Protein AF-0000000087186410 (afdb_homodimer)

pLDDT: mean 91.84, std 10.52, range [36.31, 98.44]

Nearest PDB structures (foldseek):
  3p9t-assembly1_B  TM=6.424E-01  e=2.225E-04  Stenotrophomonas maltophilia
  2w53-assembly1_A  TM=5.663E-01  e=2.023E-04  Stenotrophomonas maltophilia
  9b7y-assembly1_D  TM=4.719E-01  e=8.459E-04  Mycobacterium tuberculosis H37Rv
  2zcn-assembly2_D  TM=4.878E-01  e=9.306E-04  Staphylococcus epidermidis RP62A
  2qib-assembly1_A  TM=5.235E-01  e=2.534E-03  Streptomyces coelicolor A3(2)

Organism: Streptomyces mobaraensis (NCBI:txid35621)

Foldseek 3Di:
DPPDDPDLLVLLLVLLLVCCVVPNLVRDALQSSQVSSVHGSVSSCVFDVGSLCSLVGPPVLLVLQLVQLLPPDLPADLLRSNLSSQLSCLVPPVDLVCL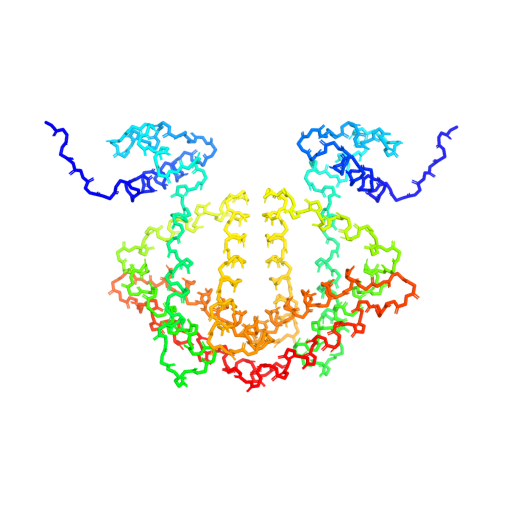VVLLSSVVNCVVDPVSVVVVVVVLVVSLVSQLVSSVVSVDDNVRSNVSSVLSSQLLVQLSVQSNVADSPDGDTSSVSSVVSNVVSVVVVVVD/DPPPDPDLLVLLLVLLLVCCVVPNLVRDALQSSQVSSVHGSVSSCVFPVGSLCSLVGPPVLLVLQLVQLLPPDLPADLLRSNLSSQLSCLVPPVDLVCLVVLLSSVVNCVVDPVSVVVVVVVLVVSLVSQLVSSVVSVDDNVSSNVSSVLSSQLLVQLSVQSNVADSPDGDTSSVSSVVSNVVSVVVVVVD

Solvent-accessible surface area (backbone atoms only — not comparable to full-atom values): 19810 Å² total; per-residue (Å²): 121,87,74,86,66,84,56,61,68,57,39,38,28,52,27,37,52,53,41,31,73,73,60,30,64,87,71,50,51,59,58,58,21,16,51,69,44,74,47,43,53,68,58,45,52,73,76,26,94,47,74,80,45,46,79,65,56,72,83,50,67,53,51,48,40,30,50,26,33,61,66,32,61,90,83,46,42,60,31,50,15,43,49,48,7,49,30,52,41,16,75,72,64,49,33,78,88,39,39,62,57,51,41,54,49,49,54,54,33,74,73,30,69,72,50,39,16,52,51,32,34,50,52,52,50,41,38,51,44,40,24,51,30,36,39,76,72,67,41,54,67,62,34,18,48,47,21,23,51,53,37,50,51,22,48,52,53,13,49,54,52,41,54,68,39,55,88,93,73,39,70,54,34,30,63,35,33,53,54,28,43,54,49,51,54,60,20,52,76,66,65,122,86,74,85,65,86,55,62,68,58,40,38,28,53,28,38,51,52,41,31,71,73,60,31,64,88,70,48,52,60,58,58,22,16,50,69,44,76,47,43,54,67,58,45,50,73,76,26,96,46,73,78,46,47,80,64,56,73,82,52,65,55,51,47,39,30,49,26,34,63,66,31,60,88,84,47,42,58,31,50,16,44,49,47,8,50,31,53,42,16,73,71,64,48,34,77,89,39,40,64,58,51,41,52,49,48,54,54,34,73,73,29,71,72,50,40,15,51,50,31,35,50,49,52,52,42,36,51,42,41,24,52,31,35,38,74,71,67,40,55,66,60,34,19,48,46,21,22,52,52,37,50,49,22,48,52,54,13,49,54,51,39,54,68,39,55,88,91,74,39,72,54,35,31,63,34,33,56,53,28,42,54,49,50,54,59,21,53,75,67,64

Structure (mmCIF, N/CA/C/O backbone):
data_AF-0000000087186410-model_v1
#
loop_
_entity.id
_entity.type
_entity.pdbx_description
1 polymer 'TetR family transcriptional regulator'
#
loop_
_atom_site.group_PDB
_atom_site.id
_atom_site.type_symbol
_atom_site.label_atom_id
_atom_site.label_alt_id
_atom_site.label_comp_id
_atom_site.label_asym_id
_atom_site.label_entity_id
_atom_site.label_seq_id
_atom_site.pdbx_PDB_ins_code
_atom_site.Cartn_x
_atom_site.Cartn_y
_atom_site.Cartn_z
_atom_site.occupancy
_atom_site.B_iso_or_equiv
_atom_site.auth_seq_id
_atom_site.auth_comp_id
_atom_site.auth_asym_id
_atom_site.auth_atom_id
_atom_site.pdbx_PDB_model_num
ATOM 1 N N . MET A 1 1 ? 18.906 38.219 17.891 1 38.69 1 MET A N 1
ATOM 2 C CA . MET A 1 1 ? 18.688 36.812 18.188 1 38.69 1 MET A CA 1
ATOM 3 C C . MET A 1 1 ? 17.703 36.188 17.188 1 38.69 1 MET A C 1
ATOM 5 O O . MET A 1 1 ? 16.703 36.812 16.828 1 38.69 1 MET A O 1
ATOM 9 N N . ALA A 1 2 ? 18.141 35.469 16.203 1 46.59 2 ALA A N 1
ATOM 10 C CA . ALA A 1 2 ? 17.188 35.031 15.188 1 46.59 2 ALA A CA 1
ATOM 11 C C . ALA A 1 2 ? 15.859 34.656 15.82 1 46.59 2 ALA A C 1
ATOM 13 O O . ALA A 1 2 ? 15.828 33.875 16.781 1 46.59 2 ALA A O 1
ATOM 14 N N . ARG A 1 3 ? 14.805 35.344 15.828 1 44.81 3 ARG A N 1
ATOM 15 C CA . ARG A 1 3 ? 13.484 35.156 16.406 1 44.81 3 ARG A CA 1
ATOM 16 C C . ARG A 1 3 ? 12.992 33.719 16.234 1 44.81 3 ARG A C 1
ATOM 18 O O . ARG A 1 3 ? 13.008 33.188 15.117 1 44.81 3 ARG A O 1
ATOM 25 N N . TRP A 1 4 ? 13.055 32.938 17.359 1 51.12 4 TRP A N 1
ATOM 26 C CA . TRP A 1 4 ? 12.523 31.578 17.469 1 51.12 4 TRP A CA 1
ATOM 27 C C . TRP A 1 4 ? 11.211 31.438 16.703 1 51.12 4 TRP A C 1
ATOM 29 O O . TRP A 1 4 ? 10.32 32.281 16.844 1 51.12 4 TRP A O 1
ATOM 39 N N . GLN A 1 5 ? 11.18 30.906 15.484 1 63.28 5 GLN A N 1
ATOM 40 C CA . GLN A 1 5 ? 9.906 30.641 14.812 1 63.28 5 GLN A CA 1
ATOM 41 C C . GLN A 1 5 ? 9.383 29.25 15.148 1 63.28 5 GLN A C 1
ATOM 43 O O . GLN A 1 5 ? 10.117 28.266 15.062 1 63.28 5 GLN A O 1
ATOM 48 N N . PRO A 1 6 ? 8.219 29.219 15.789 1 77.19 6 PRO A N 1
ATOM 49 C CA . PRO A 1 6 ? 7.609 27.938 16.188 1 77.19 6 PRO A CA 1
ATOM 50 C C . PRO A 1 6 ? 7.418 26.984 15.023 1 77.19 6 PRO A C 1
ATOM 52 O O . PRO A 1 6 ? 7.633 27.359 13.867 1 77.19 6 PRO A O 1
ATOM 55 N N . ASP A 1 7 ? 7.418 25.688 15.227 1 86 7 ASP A N 1
ATOM 56 C CA . ASP A 1 7 ? 7.078 24.594 14.32 1 86 7 ASP A CA 1
ATOM 57 C C . ASP A 1 7 ? 8.25 24.25 13.406 1 86 7 ASP A C 1
ATOM 59 O O . ASP A 1 7 ? 8.117 24.25 12.188 1 86 7 ASP A O 1
ATOM 63 N N . ALA A 1 8 ? 9.414 23.922 13.977 1 91.94 8 ALA A N 1
ATOM 64 C CA . ALA A 1 8 ? 10.625 23.578 13.242 1 91.94 8 ALA A CA 1
ATOM 65 C C . ALA A 1 8 ? 10.359 22.453 12.234 1 91.94 8 ALA A C 1
ATOM 67 O O . ALA A 1 8 ? 10.703 22.578 11.055 1 91.94 8 ALA A O 1
ATOM 68 N N . PRO A 1 9 ? 9.664 21.453 12.602 1 91.88 9 PRO A N 1
ATOM 69 C CA . PRO A 1 9 ? 9.43 20.391 11.609 1 91.88 9 PRO A CA 1
ATOM 70 C C . PRO A 1 9 ? 8.594 20.875 10.43 1 91.88 9 PRO A C 1
ATOM 72 O O . PRO A 1 9 ? 8.844 20.484 9.289 1 91.88 9 PRO A O 1
ATOM 75 N N . GLY A 1 10 ? 7.633 21.734 10.742 1 91.5 10 GLY A N 1
ATOM 76 C CA . GLY A 1 10 ? 6.816 22.281 9.672 1 91.5 10 GLY A CA 1
ATOM 77 C C . GLY A 1 10 ? 7.594 23.172 8.719 1 91.5 10 GLY A C 1
ATOM 78 O O . GLY A 1 10 ? 7.402 23.109 7.504 1 91.5 10 GLY A O 1
ATOM 79 N N . ARG A 1 11 ? 8.469 23.938 9.297 1 94.31 11 ARG A N 1
ATOM 80 C CA . ARG A 1 11 ? 9.297 24.812 8.469 1 94.31 11 ARG A CA 1
ATOM 81 C C . ARG A 1 11 ? 10.25 24 7.602 1 94.31 11 ARG A C 1
ATOM 83 O O . ARG A 1 11 ? 10.492 24.344 6.441 1 94.31 11 ARG A O 1
ATOM 90 N N . LEU A 1 12 ? 10.758 22.984 8.172 1 96 12 LEU A N 1
ATOM 91 C CA . LEU A 1 12 ? 11.641 22.094 7.418 1 96 12 LEU A CA 1
ATOM 92 C C . LEU A 1 12 ? 10.898 21.422 6.273 1 96 12 LEU A C 1
ATOM 94 O O . LEU A 1 12 ? 11.414 21.344 5.152 1 96 12 LEU A O 1
ATOM 98 N N . ALA A 1 13 ? 9.734 21 6.543 1 95.25 13 ALA A N 1
ATOM 99 C CA . ALA A 1 13 ? 8.93 20.359 5.512 1 95.25 13 ALA A CA 1
ATOM 100 C C . ALA A 1 13 ? 8.586 21.328 4.387 1 95.25 13 ALA A C 1
ATOM 102 O O . ALA A 1 13 ? 8.664 20.984 3.207 1 95.25 13 ALA A O 1
ATOM 103 N N . ALA A 1 14 ? 8.227 22.5 4.75 1 95.38 14 ALA A N 1
ATOM 104 C CA . ALA A 1 14 ? 7.906 23.531 3.758 1 95.38 14 ALA A CA 1
ATOM 105 C C . ALA A 1 14 ? 9.125 23.859 2.904 1 95.38 14 ALA A C 1
ATOM 107 O O . ALA A 1 14 ? 9.023 23.984 1.682 1 95.38 14 ALA A O 1
ATOM 108 N N . ALA A 1 15 ? 10.227 23.984 3.555 1 97.62 15 ALA A N 1
ATOM 109 C CA . ALA A 1 15 ? 11.477 24.266 2.854 1 97.62 15 ALA A CA 1
ATOM 110 C C . ALA A 1 15 ? 11.836 23.141 1.89 1 97.62 15 ALA A C 1
ATOM 112 O O . ALA A 1 15 ? 12.227 23.391 0.749 1 97.62 15 ALA A O 1
ATOM 113 N N . ALA A 1 16 ? 11.703 21.969 2.375 1 97.81 16 ALA A N 1
ATOM 114 C CA . ALA A 1 16 ? 11.977 20.797 1.537 1 97.81 16 ALA A CA 1
ATOM 115 C C . ALA A 1 16 ? 11.078 20.797 0.304 1 97.81 16 ALA A C 1
ATOM 117 O O . ALA A 1 16 ? 11.555 20.594 -0.816 1 97.81 16 ALA A O 1
ATOM 118 N N . LEU A 1 17 ? 9.844 21.016 0.557 1 97.19 17 LEU A N 1
ATOM 119 C CA . LEU A 1 17 ? 8.891 21.016 -0.549 1 97.19 17 LEU A CA 1
ATOM 120 C C . LEU A 1 17 ? 9.266 22.078 -1.588 1 97.19 17 LEU A C 1
ATOM 122 O O . LEU A 1 17 ? 9.281 21.781 -2.787 1 97.19 17 LEU A O 1
ATOM 126 N N . ASP A 1 18 ? 9.594 23.219 -1.133 1 97.94 18 ASP A N 1
ATOM 127 C CA . ASP A 1 18 ? 10.031 24.297 -2.029 1 97.94 18 ASP A CA 1
ATOM 128 C C . ASP A 1 18 ? 11.227 23.859 -2.867 1 97.94 18 ASP A C 1
ATOM 130 O O . ASP A 1 18 ? 11.227 24.016 -4.09 1 97.94 18 ASP A O 1
ATOM 134 N N . LEU A 1 19 ? 12.141 23.312 -2.295 1 98.4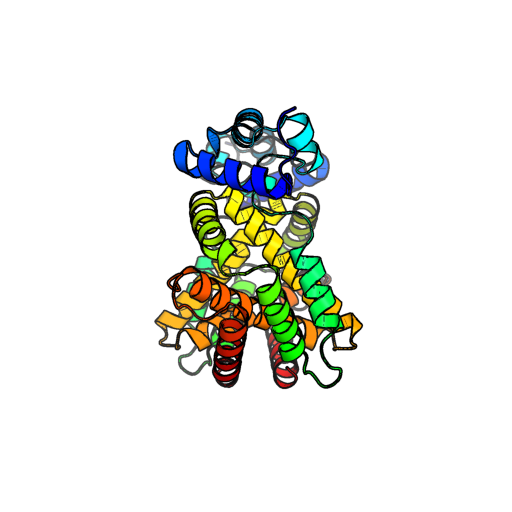4 19 LEU A N 1
ATOM 135 C CA . LEU A 1 19 ? 13.391 22.938 -2.955 1 98.44 19 LEU A CA 1
ATOM 136 C C . LEU A 1 19 ? 13.18 21.766 -3.898 1 98.44 19 LEU A C 1
ATOM 138 O O . LEU A 1 19 ? 13.758 21.719 -4.988 1 98.44 19 LEU A O 1
ATOM 142 N N . PHE A 1 20 ? 12.398 20.828 -3.418 1 98 20 PHE A N 1
ATOM 143 C CA . PHE A 1 20 ? 12.102 19.688 -4.285 1 98 20 PHE A CA 1
ATOM 144 C C . PHE A 1 20 ? 11.406 20.156 -5.562 1 98 20 PHE A C 1
ATOM 146 O O . PHE A 1 20 ? 11.664 19.625 -6.645 1 98 20 PHE A O 1
ATOM 153 N N . GLU A 1 21 ? 10.539 21.062 -5.43 1 97.44 21 GLU A N 1
ATOM 154 C CA . GLU A 1 21 ? 9.836 21.594 -6.59 1 97.44 21 GLU A CA 1
ATOM 155 C C . GLU A 1 21 ? 10.766 22.406 -7.484 1 97.44 21 GLU A C 1
ATOM 157 O O . GLU A 1 21 ? 10.672 22.344 -8.711 1 97.44 21 GLU A O 1
ATOM 162 N N . GLU A 1 22 ? 11.695 23.078 -6.887 1 97.06 22 GLU A N 1
ATOM 163 C CA . GLU A 1 22 ? 12.594 23.984 -7.602 1 97.06 22 GLU A CA 1
ATOM 164 C C . GLU A 1 22 ? 13.719 23.219 -8.281 1 97.06 22 GLU A C 1
ATOM 166 O O . GLU A 1 22 ? 14.062 23.516 -9.43 1 97.06 22 GLU A O 1
ATOM 171 N N . ARG A 1 23 ? 14.289 22.219 -7.57 1 96.44 23 ARG A N 1
ATOM 172 C CA . ARG A 1 23 ? 15.555 21.641 -7.992 1 96.44 23 ARG A CA 1
ATOM 173 C C . ARG A 1 23 ? 15.414 20.125 -8.227 1 96.44 23 ARG A C 1
ATOM 175 O O . ARG A 1 23 ? 16.312 19.5 -8.781 1 96.44 23 ARG A O 1
ATOM 182 N N . GLY A 1 24 ? 14.336 19.688 -7.793 1 96.31 24 GLY A N 1
ATOM 183 C CA . GLY A 1 24 ? 14.195 18.234 -7.824 1 96.31 24 GLY A CA 1
ATOM 184 C C . GLY A 1 24 ? 14.633 17.578 -6.531 1 96.31 24 GLY A C 1
ATOM 185 O O . GLY A 1 24 ? 15.445 18.125 -5.789 1 96.31 24 GLY A O 1
ATOM 186 N N . TYR A 1 25 ? 14.109 16.5 -6.195 1 96.75 25 TYR A N 1
ATOM 187 C CA . TYR A 1 25 ? 14.367 15.742 -4.973 1 96.75 25 TYR A CA 1
ATOM 188 C C . TYR A 1 25 ? 15.828 15.312 -4.898 1 96.75 25 TYR A C 1
ATOM 190 O O . TYR A 1 25 ? 16.484 15.5 -3.871 1 96.75 25 TYR A O 1
ATOM 198 N N . GLU A 1 26 ? 16.312 14.758 -6.02 1 95.62 26 GLU A N 1
ATOM 199 C CA . GLU A 1 26 ? 17.672 14.203 -6.047 1 95.62 26 GLU A CA 1
ATOM 200 C C . GLU A 1 26 ? 18.719 15.297 -5.879 1 95.62 26 GLU A C 1
ATOM 202 O O . GLU A 1 26 ? 19.75 15.086 -5.238 1 95.62 26 GLU A O 1
ATOM 207 N N . ASP A 1 27 ? 18.438 16.391 -6.297 1 96.88 27 ASP A N 1
ATOM 208 C CA . ASP A 1 27 ? 19.438 17.453 -6.352 1 96.88 27 ASP A CA 1
ATOM 209 C C . ASP A 1 27 ? 19.344 18.359 -5.121 1 96.88 27 ASP A C 1
ATOM 211 O O . ASP A 1 27 ? 19.953 19.422 -5.082 1 96.88 27 ASP A O 1
ATOM 215 N N . THR A 1 28 ? 18.547 18.016 -4.203 1 98.12 28 THR A N 1
ATOM 216 C CA . THR A 1 28 ? 18.375 18.797 -2.975 1 98.12 28 THR A CA 1
ATOM 217 C C . THR A 1 28 ? 19.031 18.078 -1.795 1 98.12 28 THR A C 1
ATOM 219 O O . THR A 1 28 ? 18.891 16.875 -1.635 1 98.12 28 THR A O 1
ATOM 222 N N . THR A 1 29 ? 19.781 18.828 -0.983 1 98 29 THR A N 1
ATOM 223 C CA . THR A 1 29 ? 20.453 18.234 0.173 1 98 29 THR A CA 1
ATOM 224 C C . THR A 1 29 ? 19.75 18.641 1.467 1 98 29 THR A C 1
ATOM 226 O O . THR A 1 29 ? 18.969 19.609 1.483 1 98 29 THR A O 1
ATOM 229 N N . VAL A 1 30 ? 20.094 17.953 2.508 1 97.81 30 VAL A N 1
ATOM 230 C CA . VAL A 1 30 ? 19.578 18.266 3.836 1 97.81 30 VAL A CA 1
ATOM 231 C C . VAL A 1 30 ? 20.062 19.641 4.285 1 97.81 30 VAL A C 1
ATOM 233 O O . VAL A 1 30 ? 19.312 20.406 4.887 1 97.81 30 VAL A O 1
ATOM 236 N N . MET A 1 31 ? 21.266 19.875 3.955 1 98.19 31 MET A N 1
ATOM 237 C CA . MET A 1 31 ? 21.844 21.172 4.324 1 98.19 31 MET A CA 1
ATOM 238 C C . MET A 1 31 ? 21.062 22.312 3.686 1 98.19 31 MET A C 1
ATOM 240 O O . MET A 1 31 ? 20.75 23.297 4.352 1 98.19 31 MET A O 1
ATOM 244 N N . GLU A 1 32 ? 20.766 22.188 2.443 1 98.38 32 GLU A N 1
ATOM 245 C CA . GLU A 1 32 ? 20.016 23.219 1.729 1 98.38 32 GLU A CA 1
ATOM 246 C C . GLU A 1 32 ? 18.625 23.391 2.332 1 98.38 32 GLU A C 1
ATOM 248 O O . GLU A 1 32 ? 18.125 24.516 2.441 1 98.38 32 GLU A O 1
ATOM 253 N N . ILE A 1 33 ? 18 22.281 2.719 1 98.38 33 ILE A N 1
ATOM 254 C CA . ILE A 1 33 ? 16.672 22.328 3.342 1 98.38 33 ILE A CA 1
ATOM 255 C C . ILE A 1 33 ? 16.75 23.094 4.664 1 98.38 33 ILE A C 1
ATOM 257 O O . ILE A 1 33 ? 15.945 23.984 4.922 1 98.38 33 ILE A O 1
ATOM 261 N N . ALA A 1 34 ? 17.734 22.703 5.453 1 98.12 34 ALA A N 1
ATOM 262 C CA . ALA A 1 34 ? 17.922 23.344 6.75 1 98.12 34 ALA A CA 1
ATOM 263 C C . ALA A 1 34 ? 18.156 24.844 6.594 1 98.12 34 ALA A C 1
ATOM 265 O O . ALA A 1 34 ? 17.531 25.656 7.277 1 98.12 34 ALA A O 1
ATOM 266 N N . GLU A 1 35 ? 19 25.203 5.656 1 98.06 35 GLU A N 1
ATOM 267 C CA . GLU A 1 35 ? 19.328 26.594 5.41 1 98.06 35 GLU A CA 1
ATOM 268 C C . GLU A 1 35 ? 18.094 27.391 4.961 1 98.06 35 GLU A C 1
ATOM 270 O O . GLU A 1 35 ? 17.844 28.484 5.457 1 98.06 35 GLU A O 1
ATOM 275 N N . ARG A 1 36 ? 17.359 26.812 4.055 1 97.56 36 ARG A N 1
ATOM 276 C CA . ARG A 1 36 ? 16.156 27.469 3.561 1 97.56 36 ARG A CA 1
ATOM 277 C C . ARG A 1 36 ? 15.148 27.688 4.688 1 97.56 36 ARG A C 1
ATOM 279 O O . ARG A 1 36 ? 14.422 28.688 4.691 1 97.56 36 ARG A O 1
ATOM 286 N N . ALA A 1 37 ? 15.148 26.812 5.676 1 97.19 37 ALA A N 1
ATOM 287 C CA . ALA A 1 37 ? 14.227 26.891 6.805 1 97.19 37 ALA A CA 1
ATOM 288 C C . ALA A 1 37 ? 14.773 27.781 7.902 1 97.19 37 ALA A C 1
ATOM 290 O O . ALA A 1 37 ? 14.102 28.047 8.906 1 97.19 37 ALA A O 1
ATOM 291 N N . GLY A 1 38 ? 15.977 28.297 7.719 1 97.19 38 GLY A N 1
ATOM 292 C CA . GLY A 1 38 ? 16.609 29.094 8.742 1 97.19 38 GLY A CA 1
ATOM 293 C C . GLY A 1 38 ? 17.062 28.297 9.953 1 97.19 38 GLY A C 1
ATOM 294 O O . GLY A 1 38 ? 17 28.766 11.086 1 97.19 38 GLY A O 1
ATOM 295 N N . LEU A 1 39 ? 17.297 27.031 9.703 1 97.69 39 LEU A N 1
ATOM 296 C CA . LEU A 1 39 ? 17.703 26.109 10.758 1 97.69 39 LEU A CA 1
ATOM 297 C C . LEU A 1 39 ? 19.031 25.438 10.422 1 97.69 39 LEU A C 1
ATOM 299 O O . LEU A 1 39 ? 19.625 25.734 9.383 1 97.69 39 LEU A O 1
ATOM 303 N N . THR A 1 40 ? 19.469 24.594 11.312 1 97 40 THR A N 1
ATOM 304 C CA . THR A 1 40 ? 20.734 23.906 11.102 1 97 40 THR A CA 1
ATOM 305 C C . THR A 1 40 ? 20.484 22.453 10.664 1 97 40 THR A C 1
ATOM 307 O O . THR A 1 40 ? 19.391 21.938 10.828 1 97 40 THR A O 1
ATOM 310 N N . LYS A 1 41 ? 21.531 21.906 10.133 1 97.31 41 LYS A N 1
ATOM 311 C CA . LYS A 1 41 ? 21.5 20.484 9.781 1 97.31 41 LYS A CA 1
ATOM 312 C C . LYS A 1 41 ? 21.234 19.625 11.008 1 97.31 41 LYS A C 1
ATOM 314 O O . LYS A 1 41 ? 20.5 18.641 10.938 1 97.31 41 LYS A O 1
ATOM 319 N N . SER A 1 42 ? 21.828 20.109 12.094 1 97 42 SER A N 1
ATOM 320 C CA . SER A 1 42 ? 21.625 19.375 13.336 1 97 42 SER A CA 1
ATOM 321 C C . SER A 1 42 ? 20.156 19.406 13.766 1 97 42 SER A C 1
ATOM 323 O O . SER A 1 42 ? 19.625 18.406 14.234 1 97 42 SER A O 1
ATOM 325 N N . THR A 1 43 ? 19.547 20.562 13.586 1 95.75 43 THR A N 1
ATOM 326 C CA . THR A 1 43 ? 18.125 20.688 13.906 1 95.75 43 THR A CA 1
ATOM 327 C C . THR A 1 43 ? 17.297 19.781 13 1 95.75 43 THR A C 1
ATOM 329 O O . THR A 1 43 ? 16.344 19.141 13.461 1 95.75 43 THR A O 1
ATOM 332 N N . PHE A 1 44 ? 17.688 19.75 11.68 1 96.81 44 PHE A N 1
ATOM 333 C CA . PHE A 1 44 ? 17 18.859 10.766 1 96.81 44 PHE A CA 1
ATOM 334 C C . PHE A 1 44 ? 17.016 17.422 11.305 1 96.81 44 PHE A C 1
ATOM 336 O O . PHE A 1 44 ? 15.961 16.797 11.414 1 96.81 44 PHE A O 1
ATOM 343 N N . PHE A 1 45 ? 18.094 16.922 11.766 1 96.44 45 PHE A N 1
ATOM 344 C CA . PHE A 1 45 ? 18.266 15.523 12.141 1 96.44 45 PHE A CA 1
ATOM 345 C C . PHE A 1 45 ? 17.672 15.25 13.508 1 96.44 45 PHE A C 1
ATOM 347 O O . PHE A 1 45 ? 17.469 14.094 13.891 1 96.44 45 PHE A O 1
ATOM 354 N N . ARG A 1 46 ? 17.406 16.297 14.242 1 95 46 ARG A N 1
ATOM 355 C CA . ARG A 1 46 ? 16.641 16.141 15.469 1 95 46 ARG A CA 1
ATOM 356 C C . ARG A 1 46 ? 15.234 15.641 15.18 1 95 46 ARG A C 1
ATOM 358 O O . ARG A 1 46 ? 14.648 14.914 15.992 1 95 46 ARG A O 1
ATOM 365 N N . TYR A 1 47 ? 14.742 15.984 13.961 1 92.94 47 TYR A N 1
ATOM 366 C CA . TYR A 1 47 ? 13.344 15.688 13.672 1 92.94 47 TYR A CA 1
ATOM 367 C C . TYR A 1 47 ? 13.227 14.594 12.609 1 92.94 47 TYR A C 1
ATOM 369 O O . TYR A 1 47 ? 12.258 13.828 12.602 1 92.94 47 TYR A O 1
ATOM 377 N N . PHE A 1 48 ? 14.172 14.578 11.727 1 94.81 48 PHE A N 1
ATOM 378 C CA . PHE A 1 48 ? 14.094 13.641 10.617 1 94.81 48 PHE A CA 1
ATOM 379 C C . PHE A 1 48 ? 15.398 12.867 10.469 1 94.81 48 PHE A C 1
ATOM 381 O O . PHE A 1 48 ? 16.469 13.461 10.344 1 94.81 48 PHE A O 1
ATOM 388 N N . PRO A 1 49 ? 15.273 11.547 10.438 1 93.12 49 PRO A N 1
ATOM 389 C CA . PRO A 1 49 ? 16.5 10.742 10.336 1 93.12 49 PRO A CA 1
ATOM 390 C C . PRO A 1 49 ? 17.172 10.859 8.977 1 93.12 49 PRO A C 1
ATOM 392 O O . PRO A 1 49 ? 18.359 10.578 8.852 1 93.12 49 PRO A O 1
ATOM 395 N N . ASP A 1 50 ? 16.375 11.25 7.918 1 93.56 50 ASP A N 1
ATOM 396 C CA . ASP A 1 50 ? 16.938 11.453 6.59 1 93.56 50 ASP A CA 1
ATOM 397 C C . ASP A 1 50 ? 16.047 12.359 5.746 1 93.56 50 ASP A C 1
ATOM 399 O O . ASP A 1 50 ? 14.953 12.742 6.176 1 93.56 50 ASP A O 1
ATOM 403 N N . LYS A 1 51 ? 16.562 12.688 4.582 1 95.12 51 LYS A N 1
ATOM 404 C CA . LYS A 1 51 ? 15.906 13.617 3.668 1 95.12 51 LYS A CA 1
ATOM 405 C C . LYS A 1 51 ? 14.516 13.117 3.273 1 95.12 51 LYS A C 1
ATOM 407 O O . LYS A 1 51 ? 13.57 13.898 3.184 1 95.12 51 LYS A O 1
ATOM 412 N N . ARG A 1 52 ? 14.414 11.906 3.119 1 92.25 52 ARG A N 1
ATOM 413 C CA . ARG A 1 52 ? 13.18 11.305 2.617 1 92.25 52 ARG A CA 1
ATOM 414 C C . ARG A 1 52 ? 12.047 11.477 3.617 1 92.25 52 ARG A C 1
ATOM 416 O O . ARG A 1 52 ? 10.883 11.625 3.223 1 92.25 52 ARG A O 1
ATOM 423 N N . GLU A 1 53 ? 12.281 11.609 4.852 1 93.94 53 GLU A N 1
ATOM 424 C CA . GLU A 1 53 ? 11.273 11.57 5.902 1 93.94 53 GLU A CA 1
ATOM 425 C C . GLU A 1 53 ? 10.633 12.938 6.105 1 93.94 53 GLU A C 1
ATOM 427 O O . GLU A 1 53 ? 9.609 13.062 6.785 1 93.94 53 GLU A O 1
ATOM 432 N N . VAL A 1 54 ? 11.18 13.906 5.492 1 94.62 54 VAL A N 1
ATOM 433 C CA . VAL A 1 54 ? 10.766 15.273 5.785 1 94.62 54 VAL A CA 1
ATOM 434 C C . VAL A 1 54 ? 9.344 15.5 5.289 1 94.62 54 VAL A C 1
ATOM 436 O O . VAL A 1 54 ? 8.617 16.328 5.836 1 94.62 54 VAL A O 1
ATOM 439 N N . LEU A 1 55 ? 8.922 14.719 4.289 1 94.12 55 LEU A N 1
ATOM 440 C CA . LEU A 1 55 ? 7.582 14.898 3.748 1 94.12 55 LEU A CA 1
ATOM 441 C C . LEU A 1 55 ? 6.602 13.914 4.375 1 94.12 55 LEU A C 1
ATOM 443 O O . LEU A 1 55 ? 5.414 13.93 4.055 1 94.12 55 LEU A O 1
ATOM 447 N N . PHE A 1 56 ? 6.914 13.047 5.164 1 90.31 56 PHE A N 1
ATOM 448 C CA . PHE A 1 56 ? 6.047 12 5.688 1 90.31 56 PHE A CA 1
ATOM 449 C C . PHE A 1 56 ? 5.812 12.188 7.18 1 90.31 56 PHE A C 1
ATOM 451 O O . PHE A 1 56 ? 5.012 11.461 7.781 1 90.31 56 PHE A O 1
ATOM 458 N N . GLY A 1 57 ? 6.023 13.461 7.547 1 71.75 57 GLY A N 1
ATOM 459 C CA . GLY A 1 57 ? 5.762 13.898 8.906 1 71.75 57 GLY A CA 1
ATOM 460 C C . GLY A 1 57 ? 5.977 12.805 9.938 1 71.75 57 GLY A C 1
ATOM 461 O O . GLY A 1 57 ? 6.105 11.633 9.594 1 71.75 57 GLY A O 1
ATOM 462 N N . ARG A 1 58 ? 6.172 13.109 11.148 1 60.66 58 ARG A N 1
ATOM 463 C CA . ARG A 1 58 ? 6.422 12.242 12.289 1 60.66 58 ARG A CA 1
ATOM 464 C C . ARG A 1 58 ? 5.145 11.516 12.711 1 60.66 58 ARG A C 1
ATOM 466 O O . ARG A 1 58 ? 4.051 12.078 12.633 1 60.66 58 ARG A O 1
ATOM 473 N N . GLY A 1 59 ? 5.141 10.078 12.875 1 59.94 59 GLY A N 1
ATOM 474 C CA . GLY A 1 59 ? 4.348 9.109 13.609 1 59.94 59 GLY A CA 1
ATOM 475 C C . GLY A 1 59 ? 3.018 9.664 14.086 1 59.94 59 GLY A C 1
ATOM 476 O O . GLY A 1 59 ? 2.227 8.953 14.703 1 59.94 59 GLY A O 1
ATOM 477 N N . THR A 1 60 ? 2.469 10.844 13.438 1 74.62 60 THR A N 1
ATOM 478 C CA . THR A 1 60 ? 1.359 11.477 14.141 1 74.62 60 THR A CA 1
ATOM 479 C C . THR A 1 60 ? 0.024 11.086 13.516 1 74.62 60 THR A C 1
ATOM 481 O O . THR A 1 60 ? -0.974 10.922 14.219 1 74.62 60 THR A O 1
ATOM 484 N N . VAL A 1 61 ? -0.009 10.648 12.219 1 86.19 61 VAL A N 1
ATOM 485 C CA . VAL A 1 61 ? -1.288 10.328 11.594 1 86.19 61 VAL A CA 1
ATOM 486 C C . VAL A 1 61 ? -1.801 8.992 12.102 1 86.19 61 VAL A C 1
ATOM 488 O O . VAL A 1 61 ? -2.977 8.859 12.453 1 86.19 61 VAL A O 1
ATOM 491 N N . ALA A 1 62 ? -0.927 8.047 12.25 1 88.94 62 ALA A N 1
ATOM 492 C CA . ALA A 1 62 ? -1.304 6.723 12.742 1 88.94 62 ALA A CA 1
ATOM 493 C C . ALA A 1 62 ? -1.868 6.809 14.156 1 88.94 62 ALA A C 1
ATOM 495 O O . ALA A 1 62 ? -2.91 6.219 14.453 1 88.94 62 ALA A O 1
ATOM 496 N N . GLY A 1 63 ? -1.153 7.578 14.953 1 88.88 63 GLY A N 1
ATOM 497 C CA . GLY A 1 63 ? -1.623 7.754 16.312 1 88.88 63 GLY A CA 1
ATOM 498 C C . GLY A 1 63 ? -2.994 8.398 16.406 1 88.88 63 GLY A C 1
ATOM 499 O O . GLY A 1 63 ? -3.846 7.961 17.172 1 88.88 63 GLY A O 1
ATOM 500 N N . LEU A 1 64 ? -3.207 9.352 15.586 1 88.88 64 LEU A N 1
ATOM 501 C CA . LEU A 1 64 ? -4.484 10.055 15.562 1 88.88 64 LEU A CA 1
ATOM 502 C C . LEU A 1 64 ? -5.598 9.141 15.062 1 88.88 64 LEU A C 1
ATOM 504 O O . LEU A 1 64 ? -6.715 9.172 15.578 1 88.88 64 LEU A O 1
ATOM 508 N N . LEU A 1 65 ? -5.289 8.32 14.109 1 92.12 65 LEU A N 1
ATOM 509 C CA . LEU A 1 65 ? -6.27 7.387 13.57 1 92.12 65 LEU A CA 1
ATOM 510 C C . LEU A 1 65 ? -6.652 6.344 14.617 1 92.12 65 LEU A C 1
ATOM 512 O O . LEU A 1 65 ? -7.836 6.059 14.812 1 92.12 65 LEU A O 1
ATOM 516 N N . VAL A 1 66 ? -5.633 5.855 15.281 1 93.94 66 VAL A N 1
ATOM 517 C CA . VAL A 1 66 ? -5.863 4.844 16.297 1 93.94 66 VAL A CA 1
ATOM 518 C C . VAL A 1 66 ? -6.688 5.438 17.438 1 93.94 66 VAL A C 1
ATOM 520 O O . VAL A 1 66 ? -7.668 4.836 17.891 1 93.94 66 VAL A O 1
ATOM 523 N N . GLU A 1 67 ? -6.301 6.59 17.844 1 93.12 67 GLU A N 1
ATOM 524 C CA . GLU A 1 67 ? -7.035 7.27 18.906 1 93.12 67 GLU A CA 1
ATOM 525 C C . GLU A 1 67 ? -8.469 7.582 18.484 1 93.12 67 GLU A C 1
ATOM 527 O O . GLU A 1 67 ? -9.398 7.473 19.281 1 93.12 67 GLU A O 1
ATOM 532 N N . GLY A 1 68 ? -8.609 8.016 17.281 1 94.31 68 GLY A N 1
ATOM 533 C CA . GLY A 1 68 ? -9.938 8.305 16.766 1 94.31 68 GLY A CA 1
ATOM 534 C C . GLY A 1 68 ? -10.852 7.098 16.734 1 94.31 68 GLY A C 1
ATOM 535 O O . GLY A 1 68 ? -12.023 7.191 17.109 1 94.31 68 GLY A O 1
ATOM 536 N N . VAL A 1 69 ? -10.312 5.992 16.312 1 97 69 VAL A N 1
ATOM 537 C CA . VAL A 1 69 ? -11.094 4.762 16.297 1 97 69 VAL A CA 1
ATOM 538 C C . VAL A 1 69 ? -11.461 4.359 17.719 1 97 69 VAL A C 1
ATOM 540 O O . VAL A 1 69 ? -12.609 4 18 1 97 69 VAL A O 1
ATOM 543 N N . ALA A 1 70 ? -10.516 4.473 18.578 1 94.25 70 ALA A N 1
ATOM 544 C CA . ALA A 1 70 ? -10.727 4.105 19.984 1 94.25 70 ALA A CA 1
ATOM 545 C C . ALA A 1 70 ? -11.773 5.008 20.625 1 94.25 70 ALA A C 1
ATOM 547 O O . ALA A 1 70 ? -12.531 4.566 21.5 1 94.25 70 ALA A O 1
ATOM 548 N N . SER A 1 71 ? -11.828 6.219 20.234 1 94.25 71 SER A N 1
ATOM 549 C CA . SER A 1 71 ? -12.68 7.215 20.891 1 94.25 71 SER A CA 1
ATOM 550 C C . SER A 1 71 ? -14.055 7.273 20.234 1 94.25 71 SER A C 1
ATOM 552 O O . SER A 1 71 ? -14.922 8.031 20.688 1 94.25 71 SER A O 1
ATOM 554 N N . ALA A 1 72 ? -14.219 6.566 19.172 1 94.69 72 ALA A N 1
ATOM 555 C CA . ALA A 1 72 ? -15.531 6.562 18.516 1 94.69 72 ALA A CA 1
ATOM 556 C C . ALA A 1 72 ? -16.609 6.078 19.484 1 94.69 72 ALA A C 1
ATOM 558 O O . ALA A 1 72 ? -16.344 5.316 20.406 1 94.69 72 ALA A O 1
ATOM 559 N N . PRO A 1 73 ? -17.828 6.527 19.266 1 93.94 73 PRO A N 1
ATOM 560 C CA . PRO A 1 73 ? -18.938 6.074 20.125 1 93.94 73 PRO A CA 1
ATOM 561 C C . PRO A 1 73 ? -19.047 4.551 20.188 1 93.94 73 PRO A C 1
ATOM 563 O O . PRO A 1 73 ? -18.812 3.873 19.188 1 93.94 73 PRO A O 1
ATOM 566 N N . PRO A 1 74 ? -19.375 4.016 21.328 1 90.69 74 PRO A N 1
ATOM 567 C CA . PRO A 1 74 ? -19.5 2.562 21.469 1 90.69 74 PRO A CA 1
ATOM 568 C C . PRO A 1 74 ? -20.516 1.967 20.484 1 90.69 74 PRO A C 1
ATOM 570 O O . PRO A 1 74 ? -20.406 0.797 20.109 1 90.69 74 PRO A O 1
ATOM 573 N N . SER A 1 75 ? -21.438 2.764 20.094 1 92.38 75 SER A N 1
ATOM 574 C CA . SER A 1 75 ? -22.516 2.281 19.234 1 92.38 75 SER A CA 1
ATOM 575 C C . SER A 1 75 ? -22.078 2.316 17.766 1 92.38 75 SER A C 1
ATOM 577 O O . SER A 1 75 ? -22.766 1.773 16.891 1 92.38 75 SER A O 1
ATOM 579 N N . ALA A 1 76 ? -20.969 2.855 17.5 1 94.12 76 ALA A N 1
ATOM 580 C CA . ALA A 1 76 ? -20.516 2.969 16.109 1 94.12 76 ALA A CA 1
ATOM 581 C C . ALA A 1 76 ? -20.109 1.606 15.562 1 94.12 76 ALA A C 1
ATOM 583 O O . ALA A 1 76 ? -19.344 0.872 16.203 1 94.12 76 ALA A O 1
ATOM 584 N N . GLY A 1 77 ? -20.625 1.266 14.375 1 96 77 GLY A N 1
ATOM 585 C CA . GLY A 1 77 ? -20.125 0.098 13.672 1 96 77 GLY A CA 1
ATOM 586 C C . GLY A 1 77 ? -18.656 0.225 13.289 1 96 77 GLY A C 1
ATOM 587 O O . GLY A 1 77 ? -18.078 1.315 13.352 1 96 77 GLY A O 1
ATOM 588 N N . PRO A 1 78 ? -18.047 -0.836 12.938 1 97.25 78 PRO A N 1
ATOM 589 C CA . PRO A 1 78 ? -16.609 -0.843 12.664 1 97.25 78 PRO A CA 1
ATOM 590 C C . PRO A 1 78 ? -16.203 0.186 11.609 1 97.25 78 PRO A C 1
ATOM 592 O O . PRO A 1 78 ? -15.266 0.952 11.82 1 97.25 78 PRO A O 1
ATOM 595 N N . LEU A 1 79 ? -16.922 0.215 10.508 1 97.31 79 LEU A N 1
ATOM 596 C CA . LEU A 1 79 ? -16.578 1.159 9.445 1 97.31 79 LEU A CA 1
ATOM 597 C C . LEU A 1 79 ? -16.891 2.59 9.867 1 97.31 79 LEU A C 1
ATOM 599 O O . LEU A 1 79 ? -16.141 3.516 9.555 1 97.31 79 LEU A O 1
ATOM 603 N N . ASP A 1 80 ? -17.969 2.795 10.617 1 97.44 80 ASP A N 1
ATOM 604 C CA . ASP A 1 80 ? -18.312 4.117 11.133 1 97.44 80 ASP A CA 1
ATOM 605 C C . ASP A 1 80 ? -17.234 4.633 12.086 1 97.44 80 ASP A C 1
ATOM 607 O O . ASP A 1 80 ? -16.906 5.82 12.062 1 97.44 80 ASP A O 1
ATOM 611 N N . ALA A 1 81 ? -16.703 3.76 12.867 1 97.69 81 ALA A N 1
ATOM 612 C CA . ALA A 1 81 ? -15.648 4.145 13.797 1 97.69 81 ALA A CA 1
ATOM 613 C C . ALA A 1 81 ? -14.414 4.641 13.039 1 97.69 81 ALA A C 1
ATOM 615 O O . ALA A 1 81 ? -13.789 5.625 13.445 1 97.69 81 ALA A O 1
ATOM 616 N N . VAL A 1 82 ? -14.062 3.961 11.969 1 97.81 82 VAL A N 1
ATOM 617 C CA . VAL A 1 82 ? -12.93 4.371 11.148 1 97.81 82 VAL A CA 1
ATOM 618 C C . VAL A 1 82 ? -13.203 5.742 10.539 1 97.81 82 VAL A C 1
ATOM 620 O O . VAL A 1 82 ? -12.344 6.629 10.562 1 97.81 82 VAL A O 1
ATOM 623 N N . VAL A 1 83 ? -14.406 5.926 10.047 1 97.25 83 VAL A N 1
ATOM 624 C CA . VAL A 1 83 ? -14.727 7.176 9.359 1 97.25 83 VAL A CA 1
ATOM 625 C C . VAL A 1 83 ? -14.812 8.312 10.375 1 97.25 83 VAL A C 1
ATOM 627 O O . VAL A 1 83 ? -14.422 9.445 10.086 1 97.25 83 VAL A O 1
ATOM 630 N N . ASP A 1 84 ? -15.25 7.996 11.578 1 96.19 84 ASP A N 1
ATOM 631 C CA . ASP A 1 84 ? -15.195 8.977 12.656 1 96.19 84 ASP A CA 1
ATOM 632 C C . ASP A 1 84 ? -13.766 9.43 12.922 1 96.19 84 ASP A C 1
ATOM 634 O O . ASP A 1 84 ? -13.508 10.617 13.141 1 96.19 84 ASP A O 1
ATOM 638 N N . ALA A 1 85 ? -12.891 8.492 12.914 1 95.94 85 ALA A N 1
ATOM 639 C CA . ALA A 1 85 ? -11.477 8.805 13.086 1 95.94 85 ALA A CA 1
ATOM 640 C C . ALA A 1 85 ? -10.961 9.672 11.938 1 95.94 85 ALA A C 1
ATOM 642 O O . ALA A 1 85 ? -10.188 10.609 12.156 1 95.94 85 ALA A O 1
ATOM 643 N N . LEU A 1 86 ? -11.375 9.383 10.742 1 96 86 LEU A N 1
ATOM 644 C CA . LEU A 1 86 ? -10.984 10.18 9.586 1 96 86 LEU A CA 1
ATOM 645 C C . LEU A 1 86 ? -11.531 11.602 9.703 1 96 86 LEU A C 1
ATOM 647 O O . LEU A 1 86 ? -10.844 12.562 9.344 1 96 86 LEU A O 1
ATOM 651 N N . ASP A 1 87 ? -12.75 11.664 10.133 1 93.81 87 ASP A N 1
ATOM 652 C CA . ASP A 1 87 ? -13.352 12.977 10.352 1 93.81 87 ASP A CA 1
ATOM 653 C C . ASP A 1 87 ? -12.547 13.781 11.367 1 93.81 87 ASP A C 1
ATOM 655 O O . ASP A 1 87 ? -12.258 14.961 11.148 1 93.81 87 ASP A O 1
ATOM 659 N N . ALA A 1 88 ? -12.148 13.172 12.414 1 91.06 88 ALA A N 1
ATOM 660 C CA . ALA A 1 88 ? -11.328 13.812 13.438 1 91.06 88 ALA A CA 1
ATOM 661 C C . ALA A 1 88 ? -9.969 14.234 12.867 1 91.06 88 ALA A C 1
ATOM 663 O O . ALA A 1 88 ? -9.484 15.328 13.156 1 91.06 88 ALA A O 1
ATOM 664 N N . LEU A 1 89 ? -9.391 13.391 12.086 1 89.5 89 LEU A N 1
ATOM 665 C CA . LEU A 1 89 ? -8.141 13.703 11.398 1 89.5 89 LEU A CA 1
ATOM 666 C C . LEU A 1 89 ? -8.297 14.945 10.531 1 89.5 89 LEU A C 1
ATOM 668 O O . LEU A 1 89 ? -7.395 15.773 10.461 1 89.5 89 LEU A O 1
ATOM 672 N N . GLY A 1 90 ? -9.398 15.031 9.875 1 89.19 90 GLY A N 1
ATOM 673 C CA . GLY A 1 90 ? -9.664 16.188 9.031 1 89.19 90 GLY A CA 1
ATOM 674 C C . GLY A 1 90 ? -9.68 17.5 9.805 1 89.19 90 GLY A C 1
ATOM 675 O O . GLY A 1 90 ? -9.211 18.531 9.305 1 89.19 90 GLY A O 1
ATOM 676 N N . ARG A 1 91 ? -10.141 17.469 10.984 1 87.56 91 ARG A N 1
ATOM 677 C CA . ARG A 1 91 ? -10.266 18.672 11.805 1 87.56 91 ARG A CA 1
ATOM 678 C C . ARG A 1 91 ? -8.914 19.109 12.344 1 87.56 91 ARG A C 1
ATOM 680 O O . ARG A 1 91 ? -8.727 20.281 12.68 1 87.56 91 ARG A O 1
ATOM 687 N N . THR A 1 92 ? -7.996 18.172 12.375 1 83.75 92 THR A N 1
ATOM 688 C CA . THR A 1 92 ? -6.742 18.5 13.047 1 83.75 92 THR A CA 1
ATOM 689 C C . THR A 1 92 ? -5.578 18.484 12.062 1 83.75 92 THR A C 1
ATOM 691 O O . THR A 1 92 ? -4.641 19.281 12.188 1 83.75 92 THR A O 1
ATOM 694 N N . PHE A 1 93 ? -5.703 17.703 11.094 1 84.69 93 PHE A N 1
ATOM 695 C CA . PHE A 1 93 ? -4.527 17.469 10.258 1 84.69 93 PHE A CA 1
ATOM 696 C C . PHE A 1 93 ? -4.777 17.938 8.828 1 84.69 93 PHE A C 1
ATOM 698 O O . PHE A 1 93 ? -3.91 18.562 8.211 1 84.69 93 PHE A O 1
ATOM 705 N N . PHE A 1 94 ? -5.879 17.703 8.336 1 89 94 PHE A N 1
ATOM 706 C CA . PHE A 1 94 ? -6.199 18.109 6.973 1 89 94 PHE A CA 1
ATOM 707 C C . PHE A 1 94 ? -7.059 19.359 6.969 1 89 94 PHE A C 1
ATOM 709 O O . PHE A 1 94 ? -8.172 19.359 6.441 1 89 94 PHE A O 1
ATOM 716 N N . THR A 1 95 ? -6.488 20.359 7.492 1 87.88 95 THR A N 1
ATOM 717 C CA . THR A 1 95 ? -7.152 21.656 7.562 1 87.88 95 THR A CA 1
ATOM 718 C C . THR A 1 95 ? -6.949 22.438 6.27 1 87.88 95 THR A C 1
ATOM 720 O O . THR A 1 95 ? -6.066 22.125 5.473 1 87.88 95 THR A O 1
ATOM 723 N N . ASP A 1 96 ? -7.719 23.438 6.125 1 85.38 96 ASP A N 1
ATOM 724 C CA . ASP A 1 96 ? -7.695 24.219 4.891 1 85.38 96 ASP A CA 1
ATOM 725 C C . ASP A 1 96 ? -6.312 24.828 4.645 1 85.38 96 ASP A C 1
ATOM 727 O O . ASP A 1 96 ? -5.859 24.906 3.502 1 85.38 96 ASP A O 1
ATOM 731 N N . ASP A 1 97 ? -5.754 25.219 5.699 1 85.12 97 ASP A N 1
ATOM 732 C CA . ASP A 1 97 ? -4.465 25.891 5.57 1 85.12 97 ASP A CA 1
ATOM 733 C C . ASP A 1 97 ? -3.383 24.922 5.105 1 85.12 97 ASP A C 1
ATOM 735 O O . ASP A 1 97 ? -2.326 25.344 4.633 1 85.12 97 ASP A O 1
ATOM 739 N N . ARG A 1 98 ? -3.672 23.641 5.191 1 88.94 98 ARG A N 1
ATOM 740 C CA . ARG A 1 98 ? -2.695 22.625 4.816 1 88.94 98 ARG A CA 1
ATOM 741 C C . ARG A 1 98 ? -2.955 22.109 3.404 1 88.94 98 ARG A C 1
ATOM 743 O O . ARG A 1 98 ? -2.168 21.328 2.869 1 88.94 98 ARG A O 1
ATOM 750 N N . ARG A 1 99 ? -3.971 22.5 2.824 1 91.56 99 ARG A N 1
ATOM 751 C CA . ARG A 1 99 ? -4.414 21.922 1.556 1 91.56 99 ARG A CA 1
ATOM 752 C C . ARG A 1 99 ? -3.387 22.172 0.456 1 91.56 99 ARG A C 1
ATOM 754 O O . ARG A 1 99 ? -3.035 21.25 -0.288 1 91.56 99 ARG A O 1
ATOM 761 N N . GLU A 1 100 ? -2.975 23.422 0.415 1 91.38 100 GLU A N 1
ATOM 762 C CA . GLU A 1 100 ? -2 23.75 -0.624 1 91.38 100 GLU A CA 1
ATOM 763 C C . GLU A 1 100 ? -0.71 22.953 -0.432 1 91.38 100 GLU A C 1
ATOM 765 O O . GLU A 1 100 ? -0.146 22.438 -1.396 1 91.38 100 GLU A O 1
ATOM 770 N N . PHE A 1 101 ? -0.262 22.875 0.771 1 92.25 101 PHE A N 1
ATOM 771 C CA . PHE A 1 101 ? 0.913 22.078 1.077 1 92.25 101 PHE A CA 1
ATOM 772 C C . PHE A 1 101 ? 0.694 20.625 0.671 1 92.25 101 PHE A C 1
ATOM 774 O O . PHE A 1 101 ? 1.56 20.016 0.042 1 92.25 101 PHE A O 1
ATOM 781 N N . SER A 1 102 ? -0.435 20.062 0.97 1 93.94 102 SER A N 1
ATOM 782 C CA . SER A 1 102 ? -0.753 18.672 0.671 1 93.94 102 SER A CA 1
ATOM 783 C C . SER A 1 102 ? -0.807 18.438 -0.833 1 93.94 102 SER A C 1
ATOM 785 O O . SER A 1 102 ? -0.358 17.391 -1.314 1 93.94 102 SER A O 1
ATOM 787 N N . ARG A 1 103 ? -1.309 19.375 -1.542 1 94.12 103 ARG A N 1
ATOM 788 C CA . ARG A 1 103 ? -1.373 19.25 -2.994 1 94.12 103 ARG A CA 1
ATOM 789 C C . ARG A 1 103 ? 0.025 19.219 -3.605 1 94.12 103 ARG A C 1
ATOM 791 O O . ARG A 1 103 ? 0.332 18.359 -4.43 1 94.12 103 ARG A O 1
ATOM 798 N N . ARG A 1 104 ? 0.792 20.172 -3.16 1 95.69 104 ARG A N 1
ATOM 799 C CA . ARG A 1 104 ? 2.164 20.25 -3.648 1 95.69 104 ARG A CA 1
ATOM 800 C C . ARG A 1 104 ? 2.949 19 -3.271 1 95.69 104 ARG A C 1
ATOM 802 O O . ARG A 1 104 ? 3.699 18.453 -4.09 1 95.69 104 ARG A O 1
ATOM 809 N N . ARG A 1 105 ? 2.783 18.578 -2.074 1 95.88 105 ARG A N 1
ATOM 810 C CA . ARG A 1 105 ? 3.416 17.359 -1.604 1 95.88 105 ARG A CA 1
ATOM 811 C C . ARG A 1 105 ? 3.043 16.172 -2.49 1 95.88 105 ARG A C 1
ATOM 813 O O . ARG A 1 105 ? 3.906 15.383 -2.873 1 95.88 105 ARG A O 1
ATOM 820 N N . GLN A 1 106 ? 1.808 16.062 -2.762 1 96.12 106 GLN A N 1
ATOM 821 C CA . GLN A 1 106 ? 1.332 14.961 -3.594 1 96.12 106 GLN A CA 1
ATOM 822 C C . GLN A 1 106 ? 1.999 14.977 -4.965 1 96.12 106 GLN A C 1
ATOM 824 O O . GLN A 1 106 ? 2.367 13.93 -5.496 1 96.12 106 GLN A O 1
ATOM 829 N N . ALA A 1 107 ? 2.105 16.094 -5.562 1 96.12 107 ALA A N 1
ATOM 830 C CA . ALA A 1 107 ? 2.754 16.234 -6.867 1 96.12 107 ALA A CA 1
ATOM 831 C C . ALA A 1 107 ? 4.203 15.758 -6.809 1 96.12 107 ALA A C 1
ATOM 833 O O . ALA A 1 107 ? 4.676 15.07 -7.711 1 96.12 107 ALA A O 1
ATOM 834 N N . VAL A 1 108 ? 4.855 16.125 -5.734 1 97.12 108 VAL A N 1
ATOM 835 C CA . VAL A 1 108 ? 6.246 15.719 -5.555 1 97.12 108 VAL A CA 1
ATOM 836 C C . VAL A 1 108 ? 6.328 14.203 -5.391 1 97.12 108 VAL A C 1
ATOM 838 O O . VAL A 1 108 ? 7.184 13.555 -5.996 1 97.12 108 VAL A O 1
ATOM 841 N N . LEU A 1 109 ? 5.461 13.633 -4.562 1 96.75 109 LEU A N 1
ATOM 842 C CA . LEU A 1 109 ? 5.441 12.188 -4.375 1 96.75 109 LEU A CA 1
ATOM 843 C C . LEU A 1 109 ? 5.223 11.469 -5.703 1 96.75 109 LEU A C 1
ATOM 845 O O . LEU A 1 109 ? 5.941 10.516 -6.027 1 96.75 109 LEU A O 1
ATOM 849 N N . ASN A 1 110 ? 4.348 11.984 -6.535 1 96.44 110 ASN A N 1
ATOM 850 C CA . ASN A 1 110 ? 3.977 11.352 -7.797 1 96.44 110 ASN A CA 1
ATOM 851 C C . ASN A 1 110 ? 5.141 11.336 -8.781 1 96.44 110 ASN A C 1
ATOM 853 O O . ASN A 1 110 ? 5.219 10.469 -9.648 1 96.44 110 ASN A O 1
ATOM 857 N N . ALA A 1 111 ? 6.027 12.211 -8.586 1 96.19 111 ALA A N 1
ATOM 858 C CA . ALA A 1 111 ? 7.105 12.391 -9.555 1 96.19 111 ALA A CA 1
ATOM 859 C C . ALA A 1 111 ? 8.312 11.523 -9.195 1 96.19 111 ALA A C 1
ATOM 861 O O . ALA A 1 111 ? 9.25 11.406 -9.984 1 96.19 111 ALA A O 1
ATOM 862 N N . HIS A 1 112 ? 8.258 10.891 -8.039 1 95.81 112 HIS A N 1
ATOM 863 C CA . HIS A 1 112 ? 9.438 10.156 -7.582 1 95.81 112 HIS A CA 1
ATOM 864 C C . HIS A 1 112 ? 9.055 8.781 -7.043 1 95.81 112 HIS A C 1
ATOM 866 O O . HIS A 1 112 ? 8.422 8.68 -5.988 1 95.81 112 HIS A O 1
ATOM 872 N N . THR A 1 113 ? 9.602 7.734 -7.688 1 95.06 113 THR A N 1
ATOM 873 C CA . THR A 1 113 ? 9.234 6.359 -7.363 1 95.06 113 THR A CA 1
ATOM 874 C C . THR A 1 113 ? 9.594 6.031 -5.918 1 95.06 113 THR A C 1
ATOM 876 O O . THR A 1 113 ? 8.812 5.398 -5.203 1 95.06 113 THR A O 1
ATOM 879 N N . GLU A 1 114 ? 10.734 6.492 -5.523 1 94.69 114 GLU A N 1
ATOM 880 C CA . GLU A 1 114 ? 11.188 6.215 -4.164 1 94.69 114 GLU A CA 1
ATOM 881 C C . GLU A 1 114 ? 10.211 6.773 -3.133 1 94.69 114 GLU A C 1
ATOM 883 O O . GLU A 1 114 ? 9.922 6.125 -2.127 1 94.69 114 GLU A O 1
ATOM 888 N N . LEU A 1 115 ? 9.703 7.957 -3.377 1 96.62 115 LEU A N 1
ATOM 889 C CA . LEU A 1 115 ? 8.766 8.578 -2.449 1 96.62 115 LEU A CA 1
ATOM 890 C C . LEU A 1 115 ? 7.41 7.895 -2.504 1 96.62 115 LEU A C 1
ATOM 892 O O . LEU A 1 115 ? 6.75 7.73 -1.476 1 96.62 115 LEU A O 1
ATOM 896 N N . ARG A 1 116 ? 7.016 7.406 -3.633 1 97.44 116 ARG A N 1
ATOM 897 C CA . ARG A 1 116 ? 5.773 6.652 -3.77 1 97.44 116 ARG A CA 1
ATOM 898 C C . ARG A 1 116 ? 5.84 5.34 -2.99 1 97.44 116 ARG A C 1
ATOM 900 O O . ARG A 1 116 ? 4.855 4.93 -2.373 1 97.44 116 ARG A O 1
ATOM 907 N N . GLU A 1 117 ? 6.961 4.75 -3.051 1 97.38 117 GLU A N 1
ATOM 908 C CA . GLU A 1 117 ? 7.156 3.494 -2.332 1 97.38 117 GLU A CA 1
ATOM 909 C C . GLU A 1 117 ? 7.031 3.697 -0.824 1 97.38 117 GLU A C 1
ATOM 911 O O . GLU A 1 117 ? 6.355 2.922 -0.142 1 97.38 117 GLU A O 1
ATOM 916 N N . ARG A 1 118 ? 7.652 4.734 -0.373 1 96.25 118 ARG A N 1
ATOM 917 C CA . ARG A 1 118 ? 7.559 5.035 1.052 1 96.25 118 ARG A CA 1
ATOM 918 C C . ARG A 1 118 ? 6.121 5.352 1.451 1 96.25 118 ARG A C 1
ATOM 920 O O . ARG A 1 118 ? 5.648 4.902 2.496 1 96.25 118 ARG A O 1
ATOM 927 N N . GLU A 1 119 ? 5.453 6.105 0.63 1 95.94 119 GLU A N 1
ATOM 928 C CA . GLU A 1 119 ? 4.051 6.43 0.883 1 95.94 119 GLU A CA 1
ATOM 929 C C . GLU A 1 119 ? 3.188 5.172 0.897 1 95.94 119 GLU A C 1
ATOM 931 O O . GLU A 1 119 ? 2.279 5.047 1.722 1 95.94 119 GLU A O 1
ATOM 936 N N . ALA A 1 120 ? 3.492 4.266 0.017 1 96.88 120 ALA A N 1
ATOM 937 C CA . ALA A 1 120 ? 2.723 3.029 -0.079 1 96.88 120 ALA A CA 1
ATOM 938 C C . ALA A 1 120 ? 2.865 2.195 1.191 1 96.88 120 ALA A C 1
ATOM 940 O O . ALA A 1 120 ? 1.875 1.688 1.722 1 96.88 120 ALA A O 1
ATOM 941 N N . LEU A 1 121 ? 4.055 2.1 1.631 1 96.12 121 LEU A N 1
ATOM 942 C CA . LEU A 1 121 ? 4.277 1.331 2.852 1 96.12 121 LEU A CA 1
ATOM 943 C C . LEU A 1 121 ? 3.584 1.989 4.039 1 96.12 121 LEU A C 1
ATOM 945 O O . LEU A 1 121 ? 2.992 1.305 4.875 1 96.12 121 LEU A O 1
ATOM 949 N N . LYS A 1 122 ? 3.633 3.275 4.105 1 94.12 122 LYS A N 1
ATOM 950 C CA . LYS A 1 122 ? 2.951 4 5.176 1 94.12 122 LYS A CA 1
ATOM 951 C C . LYS A 1 122 ? 1.444 3.764 5.125 1 94.12 122 LYS A C 1
ATOM 953 O O . LYS A 1 122 ? 0.792 3.65 6.164 1 94.12 122 LYS A O 1
ATOM 958 N N . ARG A 1 123 ? 0.912 3.699 3.955 1 94.5 123 ARG A N 1
ATOM 959 C CA . ARG A 1 123 ? -0.516 3.436 3.801 1 94.5 123 ARG A CA 1
ATOM 960 C C . ARG A 1 123 ? -0.88 2.059 4.344 1 94.5 123 ARG A C 1
ATOM 962 O O . ARG A 1 123 ? -1.897 1.901 5.023 1 94.5 123 ARG A O 1
ATOM 969 N N . LEU A 1 124 ? -0.072 1.136 4.066 1 94.94 124 LEU A N 1
ATOM 970 C CA . LEU A 1 124 ? -0.314 -0.211 4.57 1 94.94 124 LEU A CA 1
ATOM 971 C C . LEU A 1 124 ? -0.231 -0.244 6.094 1 94.94 124 LEU A C 1
ATOM 973 O O . LEU A 1 124 ? -1.04 -0.904 6.75 1 94.94 124 LEU A O 1
ATOM 977 N N . ASP A 1 125 ? 0.712 0.492 6.578 1 93.81 125 ASP A N 1
ATOM 978 C CA . ASP A 1 125 ? 0.877 0.551 8.031 1 93.81 125 ASP A CA 1
ATOM 979 C C . ASP A 1 125 ? -0.32 1.229 8.688 1 93.81 125 ASP A C 1
ATOM 981 O O . ASP A 1 125 ? -0.735 0.839 9.781 1 93.81 125 ASP A O 1
ATOM 985 N N . LEU A 1 126 ? -0.794 2.215 8.062 1 94.06 126 LEU A N 1
ATOM 986 C CA . LEU A 1 126 ? -1.979 2.891 8.578 1 94.06 126 LEU A CA 1
ATOM 987 C C . LEU A 1 126 ? -3.178 1.949 8.602 1 94.06 126 LEU A C 1
ATOM 989 O O . LEU A 1 126 ? -3.93 1.912 9.578 1 94.06 126 LEU A O 1
ATOM 993 N N . THR A 1 127 ? -3.363 1.182 7.566 1 96.19 127 THR A N 1
ATOM 994 C CA . THR A 1 127 ? -4.434 0.194 7.512 1 96.19 127 THR A CA 1
ATOM 995 C C . THR A 1 127 ? -4.293 -0.819 8.648 1 96.19 127 THR A C 1
ATOM 997 O O . THR A 1 127 ? -5.27 -1.13 9.328 1 96.19 127 THR A O 1
ATOM 1000 N N . ALA A 1 128 ? -3.08 -1.264 8.836 1 95.94 128 ALA A N 1
ATOM 1001 C CA . ALA A 1 128 ? -2.814 -2.221 9.906 1 95.94 128 ALA A CA 1
ATOM 1002 C C . ALA A 1 128 ? -3.141 -1.618 11.273 1 95.94 128 ALA A C 1
ATOM 1004 O O . ALA A 1 128 ? -3.662 -2.307 12.156 1 95.94 128 ALA A O 1
ATOM 1005 N N . SER A 1 129 ? -2.809 -0.369 11.422 1 95.38 129 SER A N 1
ATOM 1006 C CA . SER A 1 129 ? -3.098 0.313 12.68 1 95.38 129 SER A CA 1
ATOM 1007 C C . SER A 1 129 ? -4.602 0.401 12.93 1 95.38 129 SER A C 1
ATOM 1009 O O . SER A 1 129 ? -5.055 0.282 14.07 1 95.38 129 SER A O 1
ATOM 1011 N N . MET A 1 130 ? -5.363 0.624 11.938 1 96.81 130 MET A N 1
ATOM 1012 C CA . MET A 1 130 ? -6.816 0.654 12.07 1 96.81 130 MET A CA 1
ATOM 1013 C C . MET A 1 130 ? -7.359 -0.714 12.469 1 96.81 130 MET A C 1
ATOM 1015 O O . MET A 1 130 ? -8.266 -0.809 13.297 1 96.81 130 MET A O 1
ATOM 1019 N N . VAL A 1 131 ? -6.82 -1.757 11.852 1 97.5 131 VAL A N 1
ATOM 1020 C CA . VAL A 1 131 ? -7.23 -3.111 12.203 1 97.5 131 VAL A CA 1
ATOM 1021 C C . VAL A 1 131 ? -6.984 -3.354 13.688 1 97.5 131 VAL A C 1
ATOM 1023 O O . VAL A 1 131 ? -7.859 -3.857 14.398 1 97.5 131 VAL A O 1
ATOM 1026 N N . GLU A 1 132 ? -5.82 -2.959 14.094 1 96.81 132 GLU A N 1
ATOM 1027 C CA . GLU A 1 132 ? -5.465 -3.156 15.5 1 96.81 132 GLU A CA 1
ATOM 1028 C C . GLU A 1 132 ? -6.387 -2.363 16.422 1 96.81 132 GLU A C 1
ATOM 1030 O O . GLU A 1 132 ? -6.832 -2.871 17.453 1 96.81 132 GLU A O 1
ATOM 1035 N N . ALA A 1 133 ? -6.613 -1.148 16.062 1 97.19 133 ALA A N 1
ATOM 1036 C CA . ALA A 1 133 ? -7.484 -0.296 16.875 1 97.19 133 ALA A CA 1
ATOM 1037 C C . ALA A 1 133 ? -8.891 -0.883 16.969 1 97.19 133 ALA A C 1
ATOM 1039 O O . ALA A 1 133 ? -9.5 -0.891 18.031 1 97.19 133 ALA A O 1
ATOM 1040 N N . LEU A 1 134 ? -9.422 -1.38 15.898 1 97.94 134 LEU A N 1
ATOM 1041 C CA . LEU A 1 134 ? -10.742 -2.006 15.883 1 97.94 134 LEU A CA 1
ATOM 1042 C C . LEU A 1 134 ? -10.75 -3.271 16.734 1 97.94 134 LEU A C 1
ATOM 1044 O O . LEU A 1 134 ? -11.734 -3.553 17.422 1 97.94 134 LEU A O 1
ATOM 1048 N N . GLY A 1 135 ? -9.664 -3.975 16.594 1 97.44 135 GLY A N 1
ATOM 1049 C CA . GLY A 1 135 ? -9.531 -5.152 17.453 1 97.44 135 GLY A CA 1
ATOM 1050 C C . GLY A 1 135 ? -9.602 -4.832 18.922 1 97.44 135 GLY A C 1
ATOM 1051 O O . GLY A 1 135 ? -10.211 -5.574 19.703 1 97.44 135 GLY A O 1
ATOM 1052 N N . ARG A 1 136 ? -9.016 -3.795 19.281 1 95.62 136 ARG A N 1
ATOM 1053 C CA . ARG A 1 136 ? -9.023 -3.379 20.688 1 95.62 136 ARG A CA 1
ATOM 1054 C C . ARG A 1 136 ? -10.43 -3.016 21.141 1 95.62 136 ARG A C 1
ATOM 1056 O O . ARG A 1 136 ? -10.734 -3.059 22.344 1 95.62 136 ARG A O 1
ATOM 1063 N N . ARG A 1 137 ? -11.328 -2.729 20.234 1 95.25 137 ARG A N 1
ATOM 1064 C CA . ARG A 1 137 ? -12.727 -2.443 20.531 1 95.25 137 ARG A CA 1
ATOM 1065 C C . ARG A 1 137 ? -13.547 -3.729 20.609 1 95.25 137 ARG A C 1
ATOM 1067 O O . ARG A 1 137 ? -14.758 -3.688 20.812 1 95.25 137 ARG A O 1
ATOM 1074 N N . GLY A 1 138 ? -12.914 -4.809 20.266 1 95.38 138 GLY A N 1
ATOM 1075 C CA . GLY A 1 138 ? -13.602 -6.086 20.328 1 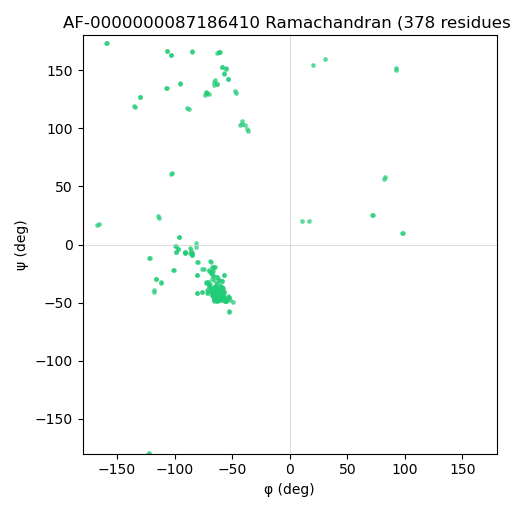95.38 138 GLY A CA 1
ATOM 1076 C C . GLY A 1 138 ? -14.172 -6.535 19 1 95.38 138 GLY A C 1
ATOM 1077 O O . GLY A 1 138 ? -14.945 -7.496 18.938 1 95.38 138 GLY A O 1
ATOM 1078 N N . VAL A 1 139 ? -13.836 -5.871 17.953 1 96.69 139 VAL A N 1
ATOM 1079 C CA . VAL A 1 139 ? -14.297 -6.254 16.625 1 96.69 139 VAL A CA 1
ATOM 1080 C C . VAL A 1 139 ? -13.57 -7.516 16.156 1 96.69 139 VAL A C 1
ATOM 1082 O O . VAL A 1 139 ? -12.344 -7.594 16.234 1 96.69 139 VAL A O 1
ATOM 1085 N N . PRO A 1 140 ? -14.328 -8.508 15.672 1 96.44 140 PRO A N 1
ATOM 1086 C CA . PRO A 1 140 ? -13.664 -9.703 15.156 1 96.44 140 PRO A CA 1
ATOM 1087 C C . PRO A 1 140 ? -12.672 -9.391 14.039 1 96.44 140 PRO A C 1
ATOM 1089 O O . PRO A 1 140 ? -12.906 -8.484 13.234 1 96.44 140 PRO A O 1
ATOM 1092 N N . THR A 1 141 ? -11.617 -10.133 13.93 1 96.5 141 THR A N 1
ATOM 1093 C CA . THR A 1 141 ? -10.461 -9.859 13.078 1 96.5 141 THR A CA 1
ATOM 1094 C C . THR A 1 141 ? -10.891 -9.703 11.617 1 96.5 141 THR A C 1
ATOM 1096 O O . THR A 1 141 ? -10.492 -8.758 10.945 1 96.5 141 THR A O 1
ATOM 1099 N N . ALA A 1 142 ? -11.727 -10.594 11.125 1 95.94 142 ALA A N 1
ATOM 1100 C CA . ALA A 1 142 ? -12.156 -10.531 9.734 1 95.94 142 ALA A CA 1
ATOM 1101 C C . ALA A 1 142 ? -12.922 -9.242 9.453 1 95.94 142 ALA A C 1
ATOM 1103 O O . ALA A 1 142 ? -12.695 -8.594 8.43 1 95.94 142 ALA A O 1
ATOM 1104 N N . THR A 1 143 ? -13.789 -8.883 10.367 1 97.44 143 THR A N 1
ATOM 1105 C CA . THR A 1 143 ? -14.578 -7.664 10.219 1 97.44 143 THR A CA 1
ATOM 1106 C C . THR A 1 143 ? -13.688 -6.43 10.312 1 97.44 143 THR A C 1
ATOM 1108 O O . THR A 1 143 ? -13.859 -5.473 9.562 1 97.44 143 THR A O 1
ATOM 1111 N N . ALA A 1 144 ? -12.703 -6.477 11.234 1 98.06 144 ALA A N 1
ATOM 1112 C CA . ALA A 1 144 ? -11.758 -5.375 11.383 1 98.06 144 ALA A CA 1
ATOM 1113 C C . ALA A 1 144 ? -10.961 -5.156 10.102 1 98.06 144 ALA A C 1
ATOM 1115 O O . ALA A 1 144 ? -10.75 -4.02 9.68 1 98.06 144 ALA A O 1
ATOM 1116 N N . ARG A 1 145 ? -10.547 -6.23 9.484 1 97.94 145 ARG A N 1
ATOM 1117 C CA . ARG A 1 145 ? -9.758 -6.145 8.258 1 97.94 145 ARG A CA 1
ATOM 1118 C C . ARG A 1 145 ? -10.586 -5.57 7.117 1 97.94 145 ARG A C 1
ATOM 1120 O O . ARG A 1 145 ? -10.109 -4.715 6.367 1 97.94 145 ARG A O 1
ATOM 1127 N N . VAL A 1 146 ? -11.82 -6.035 7.016 1 97.75 146 VAL A N 1
ATOM 1128 C CA . VAL A 1 146 ? -12.695 -5.516 5.969 1 97.75 146 VAL A CA 1
ATOM 1129 C C . VAL A 1 146 ? -12.969 -4.031 6.211 1 97.75 146 VAL A C 1
ATOM 1131 O O . VAL A 1 146 ? -12.836 -3.213 5.297 1 97.75 146 VAL A O 1
ATOM 1134 N N . ALA A 1 147 ? -13.297 -3.658 7.43 1 98 147 ALA A N 1
ATOM 1135 C CA . ALA A 1 147 ? -13.586 -2.268 7.77 1 98 147 ALA A CA 1
ATOM 1136 C C . ALA A 1 147 ? -12.383 -1.373 7.5 1 98 147 ALA A C 1
ATOM 1138 O O . ALA A 1 147 ? -12.523 -0.269 6.969 1 98 147 ALA A O 1
ATOM 1139 N N . ALA A 1 148 ? -11.211 -1.827 7.898 1 97.88 148 ALA A N 1
ATOM 1140 C CA . ALA A 1 148 ? -9.992 -1.052 7.695 1 97.88 148 ALA A CA 1
ATOM 1141 C C . ALA A 1 148 ? -9.711 -0.858 6.207 1 97.88 148 ALA A C 1
ATOM 1143 O O . ALA A 1 148 ? -9.328 0.234 5.777 1 97.88 148 ALA A O 1
ATOM 1144 N N . GLN A 1 149 ? -9.891 -1.922 5.434 1 97.38 149 GLN A N 1
ATOM 1145 C CA . GLN A 1 149 ? -9.688 -1.842 3.99 1 97.38 149 GLN A CA 1
ATOM 1146 C C . GLN A 1 149 ? -10.656 -0.848 3.354 1 97.38 149 GLN A C 1
ATOM 1148 O O . GLN A 1 149 ? -10.25 -0.001 2.557 1 97.38 149 GLN A O 1
ATOM 1153 N N . LEU A 1 150 ? -11.898 -0.96 3.701 1 97.62 150 LEU A N 1
ATOM 1154 C CA . LEU A 1 150 ? -12.898 -0.038 3.17 1 97.62 150 LEU A CA 1
ATOM 1155 C C . LEU A 1 150 ? -12.648 1.381 3.672 1 97.62 150 LEU A C 1
ATOM 1157 O O . LEU A 1 150 ? -12.859 2.35 2.939 1 97.62 150 LEU A O 1
ATOM 1161 N N . GLY A 1 151 ? -12.211 1.47 4.934 1 97.56 151 GLY A N 1
ATOM 1162 C CA . GLY A 1 151 ? -11.836 2.768 5.473 1 97.56 151 GLY A CA 1
ATOM 1163 C C . GLY A 1 151 ? -10.695 3.424 4.715 1 97.56 151 GLY A C 1
ATOM 1164 O O . GLY A 1 151 ? -10.703 4.637 4.5 1 97.56 151 GLY A O 1
ATOM 1165 N N . THR A 1 152 ? -9.727 2.662 4.367 1 97.31 152 THR A N 1
ATOM 1166 C CA . THR A 1 152 ? -8.625 3.164 3.549 1 97.31 152 THR A CA 1
ATOM 1167 C C . THR A 1 152 ? -9.148 3.709 2.221 1 97.31 152 THR A C 1
ATOM 1169 O O . THR A 1 152 ? -8.695 4.758 1.757 1 97.31 152 THR A O 1
ATOM 1172 N N . LEU A 1 153 ? -10.047 3.002 1.629 1 97.62 153 LEU A N 1
ATOM 1173 C CA . LEU A 1 153 ? -10.633 3.469 0.378 1 97.62 153 LEU A CA 1
ATOM 1174 C C . LEU A 1 153 ? -11.383 4.781 0.588 1 97.62 153 LEU A C 1
ATOM 1176 O O . LEU A 1 153 ? -11.273 5.699 -0.225 1 97.62 153 LEU A O 1
ATOM 1180 N N . VAL A 1 154 ? -12.133 4.848 1.637 1 98 154 VAL A N 1
ATOM 1181 C CA . VAL A 1 154 ? -12.828 6.082 1.98 1 98 154 VAL A CA 1
ATOM 1182 C C . VAL A 1 154 ? -11.828 7.23 2.088 1 98 154 VAL A C 1
ATOM 1184 O O . VAL A 1 154 ? -12.047 8.305 1.526 1 98 154 VAL A O 1
ATOM 1187 N N . TRP A 1 155 ? -10.789 6.977 2.803 1 97.06 155 TRP A N 1
ATOM 1188 C CA . TRP A 1 155 ? -9.734 7.969 2.969 1 97.06 155 TRP A CA 1
ATOM 1189 C C . TRP A 1 155 ? -9.188 8.414 1.617 1 97.06 155 TRP A C 1
ATOM 1191 O O . TRP A 1 155 ? -9.062 9.617 1.358 1 97.06 155 TRP A O 1
ATOM 1201 N N . GLU A 1 156 ? -8.875 7.492 0.789 1 96.56 156 GLU A N 1
ATOM 1202 C CA . GLU A 1 156 ? -8.297 7.785 -0.519 1 96.56 156 GLU A CA 1
ATOM 1203 C C . GLU A 1 156 ? -9.234 8.648 -1.355 1 96.56 156 GLU A C 1
ATOM 1205 O O . GLU A 1 156 ? -8.805 9.641 -1.954 1 96.56 156 GLU A O 1
ATOM 1210 N N . ILE A 1 157 ? -10.492 8.258 -1.382 1 96.31 157 ILE A N 1
ATOM 1211 C CA . ILE A 1 157 ? -11.477 8.992 -2.162 1 96.31 157 ILE A CA 1
ATOM 1212 C C . ILE A 1 157 ? -11.633 10.398 -1.602 1 96.31 157 ILE A C 1
ATOM 1214 O O . ILE A 1 157 ? -11.617 11.383 -2.352 1 96.31 157 ILE A O 1
ATOM 1218 N N . ALA A 1 158 ? -11.773 10.508 -0.297 1 96.31 158 ALA A N 1
ATOM 1219 C CA . ALA A 1 158 ? -11.953 11.797 0.353 1 96.31 158 ALA A CA 1
ATOM 1220 C C . ALA A 1 158 ? -10.719 12.68 0.16 1 96.31 158 ALA A C 1
ATOM 1222 O O . ALA A 1 158 ? -10.844 13.883 -0.109 1 96.31 158 ALA A O 1
ATOM 1223 N N . TYR A 1 159 ? -9.539 12.117 0.295 1 95 159 TYR A N 1
ATOM 1224 C CA . TYR A 1 159 ? -8.289 12.867 0.175 1 95 159 TYR A CA 1
ATOM 1225 C C . TYR A 1 159 ? -8.117 13.414 -1.234 1 95 159 TYR A C 1
ATOM 1227 O O . TYR A 1 159 ? -7.758 14.586 -1.411 1 95 159 TYR A O 1
ATOM 1235 N N . ASP A 1 160 ? -8.414 12.594 -2.225 1 94.5 160 ASP A N 1
ATOM 1236 C CA . ASP A 1 160 ? -8.328 13.031 -3.613 1 94.5 160 ASP A CA 1
ATOM 1237 C C . ASP A 1 160 ? -9.266 14.211 -3.873 1 94.5 160 ASP A C 1
ATOM 1239 O O . ASP A 1 160 ? -8.867 15.203 -4.488 1 94.5 160 ASP A O 1
ATOM 1243 N N . ARG A 1 161 ? -10.43 14.086 -3.418 1 93.94 161 ARG A N 1
ATOM 1244 C CA . ARG A 1 161 ? -11.398 15.156 -3.605 1 93.94 161 ARG A CA 1
ATOM 1245 C C . ARG A 1 161 ? -10.992 16.406 -2.834 1 93.94 161 ARG A C 1
ATOM 1247 O O . ARG A 1 161 ? -11.164 17.531 -3.318 1 93.94 161 ARG A O 1
ATOM 1254 N N . TRP A 1 162 ? -10.492 16.188 -1.663 1 94.69 162 TRP A N 1
ATOM 1255 C CA . TRP A 1 162 ? -10.039 17.297 -0.829 1 94.69 162 TRP A CA 1
ATOM 1256 C C . TRP A 1 162 ? -8.898 18.062 -1.502 1 94.69 162 TRP A C 1
ATOM 1258 O O . TRP A 1 162 ? -8.875 19.297 -1.492 1 94.69 162 TRP A O 1
ATOM 1268 N N . LEU A 1 163 ? -8 17.359 -2.119 1 93.88 163 LEU A N 1
ATOM 1269 C CA . LEU A 1 163 ? -6.883 17.984 -2.82 1 93.88 163 LEU A CA 1
ATOM 1270 C C . LEU A 1 163 ? -7.375 18.812 -4 1 93.88 163 LEU A C 1
ATOM 1272 O O . LEU A 1 163 ? -6.785 19.844 -4.332 1 93.88 163 LEU A O 1
ATOM 1276 N N . GLU A 1 164 ? -8.367 18.375 -4.656 1 89.88 164 GLU A N 1
ATOM 1277 C CA . GLU A 1 164 ? -8.867 19 -5.879 1 89.88 164 GLU A CA 1
ATOM 1278 C C . GLU A 1 164 ? -9.742 20.203 -5.562 1 89.88 164 GLU A C 1
ATOM 1280 O O . GLU A 1 164 ? -9.945 21.078 -6.414 1 89.88 164 GLU A O 1
ATOM 1285 N N . ALA A 1 165 ? -10.328 20.188 -4.418 1 81.88 165 ALA A N 1
ATOM 1286 C CA . ALA A 1 165 ? -11.281 21.234 -4.059 1 81.88 165 ALA A CA 1
ATOM 1287 C C . ALA A 1 165 ? -10.594 22.594 -4.012 1 81.88 165 ALA A C 1
ATOM 1289 O O . ALA A 1 165 ? -9.414 22.703 -3.678 1 81.88 165 ALA A O 1
ATOM 1290 N N . ASP A 1 166 ? -11.289 23.547 -4.547 1 69.31 166 ASP A N 1
ATOM 1291 C CA . ASP A 1 166 ? -10.789 24.922 -4.512 1 69.31 166 ASP A CA 1
ATOM 1292 C C . ASP A 1 166 ? -10.727 25.438 -3.076 1 69.31 166 ASP A C 1
ATOM 1294 O O . ASP A 1 166 ? -11.531 25.047 -2.23 1 69.31 166 ASP A O 1
ATOM 1298 N N . ALA A 1 167 ? -9.664 26.203 -2.67 1 58.56 167 ALA A N 1
ATOM 1299 C CA . ALA A 1 167 ? -9.383 26.766 -1.35 1 58.56 167 ALA A CA 1
ATOM 1300 C C . ALA A 1 167 ? -10.602 27.5 -0.793 1 58.56 167 ALA A C 1
ATOM 1302 O O . ALA A 1 167 ? -10.922 27.375 0.391 1 58.56 167 ALA A O 1
ATOM 1303 N N . ASP A 1 168 ? -11.219 28.359 -1.513 1 55.91 168 ASP A N 1
ATOM 1304 C CA . ASP A 1 168 ? -12.164 29.359 -1.014 1 55.91 168 ASP A CA 1
ATOM 1305 C C . ASP A 1 168 ? -13.547 28.75 -0.804 1 55.91 168 ASP A C 1
ATOM 1307 O O . ASP A 1 168 ? -14.383 29.312 -0.096 1 55.91 168 ASP A O 1
ATOM 1311 N N . GLY A 1 169 ? -13.719 27.484 -1.055 1 58.72 169 GLY A N 1
ATOM 1312 C CA . GLY A 1 169 ? -15.094 27.016 -0.992 1 58.72 169 GLY A CA 1
ATOM 1313 C C . GLY A 1 169 ? -15.227 25.516 -0.984 1 58.72 169 GLY A C 1
ATOM 1314 O O . GLY A 1 169 ? -16.328 24.969 -1.074 1 58.72 169 GLY A O 1
ATOM 1315 N N . GLY A 1 170 ? -14.109 24.969 -0.687 1 65.69 170 GLY A N 1
ATOM 1316 C CA . GLY A 1 170 ? -14.227 23.531 -0.857 1 65.69 170 GLY A CA 1
ATOM 1317 C C . GLY A 1 170 ? -14.57 22.797 0.429 1 65.69 170 GLY A C 1
ATOM 1318 O O . GLY A 1 170 ? -14.398 23.344 1.521 1 65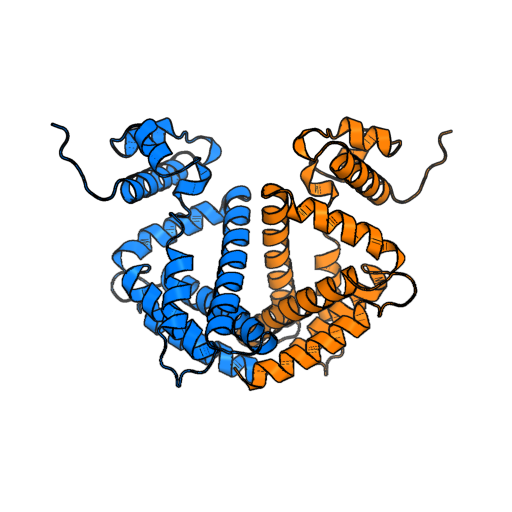.69 170 GLY A O 1
ATOM 1319 N N . GLU A 1 171 ? -15.438 21.859 0.354 1 84.5 171 GLU A N 1
ATOM 1320 C CA . GLU A 1 171 ? -15.805 21 1.478 1 84.5 171 GLU A CA 1
ATOM 1321 C C . GLU A 1 171 ? -14.57 20.484 2.203 1 84.5 171 GLU A C 1
ATOM 1323 O O . GLU A 1 171 ? -13.547 20.203 1.573 1 84.5 171 GLU A O 1
ATOM 1328 N N . GLY A 1 172 ? -14.609 20.656 3.57 1 90.94 172 GLY A N 1
ATOM 1329 C CA . GLY A 1 172 ? -13.531 20.125 4.383 1 90.94 172 GLY A CA 1
ATOM 1330 C C . GLY A 1 172 ? -13.383 18.609 4.254 1 90.94 172 GLY A C 1
ATOM 1331 O O . GLY A 1 172 ? -14.242 17.953 3.668 1 90.94 172 GLY A O 1
ATOM 1332 N N . PHE A 1 173 ? -12.289 18.109 4.707 1 93.81 173 PHE A N 1
ATOM 1333 C CA . PHE A 1 173 ? -11.977 16.688 4.594 1 93.81 173 PHE A CA 1
ATOM 1334 C C . PHE A 1 173 ? -13.047 15.852 5.277 1 93.81 173 PHE A C 1
ATOM 1336 O O . PHE A 1 173 ? -13.453 14.812 4.754 1 93.81 173 PHE A O 1
ATOM 1343 N N . GLY A 1 174 ? -13.469 16.266 6.5 1 93.19 174 GLY A N 1
ATOM 1344 C CA . GLY A 1 174 ? -14.453 15.516 7.262 1 93.19 174 GLY A CA 1
ATOM 1345 C C . GLY A 1 174 ? -15.719 15.211 6.477 1 93.19 174 GLY A C 1
ATOM 1346 O O . GLY A 1 174 ? -16.078 14.047 6.293 1 93.19 174 GLY A O 1
ATOM 1347 N N . PRO A 1 175 ? -16.406 16.266 5.969 1 93.94 175 PRO A N 1
ATOM 1348 C CA . PRO A 1 175 ? -17.594 16.047 5.152 1 93.94 175 PRO A CA 1
ATOM 1349 C C . PRO A 1 175 ? -17.312 15.18 3.92 1 93.94 175 PRO A C 1
ATOM 1351 O O . PRO A 1 175 ? -18.156 14.359 3.535 1 93.94 175 PRO A O 1
ATOM 1354 N N . LEU A 1 176 ? -16.203 15.336 3.309 1 95.38 176 LEU A N 1
ATOM 1355 C CA . LEU A 1 176 ? -15.852 14.531 2.143 1 95.38 176 LEU A CA 1
ATOM 1356 C C . LEU A 1 176 ? -15.688 13.062 2.521 1 95.38 176 LEU A C 1
ATOM 1358 O O . LEU A 1 176 ? -16.047 12.172 1.748 1 95.38 176 LEU A O 1
ATOM 1362 N N . ALA A 1 177 ? -15.141 12.797 3.693 1 96.81 177 ALA A N 1
ATOM 1363 C CA . ALA A 1 177 ? -15.016 11.43 4.18 1 96.81 177 ALA A CA 1
ATOM 1364 C C . ALA A 1 177 ? -16.391 10.789 4.371 1 96.81 177 ALA A C 1
ATOM 1366 O O . ALA A 1 177 ? -16.594 9.625 4.008 1 96.81 177 ALA A O 1
ATOM 1367 N N . ARG A 1 178 ? -17.328 11.547 4.867 1 96 178 ARG A N 1
ATOM 1368 C CA . ARG A 1 178 ? -18.672 11.031 5.07 1 96 178 ARG A CA 1
ATOM 1369 C C . ARG A 1 178 ? -19.359 10.758 3.738 1 96 178 ARG A C 1
ATOM 1371 O O . ARG A 1 178 ? -20.078 9.773 3.598 1 96 178 ARG A O 1
ATOM 1378 N N . GLN A 1 179 ? -19.156 11.633 2.807 1 95.69 179 GLN A N 1
ATOM 1379 C CA . GLN A 1 179 ? -19.688 11.406 1.469 1 95.69 179 GLN A CA 1
ATOM 1380 C C . GLN A 1 179 ? -19.078 10.164 0.831 1 95.69 179 GLN A C 1
ATOM 1382 O O . GLN A 1 179 ? -19.781 9.367 0.205 1 95.69 179 GLN A O 1
ATOM 1387 N N . ALA A 1 180 ? -17.766 9.992 1.005 1 97.19 180 ALA A N 1
ATOM 1388 C CA . ALA A 1 180 ? -17.062 8.82 0.477 1 97.19 180 ALA A CA 1
ATOM 1389 C C . ALA A 1 180 ? -17.578 7.539 1.128 1 97.19 180 ALA A C 1
ATOM 1391 O O . ALA A 1 180 ? -17.719 6.508 0.464 1 97.19 180 ALA A O 1
ATOM 1392 N N . LEU A 1 181 ? -17.844 7.621 2.412 1 97.31 181 LEU A N 1
ATOM 1393 C CA . LEU A 1 181 ? -18.391 6.473 3.123 1 97.31 181 LEU A CA 1
ATOM 1394 C C . LEU A 1 181 ? -19.703 6.031 2.494 1 97.31 181 LEU A C 1
ATOM 1396 O O . LEU A 1 181 ? -19.922 4.836 2.26 1 97.31 181 LEU A O 1
ATOM 1400 N N . ALA A 1 182 ? -20.609 6.969 2.225 1 96.44 182 ALA A N 1
ATOM 1401 C CA . ALA A 1 182 ? -21.906 6.66 1.612 1 96.44 182 ALA A CA 1
ATOM 1402 C C . ALA A 1 182 ? -21.719 5.992 0.253 1 96.44 182 ALA A C 1
ATOM 1404 O O . ALA A 1 182 ? -22.406 5.023 -0.069 1 96.44 182 ALA A O 1
ATOM 1405 N N . LYS A 1 183 ? -20.766 6.48 -0.479 1 95.62 183 LYS A N 1
ATOM 1406 C CA . LYS A 1 183 ? -20.484 5.922 -1.797 1 95.62 183 LYS A CA 1
ATOM 1407 C C . LYS A 1 183 ? -19.938 4.5 -1.685 1 95.62 183 LYS A C 1
ATOM 1409 O O . LYS A 1 183 ? -20.359 3.611 -2.434 1 95.62 183 LYS A O 1
ATOM 1414 N N . VAL A 1 184 ? -19.031 4.258 -0.756 1 96.62 184 VAL A N 1
ATOM 1415 C CA . VAL A 1 184 ? -18.406 2.953 -0.555 1 96.62 184 VAL A CA 1
ATOM 1416 C C . VAL A 1 184 ? -19.453 1.943 -0.092 1 96.62 184 VAL A C 1
ATOM 1418 O O . VAL A 1 184 ? -19.484 0.808 -0.573 1 96.62 184 VAL A O 1
ATOM 1421 N N . ARG A 1 185 ? -20.359 2.357 0.758 1 95.25 185 ARG A N 1
ATOM 1422 C CA . ARG A 1 185 ? -21.406 1.477 1.236 1 95.25 185 ARG A CA 1
ATOM 1423 C C . ARG A 1 185 ? -22.359 1.094 0.104 1 95.25 185 ARG A C 1
ATOM 1425 O O . ARG A 1 185 ? -22.719 -0.077 -0.046 1 95.25 185 ARG A O 1
ATOM 1432 N N . ALA A 1 186 ? -22.734 2.059 -0.649 1 93.56 186 ALA A N 1
ATOM 1433 C CA . ALA A 1 186 ? -23.641 1.8 -1.772 1 93.56 186 ALA A CA 1
ATOM 1434 C C . ALA A 1 186 ? -22.984 0.848 -2.779 1 93.56 186 ALA A C 1
ATOM 1436 O O . ALA A 1 186 ? -23.641 -0.066 -3.283 1 93.56 186 ALA A O 1
ATOM 1437 N N . ALA A 1 187 ? -21.719 1.028 -3.002 1 92.94 187 ALA A N 1
ATOM 1438 C CA . ALA A 1 187 ? -20.984 0.204 -3.955 1 92.94 187 ALA A CA 1
ATOM 1439 C C . ALA A 1 187 ? -20.797 -1.212 -3.422 1 92.94 187 ALA A C 1
ATOM 1441 O O . ALA A 1 187 ? -20.781 -2.176 -4.191 1 92.94 187 ALA A O 1
ATOM 1442 N N . GLY A 1 188 ? -20.547 -1.275 -2.145 1 90.81 188 GLY A N 1
ATOM 1443 C CA . GLY A 1 188 ? -20.359 -2.572 -1.513 1 90.81 188 GLY A CA 1
ATOM 1444 C C . GLY A 1 188 ? -21.562 -3.486 -1.668 1 90.81 188 GLY A C 1
ATOM 1445 O O . GLY A 1 188 ? -21.406 -4.707 -1.767 1 90.81 188 GLY A O 1
ATOM 1446 N N . ALA A 1 189 ? -22.766 -2.912 -1.726 1 84.38 189 ALA A N 1
ATOM 1447 C CA . ALA A 1 189 ? -24 -3.68 -1.895 1 84.38 189 ALA A CA 1
ATOM 1448 C C . ALA A 1 189 ? -24.047 -4.336 -3.271 1 84.38 189 ALA A C 1
ATOM 1450 O O . ALA A 1 189 ? -24.75 -5.336 -3.463 1 84.38 189 ALA A O 1
ATOM 1451 N N . GLY A 1 190 ? -23.266 -3.832 -4.168 1 80.25 190 GLY A N 1
ATOM 1452 C CA . GLY A 1 190 ? -23.25 -4.352 -5.527 1 80.25 190 GLY A CA 1
ATOM 1453 C C . GLY A 1 190 ? -22.109 -5.324 -5.781 1 80.25 190 GLY A C 1
ATOM 1454 O O . GLY A 1 190 ? -21.938 -5.809 -6.898 1 80.25 190 GLY A O 1
ATOM 1455 N N . CYS A 1 191 ? -21.359 -5.492 -4.797 1 83.81 191 CYS A N 1
ATOM 1456 C CA . CYS A 1 191 ? -20.203 -6.355 -4.977 1 83.81 191 CYS A CA 1
ATOM 1457 C C . CYS A 1 191 ? -20.531 -7.801 -4.617 1 83.81 191 CYS A C 1
ATOM 1459 O O . CYS A 1 191 ? -19.953 -8.734 -5.172 1 83.81 191 CYS A O 1
ATOM 1461 N N . MET B 1 1 ? 29.844 -27.625 -23.438 1 36.31 1 MET B N 1
ATOM 1462 C CA . MET B 1 1 ? 28.953 -26.484 -23.609 1 36.31 1 MET B CA 1
ATOM 1463 C C . MET B 1 1 ? 28.016 -26.312 -22.406 1 36.31 1 MET B C 1
ATOM 1465 O O . MET B 1 1 ? 27.484 -27.297 -21.891 1 36.31 1 MET B O 1
ATOM 1469 N N . ALA B 1 2 ? 28.266 -25.422 -21.484 1 45.47 2 ALA B N 1
ATOM 1470 C CA . ALA B 1 2 ? 27.438 -25.422 -20.281 1 45.47 2 ALA B CA 1
ATOM 1471 C C . ALA B 1 2 ? 25.969 -25.656 -20.625 1 45.47 2 ALA B C 1
ATOM 1473 O O . ALA B 1 2 ? 25.422 -25.016 -21.516 1 45.47 2 ALA B O 1
ATOM 1474 N N . ARG B 1 3 ? 25.344 -26.719 -20.422 1 43.34 3 ARG B N 1
ATOM 1475 C CA . ARG B 1 3 ? 23.984 -27.141 -20.719 1 43.34 3 ARG B CA 1
ATOM 1476 C C . ARG B 1 3 ? 22.984 -26.047 -20.391 1 43.34 3 ARG B C 1
ATOM 1478 O O . ARG B 1 3 ? 22.984 -25.5 -19.297 1 43.34 3 ARG B O 1
ATOM 1485 N N . TRP B 1 4 ? 22.516 -25.375 -21.484 1 50.31 4 TRP B N 1
ATOM 1486 C CA . TRP B 1 4 ? 21.438 -24.391 -21.453 1 50.31 4 TRP B CA 1
ATOM 1487 C C . TRP B 1 4 ? 20.375 -24.797 -20.438 1 50.31 4 TRP B C 1
ATOM 1489 O O . TRP B 1 4 ? 19.922 -25.938 -20.422 1 50.31 4 TRP B O 1
ATOM 1499 N N . GLN B 1 5 ? 20.359 -24.281 -19.203 1 62.78 5 GLN B N 1
ATOM 1500 C CA . GLN B 1 5 ? 19.25 -24.547 -18.297 1 62.78 5 GLN B CA 1
ATOM 1501 C C . GLN B 1 5 ? 18.125 -23.547 -18.469 1 62.78 5 GLN B C 1
ATOM 1503 O O . GLN B 1 5 ? 18.359 -22.328 -18.5 1 62.78 5 GLN B O 1
ATOM 1508 N N . PRO B 1 6 ? 16.953 -24.047 -18.891 1 76.62 6 PRO B N 1
ATOM 1509 C CA . PRO B 1 6 ? 15.789 -23.172 -19.109 1 76.62 6 PRO B CA 1
ATOM 1510 C C . PRO B 1 6 ? 15.422 -22.344 -17.891 1 76.62 6 PRO B C 1
ATOM 1512 O O . PRO B 1 6 ? 15.992 -22.531 -16.812 1 76.62 6 PRO B O 1
ATOM 1515 N N . ASP B 1 7 ? 14.844 -21.172 -18.031 1 86 7 ASP B N 1
ATOM 1516 C CA . ASP B 1 7 ? 14.242 -20.281 -17.047 1 86 7 ASP B CA 1
ATOM 1517 C C . ASP B 1 7 ? 15.305 -19.422 -16.359 1 86 7 ASP B C 1
ATOM 1519 O O . ASP B 1 7 ? 15.422 -19.438 -15.141 1 86 7 ASP B O 1
ATOM 1523 N N . ALA B 1 8 ? 16.078 -18.641 -17.125 1 91.88 8 ALA B N 1
ATOM 1524 C CA . ALA B 1 8 ? 17.125 -17.766 -16.641 1 91.88 8 ALA B CA 1
ATOM 1525 C C . ALA B 1 8 ? 16.609 -16.844 -15.547 1 91.88 8 ALA B C 1
ATOM 1527 O O . ALA B 1 8 ? 17.188 -16.75 -14.469 1 91.88 8 ALA B O 1
ATOM 1528 N N . PRO B 1 9 ? 15.477 -16.25 -15.719 1 91.62 9 PRO B N 1
ATOM 1529 C CA . PRO B 1 9 ? 15 -15.367 -14.648 1 91.62 9 PRO B CA 1
ATOM 1530 C C . PRO B 1 9 ? 14.711 -16.109 -13.352 1 91.62 9 PRO B C 1
ATOM 1532 O O . PRO B 1 9 ? 14.992 -15.594 -12.266 1 91.62 9 PRO B O 1
ATOM 1535 N N . GLY B 1 10 ? 14.195 -17.312 -13.508 1 91.31 10 GLY B N 1
ATOM 1536 C CA . GLY B 1 10 ? 13.93 -18.109 -12.32 1 91.31 10 GLY B CA 1
ATOM 1537 C C . GLY B 1 10 ? 15.188 -18.516 -11.586 1 91.31 10 GLY B C 1
ATOM 1538 O O . GLY B 1 10 ? 15.234 -18.5 -10.359 1 91.31 10 GLY B O 1
ATOM 1539 N N . ARG B 1 11 ? 16.172 -18.859 -12.352 1 94.25 11 ARG B N 1
ATOM 1540 C CA . ARG B 1 11 ? 17.438 -19.25 -11.75 1 94.25 11 ARG B CA 1
ATOM 1541 C C . ARG B 1 11 ? 18.094 -18.062 -11.055 1 94.25 11 ARG B C 1
ATOM 1543 O O . ARG B 1 11 ? 18.688 -18.203 -9.977 1 94.25 11 ARG B O 1
ATOM 1550 N N . LEU B 1 12 ? 17.984 -16.953 -11.672 1 95.94 12 LEU B N 1
ATOM 1551 C CA . LEU B 1 12 ? 18.531 -15.734 -11.07 1 95.94 12 LEU B CA 1
ATOM 1552 C C . LEU B 1 12 ? 17.797 -15.398 -9.773 1 95.94 12 LEU B C 1
ATOM 1554 O O . LEU B 1 12 ? 18.438 -15.055 -8.773 1 95.94 12 LEU B O 1
ATOM 1558 N N . ALA B 1 13 ? 16.531 -15.547 -9.781 1 95.12 13 ALA B N 1
ATOM 1559 C CA . ALA B 1 13 ? 15.75 -15.266 -8.578 1 95.12 13 ALA B CA 1
ATOM 1560 C C . ALA B 1 13 ? 16.094 -16.234 -7.457 1 95.12 13 ALA B C 1
ATOM 1562 O O . ALA B 1 13 ? 16.234 -15.836 -6.301 1 95.12 13 ALA B O 1
ATOM 1563 N N . ALA B 1 14 ? 16.219 -17.453 -7.797 1 95.31 14 ALA B N 1
ATOM 1564 C CA . ALA B 1 14 ? 16.578 -18.469 -6.809 1 95.31 14 ALA B CA 1
ATOM 1565 C C . ALA B 1 14 ? 17.969 -18.203 -6.227 1 95.31 14 ALA B C 1
ATOM 1567 O O . ALA B 1 14 ? 18.156 -18.297 -5.012 1 95.31 14 ALA B O 1
ATOM 1568 N N . ALA B 1 15 ? 18.859 -17.875 -7.078 1 97.56 15 ALA B N 1
ATOM 1569 C CA . ALA B 1 15 ? 20.219 -17.562 -6.648 1 97.56 15 ALA B CA 1
ATOM 1570 C C . ALA B 1 15 ? 20.234 -16.344 -5.727 1 97.56 15 ALA B C 1
ATOM 1572 O O . ALA B 1 15 ? 20.906 -16.344 -4.695 1 97.56 15 ALA B O 1
ATOM 1573 N N . ALA B 1 16 ? 19.516 -15.359 -6.129 1 97.75 16 ALA B N 1
ATOM 1574 C CA . ALA B 1 16 ? 19.406 -14.156 -5.312 1 97.75 16 ALA B CA 1
ATOM 1575 C C . ALA B 1 16 ? 18.859 -14.477 -3.924 1 97.75 16 ALA B C 1
ATOM 1577 O O . ALA B 1 16 ? 19.406 -14.039 -2.912 1 97.75 16 ALA B O 1
ATOM 1578 N N . LEU B 1 17 ? 17.828 -15.234 -3.943 1 97.12 17 LEU B N 1
ATOM 1579 C CA . LEU B 1 17 ? 17.203 -15.602 -2.672 1 97.12 17 LEU B CA 1
ATOM 1580 C C . LEU B 1 17 ? 18.203 -16.328 -1.778 1 97.12 17 LEU B C 1
ATOM 1582 O O . LEU B 1 17 ? 18.328 -16.016 -0.593 1 97.12 17 LEU B O 1
ATOM 1586 N N . ASP B 1 18 ? 18.906 -17.25 -2.33 1 97.88 18 ASP B N 1
ATOM 1587 C CA . ASP B 1 18 ? 19.922 -17.969 -1.588 1 97.88 18 ASP B CA 1
ATOM 1588 C C . ASP B 1 18 ? 20.953 -17.016 -0.983 1 97.88 18 ASP B C 1
ATOM 1590 O O . ASP B 1 18 ? 21.266 -17.109 0.208 1 97.88 18 ASP B O 1
ATOM 1594 N N . LEU B 1 19 ? 21.406 -16.172 -1.703 1 98.44 19 LEU B N 1
ATOM 1595 C CA . LEU B 1 19 ? 22.469 -15.266 -1.287 1 98.44 19 LEU B CA 1
ATOM 1596 C C . LEU B 1 19 ? 21.953 -14.25 -0.269 1 98.44 19 LEU B C 1
ATOM 1598 O O . LEU B 1 19 ? 22.656 -13.914 0.686 1 98.44 19 LEU B O 1
ATOM 1602 N N . PHE B 1 20 ? 20.766 -13.766 -0.543 1 97.94 20 PHE B N 1
ATOM 1603 C CA . PHE B 1 20 ? 20.172 -12.836 0.417 1 97.94 20 PHE B CA 1
ATOM 1604 C C . PHE B 1 20 ? 20.016 -13.492 1.782 1 97.94 20 PHE B C 1
ATOM 1606 O O . PHE B 1 20 ? 20.234 -12.852 2.814 1 97.94 20 PHE B O 1
ATOM 1613 N N . GLU B 1 21 ? 19.641 -14.695 1.778 1 97.38 21 GLU B N 1
ATOM 1614 C CA . GLU B 1 21 ? 19.484 -15.43 3.029 1 97.38 21 GLU B CA 1
ATOM 1615 C C . GLU B 1 21 ? 20.828 -15.711 3.684 1 97.38 21 GLU B C 1
ATOM 1617 O O . GLU B 1 21 ? 20.953 -15.633 4.906 1 97.38 21 GLU B O 1
ATOM 1622 N N . GLU B 1 22 ? 21.812 -15.945 2.893 1 97 22 GLU B N 1
ATOM 1623 C CA . GLU B 1 22 ? 23.125 -16.344 3.375 1 97 22 GLU B CA 1
ATOM 1624 C C . GLU B 1 22 ? 23.922 -15.133 3.854 1 97 22 GLU B C 1
ATOM 1626 O O . GLU B 1 22 ? 24.578 -15.188 4.898 1 97 22 GLU B O 1
ATOM 1631 N N . ARG B 1 23 ? 23.859 -14.008 3.094 1 96.38 23 ARG B N 1
ATOM 1632 C CA . ARG B 1 23 ? 24.797 -12.906 3.287 1 96.38 23 ARG B CA 1
ATOM 1633 C C . ARG B 1 23 ? 24.062 -11.609 3.615 1 96.38 23 ARG B C 1
ATOM 1635 O O . ARG B 1 23 ? 24.688 -10.633 4.023 1 96.38 23 ARG B O 1
ATOM 1642 N N . GLY B 1 24 ? 22.828 -11.703 3.422 1 96.25 24 GLY B N 1
ATOM 1643 C CA . GLY B 1 24 ? 22.078 -10.461 3.551 1 96.25 24 GLY B CA 1
ATOM 1644 C C . GLY B 1 24 ? 21.922 -9.727 2.234 1 96.25 24 GLY B C 1
ATOM 1645 O O . GLY B 1 24 ? 22.734 -9.883 1.326 1 96.25 24 GLY B O 1
ATOM 1646 N N . TYR B 1 25 ? 20.906 -9.016 2.049 1 96.69 25 TYR B N 1
ATOM 1647 C CA . TYR B 1 25 ? 20.562 -8.281 0.834 1 96.69 25 TYR B CA 1
ATOM 1648 C C . TYR B 1 25 ? 21.641 -7.258 0.498 1 96.69 25 TYR B C 1
ATOM 1650 O O . TYR B 1 25 ? 22.109 -7.18 -0.644 1 96.69 25 TYR B O 1
ATOM 1658 N N . GLU B 1 26 ? 22.062 -6.496 1.526 1 95.5 26 GLU B N 1
ATOM 1659 C CA . GLU B 1 26 ? 23 -5.406 1.319 1 95.5 26 GLU B CA 1
ATOM 1660 C C . GLU B 1 26 ? 24.375 -5.938 0.902 1 95.5 26 GLU B C 1
ATOM 1662 O O . GLU B 1 26 ? 25.062 -5.32 0.087 1 95.5 26 GLU B O 1
ATOM 1667 N N . ASP B 1 27 ? 24.688 -7.031 1.31 1 96.88 27 ASP B N 1
ATOM 1668 C CA . ASP B 1 27 ? 26.031 -7.551 1.12 1 96.88 27 ASP B CA 1
ATOM 1669 C C . ASP B 1 27 ? 26.109 -8.461 -0.106 1 96.88 27 ASP B C 1
ATOM 1671 O O . ASP B 1 27 ? 27.094 -9.156 -0.31 1 96.88 27 ASP B O 1
ATOM 1675 N N . THR B 1 28 ? 25.078 -8.531 -0.84 1 98.12 28 THR B N 1
ATOM 1676 C CA . THR B 1 28 ? 25.031 -9.352 -2.045 1 98.12 28 THR B CA 1
ATOM 1677 C C . THR B 1 28 ? 25.062 -8.477 -3.297 1 98.12 28 THR B C 1
ATOM 1679 O O . THR B 1 28 ? 24.375 -7.453 -3.365 1 98.12 28 THR B O 1
ATOM 1682 N N . THR B 1 29 ? 25.891 -8.867 -4.27 1 97.94 29 THR B N 1
ATOM 1683 C CA . THR B 1 29 ? 25.984 -8.094 -5.504 1 97.94 29 THR B CA 1
ATOM 1684 C C . THR B 1 29 ? 25.297 -8.828 -6.656 1 97.94 29 THR B C 1
ATOM 1686 O O . THR B 1 29 ? 25.031 -10.031 -6.566 1 97.94 29 THR B O 1
ATOM 1689 N N . VAL B 1 30 ? 25.094 -8.102 -7.715 1 97.81 30 VAL B N 1
ATOM 1690 C CA . VAL B 1 30 ? 24.516 -8.664 -8.93 1 97.81 30 VAL B CA 1
ATOM 1691 C C . VAL B 1 30 ? 25.453 -9.703 -9.523 1 97.81 30 VAL B C 1
ATOM 1693 O O . VAL B 1 30 ? 25.016 -10.75 -10.008 1 97.81 30 VAL B O 1
ATOM 1696 N N . MET B 1 31 ? 26.688 -9.375 -9.453 1 98.19 31 MET B N 1
ATOM 1697 C CA . MET B 1 31 ? 27.688 -10.305 -9.984 1 98.19 31 MET B CA 1
ATOM 1698 C C . MET B 1 31 ? 27.625 -11.641 -9.258 1 98.19 31 MET B C 1
ATOM 1700 O O . MET B 1 31 ? 27.641 -12.703 -9.891 1 98.19 31 MET B O 1
ATOM 1704 N N . GLU B 1 32 ? 27.547 -11.594 -7.977 1 98.38 32 GLU B N 1
ATOM 1705 C CA . GLU B 1 32 ? 27.469 -12.812 -7.176 1 98.38 32 GLU B CA 1
ATOM 1706 C C . GLU B 1 32 ? 26.219 -13.609 -7.5 1 98.38 32 GLU B C 1
ATOM 1708 O O . GLU B 1 32 ? 26.25 -14.844 -7.562 1 98.38 32 GLU B O 1
ATOM 1713 N N . ILE B 1 33 ? 25.094 -12.922 -7.707 1 98.38 33 ILE B N 1
ATOM 1714 C CA . ILE B 1 33 ? 23.844 -13.57 -8.055 1 98.38 33 ILE B CA 1
ATOM 1715 C C . ILE B 1 33 ? 23.984 -14.273 -9.406 1 98.38 33 ILE B C 1
ATOM 1717 O O . ILE B 1 33 ? 23.609 -15.445 -9.539 1 98.38 33 ILE B O 1
ATOM 1721 N N . ALA B 1 34 ? 24.516 -13.531 -10.352 1 98.12 34 ALA B N 1
ATOM 1722 C CA . ALA B 1 34 ? 24.703 -14.094 -11.688 1 98.12 34 ALA B CA 1
ATOM 1723 C C . ALA B 1 34 ? 25.609 -15.32 -11.648 1 98.12 34 ALA B C 1
ATOM 1725 O O . ALA B 1 34 ? 25.266 -16.359 -12.227 1 98.12 34 ALA B O 1
ATOM 1726 N N . GLU B 1 35 ? 26.672 -15.227 -10.906 1 98.06 35 GLU B N 1
ATOM 1727 C CA . GLU B 1 35 ? 27.625 -16.328 -10.797 1 98.06 35 GLU B CA 1
ATOM 1728 C C . GLU B 1 35 ? 26.984 -17.547 -10.148 1 98.06 35 GLU B C 1
ATOM 1730 O O . GLU B 1 35 ? 27.141 -18.672 -10.633 1 98.06 35 GLU B O 1
ATOM 1735 N N . ARG B 1 36 ? 26.266 -17.328 -9.102 1 97.5 36 ARG B N 1
ATOM 1736 C CA . ARG B 1 36 ? 25.594 -18.422 -8.406 1 97.5 36 ARG B CA 1
ATOM 1737 C C . ARG B 1 36 ? 24.578 -19.109 -9.328 1 97.5 36 ARG B C 1
ATOM 1739 O O . ARG B 1 36 ? 24.375 -20.312 -9.227 1 97.5 36 ARG B O 1
ATOM 1746 N N . ALA B 1 37 ? 24 -18.359 -10.25 1 97.19 37 ALA B N 1
ATOM 1747 C CA . ALA B 1 37 ? 23 -18.875 -11.18 1 97.19 37 ALA B CA 1
ATOM 1748 C C . ALA B 1 37 ? 23.656 -19.5 -12.398 1 97.19 37 ALA B C 1
ATOM 1750 O O . ALA B 1 37 ? 22.984 -20.078 -13.258 1 97.19 37 ALA B O 1
ATOM 1751 N N . GLY B 1 38 ? 24.969 -19.406 -12.484 1 97.19 38 GLY B N 1
ATOM 1752 C CA . GLY B 1 38 ? 25.688 -19.906 -13.648 1 97.19 38 GLY B CA 1
ATOM 1753 C C . GLY B 1 38 ? 25.484 -19.047 -14.875 1 97.19 38 GLY B C 1
ATOM 1754 O O . GLY B 1 38 ? 25.438 -19.562 -16 1 97.19 38 GLY B O 1
ATOM 1755 N N . LEU B 1 39 ? 25.188 -17.797 -14.625 1 97.69 39 LEU B N 1
ATOM 1756 C CA . LEU B 1 39 ? 24.938 -16.844 -15.703 1 97.69 39 LEU B CA 1
ATOM 1757 C C . LEU B 1 39 ? 25.891 -15.656 -15.602 1 97.69 39 LEU B C 1
ATOM 1759 O O . LEU B 1 39 ? 26.734 -15.609 -14.711 1 97.69 39 LEU B O 1
ATOM 1763 N N . THR B 1 40 ? 25.719 -14.75 -16.516 1 96.94 40 THR B N 1
ATOM 1764 C CA . THR B 1 40 ? 26.562 -13.562 -16.531 1 96.94 40 THR B CA 1
ATOM 1765 C C . THR B 1 40 ? 25.812 -12.359 -15.984 1 96.94 40 THR B C 1
ATOM 1767 O O . THR B 1 40 ? 24.578 -12.375 -15.906 1 96.94 40 THR B O 1
ATOM 1770 N N . LYS B 1 41 ? 26.578 -11.375 -15.641 1 97.25 41 LYS B N 1
ATOM 1771 C CA . LYS B 1 41 ? 26 -10.102 -15.227 1 97.25 41 LYS B CA 1
ATOM 1772 C C . LYS B 1 41 ? 25.156 -9.492 -16.344 1 97.25 41 LYS B C 1
ATOM 1774 O O . LYS B 1 41 ? 24.094 -8.93 -16.078 1 97.25 41 LYS B O 1
ATOM 1779 N N . SER B 1 42 ? 25.672 -9.719 -17.547 1 97 42 SER B N 1
ATOM 1780 C CA . SER B 1 42 ? 24.938 -9.203 -18.688 1 97 42 SER B CA 1
ATOM 1781 C C . SER B 1 42 ? 23.578 -9.898 -18.828 1 97 42 SER B C 1
ATOM 1783 O O . SER B 1 42 ? 22.578 -9.25 -19.141 1 97 42 SER B O 1
ATOM 1785 N N . THR B 1 43 ? 23.594 -11.188 -18.578 1 95.81 43 THR B N 1
ATOM 1786 C CA . THR B 1 43 ? 22.328 -11.93 -18.625 1 95.81 43 THR B CA 1
ATOM 1787 C C . THR B 1 43 ? 21.375 -11.438 -17.531 1 95.81 43 THR B C 1
ATOM 1789 O O . THR B 1 43 ? 20.172 -11.305 -17.766 1 95.81 43 THR B O 1
ATOM 1792 N N . PHE B 1 44 ? 21.969 -11.195 -16.312 1 96.75 44 PHE B N 1
ATOM 1793 C CA . PHE B 1 44 ? 21.156 -10.641 -15.242 1 96.75 44 PHE B CA 1
ATOM 1794 C C . PHE B 1 44 ? 20.438 -9.375 -15.703 1 96.75 44 PHE B C 1
ATOM 1796 O O . PHE B 1 44 ? 19.219 -9.266 -15.57 1 96.75 44 PHE B O 1
ATOM 1803 N N . PHE B 1 45 ? 21.078 -8.469 -16.359 1 96.38 45 PHE B N 1
ATOM 1804 C CA . PHE B 1 45 ? 20.547 -7.152 -16.688 1 96.38 45 PHE B CA 1
ATOM 1805 C C . PHE B 1 45 ? 19.641 -7.23 -17.906 1 96.38 45 PHE B C 1
ATOM 1807 O O . PHE B 1 45 ? 18.891 -6.293 -18.188 1 96.38 45 PHE B O 1
ATOM 1814 N N . ARG B 1 46 ? 19.719 -8.32 -18.609 1 94.94 46 ARG B N 1
ATOM 1815 C CA . ARG B 1 46 ? 18.734 -8.57 -19.656 1 94.94 46 ARG B CA 1
ATOM 1816 C C . ARG B 1 46 ? 17.328 -8.711 -19.078 1 94.94 46 ARG B C 1
ATOM 1818 O O . ARG B 1 46 ? 16.344 -8.352 -19.719 1 94.94 46 ARG B O 1
ATOM 1825 N N . TYR B 1 47 ? 17.297 -9.18 -17.797 1 92.81 47 TYR B N 1
ATOM 1826 C CA . TYR B 1 47 ? 15.992 -9.508 -17.234 1 92.81 47 TYR B CA 1
ATOM 1827 C C . TYR B 1 47 ? 15.625 -8.523 -16.125 1 92.81 47 TYR B C 1
ATOM 1829 O O . TYR B 1 47 ? 14.445 -8.258 -15.891 1 92.81 47 TYR B O 1
ATOM 1837 N N . PHE B 1 48 ? 16.625 -8.07 -15.438 1 94.69 48 PHE B N 1
ATOM 1838 C CA . PHE B 1 48 ? 16.359 -7.207 -14.289 1 94.69 48 PHE B CA 1
ATOM 1839 C C . PHE B 1 48 ? 17.203 -5.938 -14.359 1 94.69 48 PHE B C 1
ATOM 1841 O O . PHE B 1 48 ? 18.422 -6.004 -14.469 1 94.69 48 PHE B O 1
ATOM 1848 N N . PRO B 1 49 ? 16.516 -4.797 -14.25 1 93.06 49 PRO B N 1
ATOM 1849 C CA . PRO B 1 49 ? 17.266 -3.541 -14.359 1 93.06 49 PRO B CA 1
ATOM 1850 C C . PRO B 1 49 ? 18.172 -3.293 -13.156 1 93.06 49 PRO B C 1
ATOM 1852 O O . PRO B 1 49 ? 19.109 -2.504 -13.25 1 93.06 49 PRO B O 1
ATOM 1855 N N . ASP B 1 50 ? 17.859 -3.957 -11.977 1 93.31 50 ASP B N 1
ATOM 1856 C CA . ASP B 1 50 ? 18.703 -3.828 -10.789 1 93.31 50 ASP B CA 1
ATOM 1857 C C . ASP B 1 50 ? 18.469 -4.992 -9.828 1 93.31 50 ASP B C 1
ATOM 1859 O O . ASP B 1 50 ? 17.594 -5.828 -10.055 1 93.31 50 ASP B O 1
ATOM 1863 N N . LYS B 1 51 ? 19.297 -5.016 -8.812 1 95 51 LYS B N 1
ATOM 1864 C CA . LYS B 1 51 ? 19.312 -6.098 -7.828 1 95 51 LYS B CA 1
ATOM 1865 C C . LYS B 1 51 ? 17.953 -6.23 -7.148 1 95 51 LYS B C 1
ATOM 1867 O O . LYS B 1 51 ? 17.469 -7.344 -6.91 1 95 51 LYS B O 1
ATOM 1872 N N . ARG B 1 52 ? 17.359 -5.191 -6.922 1 92.19 52 ARG B N 1
ATOM 1873 C CA . ARG B 1 52 ? 16.109 -5.164 -6.168 1 92.19 52 ARG B CA 1
ATOM 1874 C C . ARG B 1 52 ? 14.984 -5.859 -6.938 1 92.19 52 ARG B C 1
ATOM 1876 O O . ARG B 1 52 ? 14.109 -6.488 -6.336 1 92.19 52 ARG B O 1
ATOM 1883 N N . GLU B 1 53 ? 15.008 -5.914 -8.195 1 93.81 53 GLU B N 1
ATOM 1884 C CA . GLU B 1 53 ? 13.898 -6.363 -9.031 1 93.81 53 GLU B CA 1
ATOM 1885 C C . GLU B 1 53 ? 13.898 -7.883 -9.172 1 93.81 53 GLU B C 1
ATOM 1887 O O . GLU B 1 53 ? 12.914 -8.469 -9.641 1 93.81 53 GLU B O 1
ATOM 1892 N N . VAL B 1 54 ? 14.93 -8.477 -8.719 1 94.44 54 VAL B N 1
ATOM 1893 C CA . VAL B 1 54 ? 15.102 -9.906 -8.977 1 94.44 54 VAL B CA 1
ATOM 1894 C C . VAL B 1 54 ? 14.047 -10.695 -8.211 1 94.44 54 VAL B C 1
ATOM 1896 O O . VAL B 1 54 ? 13.656 -11.789 -8.633 1 94.44 54 VAL B O 1
ATOM 1899 N N . LEU B 1 55 ? 13.531 -10.125 -7.125 1 93.81 55 LEU B N 1
ATOM 1900 C CA . LEU B 1 55 ? 12.539 -10.836 -6.328 1 93.81 55 LEU B CA 1
ATOM 1901 C C . LEU B 1 55 ? 11.125 -10.406 -6.707 1 93.81 55 LEU B C 1
ATOM 1903 O O . LEU B 1 55 ? 10.148 -10.906 -6.152 1 93.81 55 LEU B O 1
ATOM 1907 N N . PHE B 1 56 ? 10.883 -9.539 -7.504 1 90.25 56 PHE B N 1
ATOM 1908 C CA . PHE B 1 56 ? 9.57 -8.984 -7.805 1 90.25 56 PHE B CA 1
ATOM 1909 C C . PHE B 1 56 ? 9.164 -9.305 -9.234 1 90.25 56 PHE B C 1
ATOM 1911 O O . PHE B 1 56 ? 8.062 -8.961 -9.672 1 90.25 56 PHE B O 1
ATOM 1918 N N . GLY B 1 57 ? 9.836 -10.43 -9.656 1 71.19 57 GLY B N 1
ATOM 1919 C CA . GLY B 1 57 ? 9.578 -11 -10.969 1 71.19 57 GLY B CA 1
ATOM 1920 C C . GLY B 1 57 ? 8.93 -10.016 -11.922 1 71.19 57 GLY B C 1
ATOM 1921 O O . GLY B 1 57 ? 8.414 -8.977 -11.5 1 71.19 57 GLY B O 1
ATOM 1922 N N . ARG B 1 58 ? 9.062 -10.133 -13.156 1 60.06 58 ARG B N 1
ATOM 1923 C CA . ARG B 1 58 ? 8.656 -9.281 -14.273 1 60.06 58 ARG B CA 1
ATOM 1924 C C . ARG B 1 58 ? 7.137 -9.203 -14.375 1 60.06 58 ARG B C 1
ATOM 1926 O O . ARG B 1 58 ? 6.438 -10.117 -13.938 1 60.06 58 ARG B O 1
ATOM 1933 N N . GLY B 1 59 ? 6.434 -7.988 -14.625 1 59.22 59 GLY B N 1
ATOM 1934 C CA . GLY B 1 59 ? 5.176 -7.508 -15.172 1 59.22 59 GLY B CA 1
ATOM 1935 C C . GLY B 1 59 ? 4.164 -8.609 -15.406 1 59.22 59 GLY B C 1
ATOM 1936 O O . GLY B 1 59 ? 3.043 -8.352 -15.852 1 59.22 59 GLY B O 1
ATOM 1937 N N . THR B 1 60 ? 4.367 -9.852 -14.672 1 74.44 60 THR B N 1
ATOM 1938 C CA . THR B 1 60 ? 3.535 -10.938 -15.18 1 74.44 60 THR B CA 1
ATOM 1939 C C . THR B 1 60 ? 2.318 -11.156 -14.289 1 74.44 60 THR B C 1
ATOM 1941 O O . THR B 1 60 ? 1.235 -11.492 -14.773 1 74.44 60 THR B O 1
ATOM 1944 N N . VAL B 1 61 ? 2.367 -10.711 -12.977 1 86.12 61 VAL B N 1
ATOM 1945 C CA . VAL B 1 61 ? 1.232 -10.969 -12.094 1 86.12 61 VAL B CA 1
ATOM 1946 C C . VAL B 1 61 ? 0.091 -10.008 -12.43 1 86.12 61 VAL B C 1
ATOM 1948 O O . VAL B 1 61 ? -1.065 -10.43 -12.539 1 86.12 61 VAL B O 1
ATOM 1951 N N . ALA B 1 62 ? 0.416 -8.797 -12.695 1 88.69 62 ALA B N 1
ATOM 1952 C CA . ALA B 1 62 ? -0.592 -7.797 -13.047 1 88.69 62 ALA B CA 1
ATOM 1953 C C . ALA B 1 62 ? -1.326 -8.188 -14.328 1 88.69 62 ALA B C 1
ATOM 1955 O O . ALA B 1 62 ? -2.557 -8.125 -14.391 1 88.69 62 ALA B O 1
ATOM 1956 N N . GLY B 1 63 ? -0.52 -8.609 -15.289 1 88.81 63 GLY B N 1
ATOM 1957 C CA . GLY B 1 63 ? -1.123 -9.031 -16.547 1 88.81 63 GLY B CA 1
ATOM 1958 C C . GLY B 1 63 ? -2.059 -10.219 -16.375 1 88.81 63 GLY B C 1
ATOM 1959 O O . GLY B 1 63 ? -3.148 -10.234 -16.953 1 88.81 63 GLY B O 1
ATOM 1960 N N . LEU B 1 64 ? -1.669 -11.117 -15.586 1 88.75 64 LEU B N 1
ATOM 1961 C CA . LEU B 1 64 ? -2.477 -12.305 -15.344 1 88.75 64 LEU B CA 1
ATOM 1962 C C . LEU B 1 64 ? -3.756 -11.945 -14.594 1 88.75 64 LEU B C 1
ATOM 1964 O O . LEU B 1 64 ? -4.824 -12.492 -14.883 1 88.75 64 LEU B O 1
ATOM 1968 N N . LEU B 1 65 ? -3.656 -11.039 -13.68 1 92.12 65 LEU B N 1
ATOM 1969 C CA . LEU B 1 65 ? -4.824 -10.609 -12.922 1 92.12 65 LEU B CA 1
ATOM 1970 C C . LEU B 1 65 ? -5.82 -9.883 -13.82 1 92.12 65 LEU B C 1
ATOM 1972 O O . LEU B 1 65 ? -7.02 -10.156 -13.773 1 92.12 65 LEU B O 1
ATOM 1976 N N . VAL B 1 66 ? -5.266 -9.031 -14.648 1 93.94 66 VAL B N 1
ATOM 1977 C CA . VAL B 1 66 ? -6.113 -8.266 -15.562 1 93.94 66 VAL B CA 1
ATOM 1978 C C . VAL B 1 66 ? -6.801 -9.219 -16.547 1 93.94 66 VAL B C 1
ATOM 1980 O O . VAL B 1 66 ? -8.008 -9.125 -16.766 1 93.94 66 VAL B O 1
ATOM 1983 N N . GLU B 1 67 ? -6.039 -10.109 -17.062 1 93.19 67 GLU B N 1
ATOM 1984 C CA . GLU B 1 67 ? -6.594 -11.086 -17.984 1 93.19 67 GLU B CA 1
ATOM 1985 C C . GLU B 1 67 ? -7.625 -11.977 -17.297 1 93.19 67 GLU B C 1
ATOM 1987 O O . GLU B 1 67 ? -8.648 -12.328 -17.891 1 93.19 67 GLU B O 1
ATOM 1992 N N . GLY B 1 68 ? -7.328 -12.367 -16.125 1 94.38 68 GLY B N 1
ATOM 1993 C CA . GLY B 1 68 ? -8.258 -13.188 -15.367 1 94.38 68 GLY B CA 1
ATOM 1994 C C . GLY B 1 68 ? -9.586 -12.5 -15.109 1 94.38 68 GLY B C 1
ATOM 1995 O O . GLY B 1 68 ? -10.648 -13.117 -15.25 1 94.38 68 GLY B O 1
ATOM 1996 N N . VAL B 1 69 ? -9.516 -11.258 -14.758 1 97.06 69 VAL B N 1
ATOM 1997 C CA . VAL B 1 69 ? -10.742 -10.5 -14.523 1 97.06 69 VAL B CA 1
ATOM 1998 C C . VAL B 1 69 ? -11.523 -10.367 -15.828 1 97.06 69 VAL B C 1
ATOM 2000 O O . VAL B 1 69 ? -12.742 -10.562 -15.859 1 97.06 69 VAL B O 1
ATOM 2003 N N . ALA B 1 70 ? -10.805 -10.086 -16.859 1 94.38 70 ALA B N 1
ATOM 2004 C CA . ALA B 1 70 ? -11.43 -9.922 -18.172 1 94.38 70 ALA B CA 1
ATOM 2005 C C . ALA B 1 70 ? -12.078 -11.219 -18.641 1 94.38 70 ALA B C 1
ATOM 2007 O O . ALA B 1 70 ? -13.102 -11.195 -19.328 1 94.38 70 ALA B O 1
ATOM 2008 N N . SER B 1 71 ? -11.516 -12.312 -18.297 1 94.31 71 SER B N 1
ATOM 2009 C CA . SER B 1 71 ? -11.953 -13.609 -18.812 1 94.31 71 SER B CA 1
ATOM 2010 C C . SER B 1 71 ? -13.008 -14.234 -17.906 1 94.31 71 SER B C 1
ATOM 2012 O O . SER B 1 71 ? -13.523 -15.32 -18.203 1 94.31 71 SER B O 1
ATOM 2014 N N . ALA B 1 72 ? -13.258 -13.625 -16.812 1 94.81 72 ALA B N 1
ATOM 2015 C CA . ALA B 1 72 ? -14.273 -14.164 -15.914 1 94.81 72 ALA B CA 1
ATOM 2016 C C . ALA B 1 72 ? -15.625 -14.25 -16.625 1 94.81 72 ALA B C 1
ATOM 2018 O O . ALA B 1 72 ? -15.898 -13.492 -17.547 1 94.81 72 ALA B O 1
ATOM 2019 N N . PRO B 1 73 ? -16.453 -15.18 -16.188 1 94.06 73 PRO B N 1
ATOM 2020 C CA . PRO B 1 73 ? -17.797 -15.289 -16.797 1 94.06 73 PRO B CA 1
ATOM 2021 C C . PRO B 1 73 ? -18.562 -13.969 -16.766 1 94.06 73 PRO B C 1
ATOM 2023 O O . PRO B 1 73 ? -18.469 -13.219 -15.797 1 94.06 73 PRO B O 1
ATOM 2026 N N . PRO B 1 74 ? -19.312 -13.695 -17.812 1 90.88 74 PRO B N 1
ATOM 2027 C CA . PRO B 1 74 ? -20.078 -12.453 -17.859 1 90.88 74 PRO B CA 1
ATOM 2028 C C . PRO B 1 74 ? -21.047 -12.305 -16.672 1 90.88 74 PRO B C 1
ATOM 2030 O O . PRO B 1 74 ? -21.375 -11.188 -16.281 1 90.88 74 PRO B O 1
ATOM 2033 N N . SER B 1 75 ? -21.438 -13.398 -16.141 1 92.44 75 SER B N 1
ATOM 2034 C CA . SER B 1 75 ? -22.422 -13.383 -15.055 1 92.44 75 SER B CA 1
ATOM 2035 C C . SER B 1 75 ? -21.734 -13.164 -13.703 1 92.44 75 SER B C 1
ATOM 2037 O O . SER B 1 75 ? -22.406 -12.938 -12.703 1 92.44 75 SER B O 1
ATOM 2039 N N . ALA B 1 76 ? -20.469 -13.172 -13.68 1 94.19 76 ALA B N 1
ATOM 2040 C CA . ALA B 1 76 ? -19.75 -13.008 -12.422 1 94.19 76 ALA B CA 1
ATOM 2041 C C . ALA B 1 76 ? -19.875 -11.586 -11.891 1 94.19 76 ALA B C 1
ATOM 2043 O O . ALA B 1 76 ? -19.656 -10.617 -12.633 1 94.19 76 ALA B O 1
ATOM 2044 N N . GLY B 1 77 ? -20.266 -11.445 -10.609 1 96.06 77 GLY B N 1
ATOM 2045 C CA . GLY B 1 77 ? -20.188 -10.141 -9.969 1 96.06 77 GLY B CA 1
ATOM 2046 C C . GLY B 1 77 ? -18.781 -9.594 -9.891 1 96.06 77 GLY B C 1
ATOM 2047 O O . GLY B 1 77 ? -17.812 -10.328 -10.109 1 96.06 77 GLY B O 1
ATOM 2048 N N . PRO B 1 78 ? -18.641 -8.359 -9.617 1 97.25 78 PRO B N 1
ATOM 2049 C CA . PRO B 1 78 ? -17.328 -7.707 -9.625 1 97.25 78 PRO B CA 1
ATOM 2050 C C . PRO B 1 78 ? -16.312 -8.406 -8.719 1 97.25 78 PRO B C 1
ATOM 2052 O O . PRO B 1 78 ? -15.188 -8.688 -9.148 1 97.25 78 PRO B O 1
ATOM 205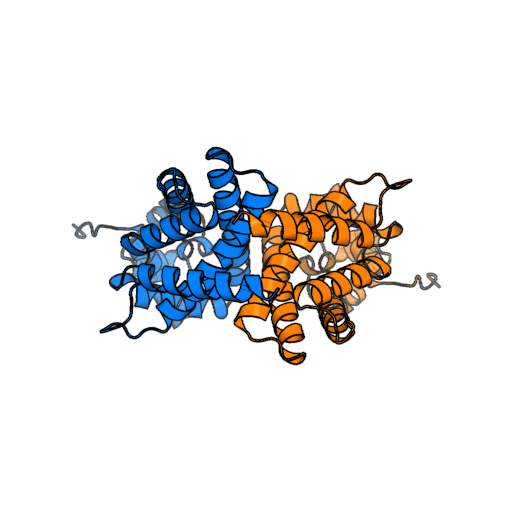5 N N . LEU B 1 79 ? -16.703 -8.703 -7.5 1 97.38 79 LEU B N 1
ATOM 2056 C CA . LEU B 1 79 ? -15.789 -9.352 -6.574 1 97.38 79 LEU B CA 1
ATOM 2057 C C . LEU B 1 79 ? -15.523 -10.797 -6.988 1 97.38 79 LEU B C 1
ATOM 2059 O O . LEU B 1 79 ? -14.398 -11.281 -6.875 1 97.38 79 LEU B O 1
ATOM 2063 N N . ASP B 1 80 ? -16.531 -11.484 -7.531 1 97.44 80 ASP B N 1
ATOM 2064 C CA . ASP B 1 80 ? -16.344 -12.844 -8.031 1 97.44 80 ASP B CA 1
ATOM 2065 C C . ASP B 1 80 ? -15.359 -12.875 -9.188 1 97.44 80 ASP B C 1
ATOM 2067 O O . ASP B 1 80 ? -14.539 -13.797 -9.289 1 97.44 80 ASP B O 1
ATOM 2071 N N . ALA B 1 81 ? -15.43 -11.898 -10.031 1 97.75 81 ALA B N 1
ATOM 2072 C CA . ALA B 1 81 ? -14.508 -11.812 -11.156 1 97.75 81 ALA B CA 1
ATOM 2073 C C . ALA B 1 81 ? -13.07 -11.688 -10.68 1 97.75 81 ALA B C 1
ATOM 2075 O O . ALA B 1 81 ? -12.164 -12.312 -11.242 1 97.75 81 ALA B O 1
ATOM 2076 N N . VAL B 1 82 ? -12.844 -10.875 -9.672 1 97.81 82 VAL B N 1
ATOM 2077 C CA . VAL B 1 82 ? -11.508 -10.711 -9.109 1 97.81 82 VAL B CA 1
ATOM 2078 C C . VAL B 1 82 ? -11.031 -12.031 -8.516 1 97.81 82 VAL B C 1
ATOM 2080 O O . VAL B 1 82 ? -9.898 -12.453 -8.75 1 97.81 82 VAL B O 1
ATOM 2083 N N . VAL B 1 83 ? -11.914 -12.695 -7.801 1 97.31 83 VAL B N 1
ATOM 2084 C CA . VAL B 1 83 ? -11.508 -13.93 -7.129 1 97.31 83 VAL B CA 1
ATOM 2085 C C . VAL B 1 83 ? -11.281 -15.031 -8.164 1 97.31 83 VAL B C 1
ATOM 2087 O O . VAL B 1 83 ? -10.383 -15.859 -8.008 1 97.31 83 VAL B O 1
ATOM 2090 N N . ASP B 1 84 ? -12.039 -15 -9.242 1 96.19 84 ASP B N 1
ATOM 2091 C CA . ASP B 1 84 ? -11.766 -15.906 -10.352 1 96.19 84 ASP B CA 1
ATOM 2092 C C . ASP B 1 84 ? -10.359 -15.688 -10.906 1 96.19 84 ASP B C 1
ATOM 2094 O O . ASP B 1 84 ? -9.656 -16.656 -11.227 1 96.19 84 ASP B O 1
ATOM 2098 N N . ALA B 1 85 ? -10.008 -14.461 -11.031 1 96 85 ALA B N 1
ATOM 2099 C CA . ALA B 1 85 ? -8.664 -14.133 -11.492 1 96 85 ALA B CA 1
ATOM 2100 C C . ALA B 1 85 ? -7.609 -14.641 -10.508 1 96 85 ALA B C 1
ATOM 2102 O O . ALA B 1 85 ? -6.562 -15.141 -10.922 1 96 85 ALA B O 1
ATOM 2103 N N . LEU B 1 86 ? -7.871 -14.5 -9.242 1 96.06 86 LEU B N 1
ATOM 2104 C CA . LEU B 1 86 ? -6.953 -14.992 -8.219 1 96.06 86 LEU B CA 1
ATOM 2105 C C . LEU B 1 86 ? -6.824 -16.516 -8.289 1 96.06 86 LEU B C 1
ATOM 2107 O O . LEU B 1 86 ? -5.73 -17.062 -8.109 1 96.06 86 LEU B O 1
ATOM 2111 N N . ASP B 1 87 ? -7.953 -17.125 -8.477 1 93.88 87 ASP B N 1
ATOM 2112 C CA . ASP B 1 87 ? -7.938 -18.578 -8.641 1 93.88 87 ASP B CA 1
ATOM 2113 C C . ASP B 1 87 ? -7.074 -18.984 -9.836 1 93.88 87 ASP B C 1
ATOM 2115 O O . ASP B 1 87 ? -6.258 -19.906 -9.727 1 93.88 87 ASP B O 1
ATOM 2119 N N . ALA B 1 88 ? -7.203 -18.312 -10.906 1 91.12 88 ALA B N 1
ATOM 2120 C CA . ALA B 1 88 ? -6.395 -18.562 -12.102 1 91.12 88 ALA B CA 1
ATOM 2121 C C . ALA B 1 88 ? -4.914 -18.312 -11.82 1 91.12 88 ALA B C 1
ATOM 2123 O O . ALA B 1 88 ? -4.059 -19.094 -12.25 1 91.12 88 ALA B O 1
ATOM 2124 N N . LEU B 1 89 ? -4.629 -17.266 -11.133 1 89.44 89 LEU B N 1
ATOM 2125 C CA . LEU B 1 89 ? -3.264 -16.969 -10.719 1 89.44 89 LEU B CA 1
ATOM 2126 C C . LEU B 1 89 ? -2.682 -18.109 -9.891 1 89.44 89 LEU B C 1
ATOM 2128 O O . LEU B 1 89 ? -1.509 -18.453 -10.039 1 89.44 89 LEU B O 1
ATOM 2132 N N . GLY B 1 90 ? -3.48 -18.641 -9.031 1 89.12 90 GLY B N 1
ATOM 2133 C CA . GLY B 1 90 ? -3.041 -19.766 -8.203 1 89.12 90 GLY B CA 1
ATOM 2134 C C . GLY B 1 90 ? -2.623 -20.969 -9.016 1 89.12 90 GLY B C 1
ATOM 2135 O O . GLY B 1 90 ? -1.664 -21.672 -8.664 1 89.12 90 GLY B O 1
ATOM 2136 N N . ARG B 1 91 ? -3.277 -21.219 -10.086 1 87.5 91 ARG B N 1
ATOM 2137 C CA . ARG B 1 91 ? -3.02 -22.375 -10.922 1 87.5 91 ARG B CA 1
ATOM 2138 C C . ARG B 1 91 ? -1.738 -22.203 -11.727 1 87.5 91 ARG B C 1
ATOM 2140 O O . ARG B 1 91 ? -1.123 -23.188 -12.148 1 87.5 91 ARG B O 1
ATOM 2147 N N . THR B 1 92 ? -1.34 -20.969 -11.875 1 83.56 92 THR B N 1
ATOM 2148 C CA . THR B 1 92 ? -0.224 -20.734 -12.789 1 83.56 92 THR B CA 1
ATOM 2149 C C . THR B 1 92 ? 0.983 -20.172 -12.031 1 83.56 92 THR B C 1
ATOM 2151 O O . THR B 1 92 ? 2.127 -20.5 -12.359 1 83.56 92 THR B O 1
ATOM 2154 N N . PHE B 1 93 ? 0.709 -19.484 -11.023 1 84.5 93 PHE B N 1
ATOM 2155 C CA . PHE B 1 93 ? 1.805 -18.75 -10.414 1 84.5 93 PHE B CA 1
ATOM 2156 C C . PHE B 1 93 ? 2.059 -19.219 -8.992 1 84.5 93 PHE B C 1
ATOM 2158 O O . PHE B 1 93 ? 3.209 -19.328 -8.562 1 84.5 93 PHE B O 1
ATOM 2165 N N . PHE B 1 94 ? 1.08 -19.484 -8.297 1 88.94 94 PHE B N 1
ATOM 2166 C CA . PHE B 1 94 ? 1.231 -19.922 -6.914 1 88.94 94 PHE B CA 1
ATOM 2167 C C . PHE B 1 94 ? 1.021 -21.438 -6.805 1 88.94 94 PHE B C 1
ATOM 2169 O O . PHE B 1 94 ? 0.147 -21.891 -6.062 1 88.94 94 PHE B O 1
ATOM 2176 N N . THR B 1 95 ? 1.849 -22.109 -7.477 1 87.81 95 THR B N 1
ATOM 2177 C CA . THR B 1 95 ? 1.813 -23.562 -7.473 1 87.81 95 THR B CA 1
ATOM 2178 C C . THR B 1 95 ? 2.584 -24.125 -6.277 1 87.81 95 THR B C 1
ATOM 2180 O O . THR B 1 95 ? 3.369 -23.406 -5.652 1 87.81 95 THR B O 1
ATOM 2183 N N . ASP B 1 96 ? 2.383 -25.344 -6.035 1 85.19 96 ASP B N 1
ATOM 2184 C CA . ASP B 1 96 ? 2.984 -25.984 -4.863 1 85.19 96 ASP B CA 1
ATOM 2185 C C . ASP B 1 96 ? 4.508 -25.906 -4.922 1 85.19 96 ASP B C 1
ATOM 2187 O O . ASP B 1 96 ? 5.168 -25.719 -3.896 1 85.19 96 ASP B O 1
ATOM 2191 N N . ASP B 1 97 ? 4.977 -26.062 -6.086 1 84.94 97 ASP B N 1
ATOM 2192 C CA . ASP B 1 97 ? 6.426 -26.109 -6.238 1 84.94 97 ASP B CA 1
ATOM 2193 C C . ASP B 1 97 ? 7.039 -24.734 -5.957 1 84.94 97 ASP B C 1
ATOM 2195 O O . ASP B 1 97 ? 8.242 -24.625 -5.723 1 84.94 97 ASP B O 1
ATOM 2199 N N . ARG B 1 98 ? 6.207 -23.719 -5.926 1 88.75 98 ARG B N 1
ATOM 2200 C CA . ARG B 1 98 ? 6.691 -22.359 -5.707 1 88.75 98 ARG B CA 1
ATOM 2201 C C . ARG B 1 98 ? 6.516 -21.938 -4.25 1 88.75 98 ARG B C 1
ATOM 2203 O O . ARG B 1 98 ? 6.973 -20.875 -3.842 1 88.75 98 ARG B O 1
ATOM 2210 N N . ARG B 1 99 ? 5.906 -22.719 -3.5 1 91.56 99 ARG B N 1
ATOM 2211 C CA . ARG B 1 99 ? 5.516 -22.344 -2.145 1 91.56 99 ARG B CA 1
ATOM 2212 C C . ARG B 1 99 ? 6.742 -22.047 -1.28 1 91.56 99 ARG B C 1
ATOM 2214 O O . ARG B 1 99 ? 6.793 -21.031 -0.583 1 91.56 99 ARG B O 1
ATOM 2221 N N . GLU B 1 100 ? 7.668 -22.984 -1.381 1 91.25 100 GLU B N 1
ATOM 2222 C CA . GLU B 1 100 ? 8.867 -22.797 -0.569 1 91.25 100 GLU B CA 1
ATOM 2223 C C . GLU B 1 100 ? 9.609 -21.531 -0.977 1 91.25 100 GLU B C 1
ATOM 2225 O O . GLU B 1 100 ? 10.07 -20.766 -0.121 1 91.25 100 GLU B O 1
ATOM 2230 N N . PHE B 1 101 ? 9.734 -21.328 -2.24 1 92.12 101 PHE B N 1
ATOM 2231 C CA . PHE B 1 101 ? 10.352 -20.109 -2.738 1 92.12 101 PHE B CA 1
ATOM 2232 C C . PHE B 1 101 ? 9.602 -18.875 -2.23 1 92.12 101 PHE B C 1
ATOM 2234 O O . PHE B 1 101 ? 10.219 -17.922 -1.756 1 92.12 101 PHE B O 1
ATOM 2241 N N . SER B 1 102 ? 8.312 -18.891 -2.271 1 93.75 102 SER B N 1
ATOM 2242 C CA . SER B 1 102 ? 7.48 -17.766 -1.854 1 93.75 102 SER B CA 1
ATOM 2243 C C . SER B 1 102 ? 7.621 -17.5 -0.36 1 93.75 102 SER B C 1
ATOM 2245 O O . SER B 1 102 ? 7.648 -16.344 0.071 1 93.75 102 SER B O 1
ATOM 2247 N N . ARG B 1 103 ? 7.738 -18.531 0.392 1 94 103 ARG B N 1
ATOM 2248 C CA . ARG B 1 103 ? 7.918 -18.375 1.833 1 94 103 ARG B CA 1
ATOM 2249 C C . ARG B 1 103 ? 9.25 -17.719 2.156 1 94 103 ARG B C 1
ATOM 2251 O O . ARG B 1 103 ? 9.305 -16.766 2.943 1 94 103 ARG B O 1
ATOM 2258 N N . ARG B 1 104 ? 10.242 -18.25 1.527 1 95.56 104 ARG B N 1
ATOM 2259 C CA . ARG B 1 104 ? 11.578 -17.688 1.732 1 95.56 104 ARG B CA 1
ATOM 2260 C C . ARG B 1 104 ? 11.641 -16.234 1.266 1 95.56 104 ARG B C 1
ATOM 2262 O O . ARG B 1 104 ? 12.219 -15.391 1.944 1 95.56 104 ARG B O 1
ATOM 2269 N N . ARG B 1 105 ? 11.086 -16 0.143 1 95.75 105 ARG B N 1
ATOM 2270 C CA . ARG B 1 105 ? 11.008 -14.641 -0.387 1 95.75 105 ARG B CA 1
ATOM 2271 C C . ARG B 1 105 ? 10.336 -13.703 0.607 1 95.75 105 ARG B C 1
ATOM 2273 O O . ARG B 1 105 ? 10.82 -12.594 0.848 1 95.75 105 ARG B O 1
ATOM 2280 N N . GLN B 1 106 ? 9.25 -14.133 1.124 1 96 106 GLN B N 1
ATOM 2281 C CA . GLN B 1 106 ? 8.516 -13.312 2.082 1 96 106 GLN B CA 1
ATOM 2282 C C . GLN B 1 106 ? 9.375 -12.977 3.293 1 96 106 GLN B C 1
ATOM 2284 O O . GLN B 1 106 ? 9.344 -11.844 3.791 1 96 106 GLN B O 1
ATOM 2289 N N . ALA B 1 107 ? 10.094 -13.898 3.799 1 96.06 107 ALA B N 1
ATOM 2290 C CA . ALA B 1 107 ? 10.977 -13.672 4.941 1 96.06 107 ALA B CA 1
ATOM 2291 C C . ALA B 1 107 ? 12.023 -12.617 4.621 1 96.06 107 ALA B C 1
ATOM 2293 O O . ALA B 1 107 ? 12.312 -11.742 5.445 1 96.06 107 ALA B O 1
ATOM 2294 N N . VAL B 1 108 ? 12.539 -12.703 3.434 1 97.06 108 VAL B N 1
ATOM 2295 C CA . VAL B 1 108 ? 13.547 -11.742 2.998 1 97.06 108 VAL B CA 1
ATOM 2296 C C . VAL B 1 108 ? 12.922 -10.352 2.891 1 97.06 108 VAL B C 1
ATOM 2298 O O . VAL B 1 108 ? 13.5 -9.367 3.346 1 97.06 108 VAL B O 1
ATOM 2301 N N . LEU B 1 109 ? 11.742 -10.266 2.279 1 96.69 109 LEU B N 1
ATOM 2302 C CA . LEU B 1 109 ? 11.047 -8.984 2.166 1 96.69 109 LEU B CA 1
ATOM 2303 C C . LEU B 1 109 ? 10.805 -8.375 3.541 1 96.69 109 LEU B C 1
ATOM 2305 O O . LEU B 1 109 ? 11.07 -7.195 3.758 1 96.69 109 LEU B O 1
ATOM 2309 N N . ASN B 1 110 ? 10.43 -9.188 4.508 1 96.31 110 ASN B N 1
ATOM 2310 C CA . ASN B 1 110 ? 10.07 -8.719 5.844 1 96.31 110 ASN B CA 1
ATOM 2311 C C . ASN B 1 110 ? 11.281 -8.148 6.578 1 96.31 110 ASN B C 1
ATOM 2313 O O . ASN B 1 110 ? 11.133 -7.285 7.449 1 96.31 110 ASN B O 1
ATOM 2317 N N . ALA B 1 111 ? 12.406 -8.555 6.172 1 96.06 111 ALA B N 1
ATOM 2318 C CA . ALA B 1 111 ? 13.617 -8.188 6.898 1 96.06 111 ALA B CA 1
ATOM 2319 C C . ALA B 1 111 ? 14.219 -6.898 6.352 1 96.06 111 ALA B C 1
ATOM 2321 O O . ALA B 1 111 ? 15.148 -6.34 6.938 1 96.06 111 ALA B O 1
ATOM 2322 N N . HIS B 1 112 ? 13.672 -6.414 5.254 1 95.69 112 HIS B N 1
ATOM 2323 C CA . HIS B 1 112 ? 14.289 -5.266 4.602 1 95.69 112 HIS B CA 1
ATOM 2324 C C . HIS B 1 112 ? 13.25 -4.223 4.215 1 95.69 112 HIS B C 1
ATOM 2326 O O . HIS B 1 112 ? 12.445 -4.453 3.312 1 95.69 112 HIS B O 1
ATOM 2332 N N . THR B 1 113 ? 13.391 -3.012 4.793 1 95 113 THR B N 1
ATOM 2333 C CA . THR B 1 113 ? 12.406 -1.956 4.609 1 95 113 THR B CA 1
ATOM 2334 C C . THR B 1 113 ? 12.297 -1.569 3.137 1 95 113 THR B C 1
ATOM 2336 O O . THR B 1 113 ? 11.195 -1.379 2.619 1 95 113 THR B O 1
ATOM 2339 N N . GLU B 1 114 ? 13.422 -1.497 2.514 1 94.62 114 GLU B N 1
ATOM 2340 C CA . GLU B 1 114 ? 13.438 -1.11 1.105 1 94.62 114 GLU B CA 1
ATOM 2341 C C . GLU B 1 114 ? 12.625 -2.09 0.258 1 94.62 114 GLU B C 1
ATOM 2343 O O . GLU B 1 114 ? 11.891 -1.68 -0.644 1 94.62 114 GLU B O 1
ATOM 2348 N N . LEU B 1 115 ? 12.742 -3.361 0.54 1 96.62 115 LEU B N 1
ATOM 2349 C CA . LEU B 1 115 ? 12.016 -4.379 -0.214 1 96.62 115 LEU B CA 1
ATOM 2350 C C . LEU B 1 115 ? 10.531 -4.355 0.134 1 96.62 115 LEU B C 1
ATOM 2352 O O . LEU B 1 115 ? 9.68 -4.551 -0.738 1 96.62 115 LEU B O 1
ATOM 2356 N N . ARG B 1 116 ? 10.188 -4.039 1.338 1 97.44 116 ARG B N 1
ATOM 2357 C CA . ARG B 1 116 ? 8.789 -3.895 1.746 1 97.44 116 ARG B CA 1
ATOM 2358 C C . ARG B 1 116 ? 8.125 -2.725 1.027 1 97.44 116 ARG B C 1
ATOM 2360 O O . ARG B 1 116 ? 6.965 -2.814 0.63 1 97.44 116 ARG B O 1
ATOM 2367 N N . GLU B 1 117 ? 8.867 -1.698 0.896 1 97.38 117 GLU B N 1
ATOM 2368 C CA . GLU B 1 117 ? 8.352 -0.52 0.208 1 97.38 117 GLU B CA 1
ATOM 2369 C C . GLU B 1 117 ? 8.031 -0.828 -1.253 1 97.38 117 GLU B C 1
ATOM 2371 O O . GLU B 1 117 ? 6.973 -0.456 -1.755 1 97.38 117 GLU B O 1
ATOM 2376 N N . ARG B 1 118 ? 8.945 -1.516 -1.861 1 96.19 118 ARG B N 1
ATOM 2377 C CA . ARG B 1 118 ? 8.719 -1.896 -3.252 1 96.19 118 ARG B CA 1
ATOM 2378 C C . ARG B 1 118 ? 7.512 -2.826 -3.375 1 96.19 118 ARG B C 1
ATOM 2380 O O . ARG B 1 118 ? 6.695 -2.672 -4.281 1 96.19 118 ARG B O 1
ATOM 2387 N N . GLU B 1 119 ? 7.418 -3.75 -2.477 1 95.88 119 GLU B N 1
ATOM 2388 C CA . GLU B 1 119 ? 6.281 -4.664 -2.463 1 95.88 119 GLU B CA 1
ATOM 2389 C C . GLU B 1 119 ? 4.969 -3.91 -2.254 1 95.88 119 GLU B C 1
ATOM 2391 O O . GLU B 1 119 ? 3.957 -4.227 -2.881 1 95.88 119 GLU B O 1
ATOM 2396 N N . ALA B 1 120 ? 5.012 -2.922 -1.406 1 96.88 120 ALA B N 1
ATOM 2397 C CA . ALA B 1 120 ? 3.814 -2.139 -1.106 1 96.88 120 ALA B CA 1
ATOM 2398 C C . ALA B 1 120 ? 3.328 -1.385 -2.342 1 96.88 120 ALA B C 1
ATOM 2400 O O . ALA B 1 120 ? 2.133 -1.384 -2.646 1 96.88 120 ALA B O 1
ATOM 2401 N N . LEU B 1 121 ? 4.242 -0.803 -3.004 1 96.06 121 LEU B N 1
ATOM 2402 C CA . LEU B 1 121 ? 3.865 -0.07 -4.207 1 96.06 121 LEU B CA 1
ATOM 2403 C C . LEU B 1 121 ? 3.316 -1.016 -5.27 1 96.06 121 LEU B C 1
ATOM 2405 O O . LEU B 1 121 ? 2.336 -0.694 -5.945 1 96.06 121 LEU B O 1
ATOM 2409 N N . LYS B 1 122 ? 3.904 -2.154 -5.402 1 94.06 122 LYS B N 1
ATOM 2410 C CA . LYS B 1 122 ? 3.414 -3.15 -6.352 1 94.06 122 LYS B CA 1
ATOM 2411 C C . LYS B 1 122 ? 1.999 -3.598 -5.992 1 94.06 122 LYS B C 1
ATOM 2413 O O . LYS B 1 122 ? 1.175 -3.834 -6.879 1 94.06 122 LYS B O 1
ATOM 2418 N N . ARG B 1 123 ? 1.733 -3.723 -4.738 1 94.5 123 ARG B N 1
ATOM 2419 C CA . ARG B 1 123 ? 0.396 -4.102 -4.293 1 94.5 123 ARG B CA 1
ATOM 2420 C C . ARG B 1 123 ? -0.631 -3.045 -4.691 1 94.5 123 ARG B C 1
ATOM 2422 O O . ARG B 1 123 ? -1.726 -3.379 -5.148 1 94.5 123 ARG B O 1
ATOM 2429 N N . LEU B 1 124 ? -0.271 -1.85 -4.539 1 94.88 124 LEU B N 1
ATOM 2430 C CA . LEU B 1 124 ? -1.171 -0.768 -4.93 1 94.88 124 LEU B CA 1
ATOM 2431 C C . LEU B 1 124 ? -1.41 -0.773 -6.434 1 94.88 124 LEU B C 1
ATOM 2433 O O . LEU B 1 124 ? -2.537 -0.563 -6.887 1 94.88 124 LEU B O 1
ATOM 2437 N N . ASP B 1 125 ? -0.356 -1.041 -7.125 1 93.69 125 ASP B N 1
ATOM 2438 C CA . ASP B 1 125 ? -0.469 -1.088 -8.578 1 93.69 125 ASP B CA 1
ATOM 2439 C C . ASP B 1 125 ? -1.351 -2.252 -9.023 1 93.69 125 ASP B C 1
ATOM 2441 O O . ASP B 1 125 ? -2.1 -2.135 -9.992 1 93.69 125 ASP B O 1
ATOM 2445 N N . LEU B 1 126 ? -1.209 -3.318 -8.359 1 94 126 LEU B N 1
ATOM 2446 C CA . LEU B 1 126 ? -2.053 -4.469 -8.664 1 94 126 LEU B CA 1
ATOM 2447 C C . LEU B 1 126 ? -3.521 -4.148 -8.406 1 94 126 LEU B C 1
ATOM 2449 O O . LEU B 1 126 ? -4.387 -4.488 -9.219 1 94 126 LEU B O 1
ATOM 2453 N N . THR B 1 127 ? -3.816 -3.492 -7.328 1 96.19 127 THR B N 1
ATOM 2454 C CA . THR B 1 127 ? -5.18 -3.074 -7.02 1 96.19 127 THR B CA 1
ATOM 2455 C C . THR B 1 127 ? -5.723 -2.152 -8.109 1 96.19 127 THR B C 1
ATOM 2457 O O . THR B 1 127 ? -6.848 -2.332 -8.578 1 96.19 127 THR B O 1
ATOM 2460 N N . ALA B 1 128 ? -4.891 -1.231 -8.516 1 95.88 128 ALA B N 1
ATOM 2461 C CA . ALA B 1 128 ? -5.289 -0.305 -9.57 1 95.88 128 ALA B CA 1
ATOM 2462 C C . ALA B 1 128 ? -5.574 -1.049 -10.875 1 95.88 128 ALA B C 1
ATOM 2464 O O . ALA B 1 128 ? -6.508 -0.699 -11.602 1 95.88 128 ALA B O 1
ATOM 2465 N N . SER B 1 129 ? -4.766 -2.033 -11.141 1 95.38 129 SER B N 1
ATOM 2466 C CA . SER B 1 129 ? -4.969 -2.828 -12.352 1 95.38 129 SER B CA 1
ATOM 2467 C C . SER B 1 129 ? -6.293 -3.58 -12.305 1 95.38 129 SER B C 1
ATOM 2469 O O . SER B 1 129 ? -6.965 -3.727 -13.328 1 95.38 129 SER B O 1
ATOM 2471 N N . MET B 1 130 ? -6.672 -4.066 -11.195 1 96.88 130 MET B N 1
ATOM 2472 C CA . MET B 1 130 ? -7.957 -4.742 -11.039 1 96.88 130 MET B CA 1
ATOM 2473 C C . MET B 1 130 ? -9.109 -3.77 -11.258 1 96.88 130 MET B C 1
ATOM 2475 O O . MET B 1 130 ? -10.109 -4.121 -11.891 1 96.88 130 MET B O 1
ATOM 2479 N N . VAL B 1 131 ? -8.977 -2.566 -10.703 1 97.56 131 VAL B N 1
ATOM 2480 C CA . VAL B 1 131 ? -10 -1.546 -10.906 1 97.56 131 VAL B CA 1
ATOM 2481 C C . VAL B 1 131 ? -10.188 -1.285 -12.398 1 97.56 131 VAL B C 1
ATOM 2483 O O . VAL B 1 131 ? -11.312 -1.251 -12.898 1 97.56 131 VAL B O 1
ATOM 2486 N N . GLU B 1 132 ? -9.062 -1.151 -13.047 1 96.88 132 GLU B N 1
ATOM 2487 C CA . GLU B 1 132 ? -9.117 -0.882 -14.477 1 96.88 132 GLU B CA 1
ATOM 2488 C C . GLU B 1 132 ? -9.758 -2.041 -15.234 1 96.88 132 GLU B C 1
ATOM 2490 O O . GLU B 1 132 ? -10.578 -1.825 -16.141 1 96.88 132 GLU B O 1
ATOM 2495 N N . ALA B 1 133 ? -9.359 -3.211 -14.914 1 97.25 133 ALA B N 1
ATOM 2496 C CA . ALA B 1 133 ? -9.906 -4.398 -15.562 1 97.25 133 ALA B CA 1
ATOM 2497 C C . ALA B 1 133 ? -11.414 -4.492 -15.352 1 97.25 133 ALA B C 1
ATOM 2499 O O . ALA B 1 133 ? -12.164 -4.801 -16.281 1 97.25 133 ALA B O 1
ATOM 2500 N N . LEU B 1 134 ? -11.891 -4.227 -14.18 1 97.94 134 LEU B N 1
ATOM 2501 C CA . LEU B 1 134 ? -13.32 -4.242 -13.875 1 97.94 134 LEU B CA 1
ATOM 2502 C C . LEU B 1 134 ? -14.055 -3.15 -14.648 1 97.94 134 LEU B C 1
ATOM 2504 O O . LEU B 1 134 ? -15.172 -3.359 -15.117 1 97.94 134 LEU B O 1
ATOM 2508 N N . GLY B 1 135 ? -13.383 -2.039 -14.695 1 97.5 135 GLY B N 1
ATOM 2509 C CA . GLY B 1 135 ? -13.953 -0.964 -15.5 1 97.5 135 GLY B CA 1
ATOM 2510 C C . GLY B 1 135 ? -14.164 -1.349 -16.953 1 97.5 135 GLY B C 1
ATOM 2511 O O . GLY B 1 135 ? -15.18 -0.986 -17.547 1 97.5 135 GLY B O 1
ATOM 2512 N N . ARG B 1 136 ? -13.258 -2.041 -17.469 1 95.62 136 ARG B N 1
ATOM 2513 C CA . ARG B 1 136 ? -13.359 -2.482 -18.859 1 95.62 136 ARG B CA 1
ATOM 2514 C C . ARG B 1 136 ? -14.523 -3.445 -19.047 1 95.62 136 ARG B C 1
ATOM 2516 O O . ARG B 1 136 ? -15.047 -3.59 -20.156 1 95.62 136 ARG B O 1
ATOM 2523 N N . ARG B 1 137 ? -15.008 -4.047 -17.984 1 95.25 137 ARG B N 1
ATOM 2524 C CA . ARG B 1 137 ? -16.172 -4.93 -18.016 1 95.25 137 ARG B CA 1
ATOM 2525 C C . ARG B 1 137 ? -17.469 -4.137 -17.875 1 95.25 137 ARG B C 1
ATOM 2527 O O . ARG B 1 137 ? -18.547 -4.715 -17.828 1 95.25 137 ARG B O 1
ATOM 2534 N N . GLY B 1 138 ? -17.312 -2.887 -17.609 1 95.44 138 GLY B N 1
ATOM 2535 C CA . GLY B 1 138 ? -18.5 -2.043 -17.484 1 95.44 138 GLY B CA 1
ATOM 2536 C C . GLY B 1 138 ? -18.922 -1.827 -16.047 1 95.44 138 GLY B C 1
ATOM 2537 O O . GLY B 1 138 ? -20.016 -1.294 -15.797 1 95.44 138 GLY B O 1
ATOM 2538 N N . VAL B 1 139 ? -18.125 -2.223 -15.117 1 96.75 139 VAL B N 1
ATOM 2539 C CA . VAL B 1 139 ? -18.438 -2.021 -13.703 1 96.75 139 VAL B CA 1
ATOM 2540 C C . VAL B 1 139 ? -18.266 -0.548 -13.344 1 96.75 139 VAL B C 1
ATOM 2542 O O . VAL B 1 139 ? -17.234 0.057 -13.656 1 96.75 139 VAL B O 1
ATOM 2545 N N . PRO B 1 140 ? -19.266 0.033 -12.672 1 96.44 140 PRO B N 1
ATOM 2546 C CA . PRO B 1 140 ? -19.109 1.423 -12.234 1 96.44 140 PRO B CA 1
ATOM 2547 C C . PRO B 1 140 ? -17.875 1.628 -11.352 1 96.44 140 PRO B C 1
ATOM 2549 O O . PRO B 1 140 ? -17.531 0.749 -10.555 1 96.44 140 PRO B O 1
ATOM 2552 N N . THR B 1 141 ? -17.25 2.758 -11.422 1 96.56 141 THR B N 1
ATOM 2553 C CA . THR B 1 141 ? -15.961 3.057 -10.828 1 96.56 141 THR B CA 1
ATOM 2554 C C . THR B 1 141 ? -15.984 2.799 -9.328 1 96.56 141 THR B C 1
ATOM 2556 O O . THR B 1 141 ? -15.078 2.154 -8.789 1 96.56 141 THR B O 1
ATOM 2559 N N . ALA B 1 142 ? -17 3.258 -8.633 1 96 142 ALA B N 1
ATOM 2560 C CA . ALA B 1 142 ? -17.078 3.078 -7.188 1 96 142 ALA B CA 1
ATOM 2561 C C . ALA B 1 142 ? -17.125 1.599 -6.82 1 96 142 ALA B C 1
ATOM 2563 O O . ALA B 1 142 ? -16.453 1.157 -5.891 1 96 142 ALA B O 1
ATOM 2564 N N . THR B 1 143 ? -17.922 0.85 -7.562 1 97.5 143 THR B N 1
ATOM 2565 C CA . THR B 1 143 ? -18.047 -0.583 -7.316 1 97.5 143 THR B CA 1
ATOM 2566 C C . THR B 1 143 ? -16.75 -1.307 -7.645 1 97.5 143 THR B C 1
ATOM 2568 O O . THR B 1 143 ? -16.328 -2.209 -6.914 1 97.5 143 THR B O 1
ATOM 2571 N N . ALA B 1 144 ? -16.078 -0.872 -8.742 1 98.06 144 ALA B N 1
ATOM 2572 C CA . ALA B 1 144 ? -14.797 -1.455 -9.125 1 98.06 144 ALA B CA 1
ATOM 2573 C C . ALA B 1 144 ? -13.75 -1.244 -8.039 1 98.06 144 ALA B C 1
ATOM 2575 O O . ALA B 1 144 ? -12.992 -2.156 -7.715 1 98.06 144 ALA B O 1
ATOM 2576 N N . ARG B 1 145 ? -13.742 -0.075 -7.465 1 97.94 145 ARG B N 1
ATOM 2577 C CA . ARG B 1 145 ? -12.773 0.249 -6.422 1 97.94 145 ARG B CA 1
ATOM 2578 C C . ARG B 1 145 ? -13.031 -0.578 -5.164 1 97.94 145 ARG B C 1
ATOM 2580 O O . ARG B 1 145 ? -12.086 -1.104 -4.562 1 97.94 145 ARG B O 1
ATOM 2587 N N . VAL B 1 146 ? -14.297 -0.692 -4.801 1 97.75 146 VAL B N 1
ATOM 2588 C CA . VAL B 1 146 ? -14.633 -1.495 -3.629 1 97.75 146 VAL B CA 1
ATOM 2589 C C . VAL B 1 146 ? -14.266 -2.955 -3.881 1 97.75 146 VAL B C 1
ATOM 2591 O O . VAL B 1 146 ? -13.609 -3.592 -3.049 1 97.75 146 VAL B O 1
ATOM 2594 N N . ALA B 1 147 ? -14.625 -3.492 -5.027 1 98 147 ALA B N 1
ATOM 2595 C CA . ALA B 1 147 ? -14.336 -4.883 -5.363 1 98 147 ALA B CA 1
ATOM 2596 C C . ALA B 1 147 ? -12.836 -5.148 -5.379 1 98 147 ALA B C 1
ATOM 2598 O O . ALA B 1 147 ? -12.375 -6.176 -4.875 1 98 147 ALA B O 1
ATOM 2599 N N . ALA B 1 148 ? -12.086 -4.246 -5.977 1 97.94 148 ALA B N 1
ATOM 2600 C CA . ALA B 1 148 ? -10.641 -4.398 -6.051 1 97.94 148 ALA B CA 1
ATOM 2601 C C . ALA B 1 148 ? -10.016 -4.379 -4.66 1 97.94 148 ALA B C 1
ATOM 2603 O O . ALA B 1 148 ? -9.117 -5.176 -4.363 1 97.94 148 ALA B O 1
ATOM 2604 N N . GLN B 1 149 ? -10.492 -3.471 -3.811 1 97.38 149 GLN B N 1
ATOM 2605 C CA . GLN B 1 149 ? -9.992 -3.387 -2.441 1 97.38 149 GLN B CA 1
ATOM 2606 C C . GLN B 1 149 ? -10.281 -4.672 -1.672 1 97.38 149 GLN B C 1
ATOM 2608 O O . GLN B 1 149 ? -9.391 -5.223 -1.017 1 97.38 149 GLN B O 1
ATOM 2613 N N . LEU B 1 150 ? -11.484 -5.133 -1.767 1 97.62 150 LEU B N 1
ATOM 2614 C CA . LEU B 1 150 ? -11.852 -6.3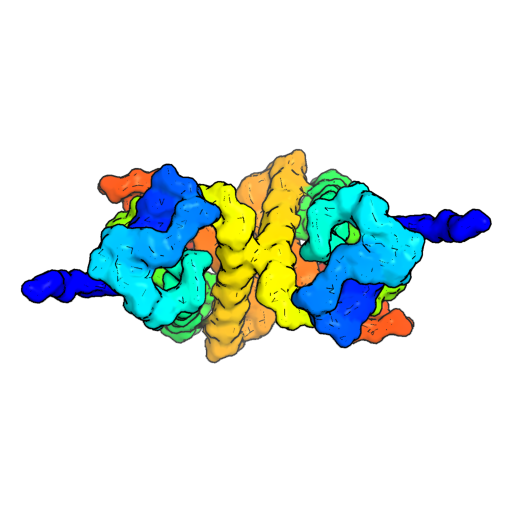75 -1.093 1 97.62 150 LEU B CA 1
ATOM 2615 C C . LEU B 1 150 ? -11.109 -7.559 -1.696 1 97.62 150 LEU B C 1
ATOM 2617 O O . LEU B 1 150 ? -10.727 -8.484 -0.979 1 97.62 150 LEU B O 1
ATOM 2621 N N . GLY B 1 151 ? -10.93 -7.512 -3.025 1 97.62 151 GLY B N 1
ATOM 2622 C CA . GLY B 1 151 ? -10.141 -8.539 -3.686 1 97.62 151 GLY B CA 1
ATOM 2623 C C . GLY B 1 151 ? -8.703 -8.594 -3.191 1 97.62 151 GLY B C 1
ATOM 2624 O O . GLY B 1 151 ? -8.141 -9.672 -3.031 1 97.62 151 GLY B O 1
ATOM 2625 N N . THR B 1 152 ? -8.125 -7.469 -3.012 1 97.31 152 THR B N 1
ATOM 2626 C CA . THR B 1 152 ? -6.777 -7.398 -2.447 1 97.31 152 THR B CA 1
ATOM 2627 C C . THR B 1 152 ? -6.734 -8.055 -1.069 1 97.31 152 THR B C 1
ATOM 2629 O O . THR B 1 152 ? -5.789 -8.773 -0.749 1 97.31 152 THR B O 1
ATOM 2632 N N . LEU B 1 153 ? -7.715 -7.785 -0.271 1 97.62 153 LEU B N 1
ATOM 2633 C CA . LEU B 1 153 ? -7.781 -8.406 1.047 1 97.62 153 LEU B CA 1
ATOM 2634 C C . LEU B 1 153 ? -7.906 -9.922 0.928 1 97.62 153 LEU B C 1
ATOM 2636 O O . LEU B 1 153 ? -7.25 -10.664 1.661 1 97.62 153 LEU B O 1
ATOM 2640 N N . VAL B 1 154 ? -8.742 -10.359 0.035 1 98 154 VAL B N 1
ATOM 2641 C CA . VAL B 1 154 ? -8.883 -11.789 -0.22 1 98 154 VAL B CA 1
ATOM 2642 C C . VAL B 1 154 ? -7.523 -12.383 -0.573 1 98 154 VAL B C 1
ATOM 2644 O O . VAL B 1 154 ? -7.133 -13.422 -0.029 1 98 154 VAL B O 1
ATOM 2647 N N . TRP B 1 155 ? -6.859 -11.742 -1.461 1 97 155 TRP B N 1
ATOM 2648 C CA . TRP B 1 155 ? -5.531 -12.18 -1.876 1 97 155 TRP B CA 1
ATOM 2649 C C . TRP B 1 155 ? -4.594 -12.281 -0.678 1 97 155 TRP B C 1
ATOM 2651 O O . TRP B 1 155 ? -3.906 -13.289 -0.504 1 97 155 TRP B O 1
ATOM 2661 N N . GLU B 1 156 ? -4.562 -11.273 0.12 1 96.56 156 GLU B N 1
ATOM 2662 C CA . GLU B 1 156 ? -3.672 -11.227 1.275 1 96.56 156 GLU B CA 1
ATOM 2663 C C . GLU B 1 156 ? -3.955 -12.375 2.24 1 96.56 156 GLU B C 1
ATOM 2665 O O . GLU B 1 156 ? -3.031 -13.047 2.699 1 96.56 156 GLU B O 1
ATOM 2670 N N . ILE B 1 157 ? -5.227 -12.555 2.523 1 96.38 157 ILE B N 1
ATOM 2671 C CA . ILE B 1 157 ? -5.621 -13.617 3.447 1 96.38 157 ILE B CA 1
ATOM 2672 C C . ILE B 1 157 ? -5.246 -14.977 2.865 1 96.38 157 ILE B C 1
ATOM 2674 O O . ILE B 1 157 ? -4.66 -15.812 3.553 1 96.38 157 ILE B O 1
ATOM 2678 N N . ALA B 1 158 ? -5.578 -15.188 1.608 1 96.38 158 ALA B N 1
ATOM 2679 C CA . ALA B 1 158 ? -5.293 -16.469 0.947 1 96.38 158 ALA B CA 1
ATOM 2680 C C . ALA B 1 158 ? -3.789 -16.703 0.858 1 96.38 158 ALA B C 1
ATOM 2682 O O . ALA B 1 158 ? -3.322 -17.828 1.092 1 96.38 158 ALA B O 1
ATOM 2683 N N . TYR B 1 159 ? -3.02 -15.695 0.515 1 95 159 TYR B N 1
ATOM 2684 C CA . TYR B 1 159 ? -1.573 -15.812 0.358 1 95 159 TYR B CA 1
ATOM 2685 C C . TYR B 1 159 ? -0.908 -16.172 1.682 1 95 159 TYR B C 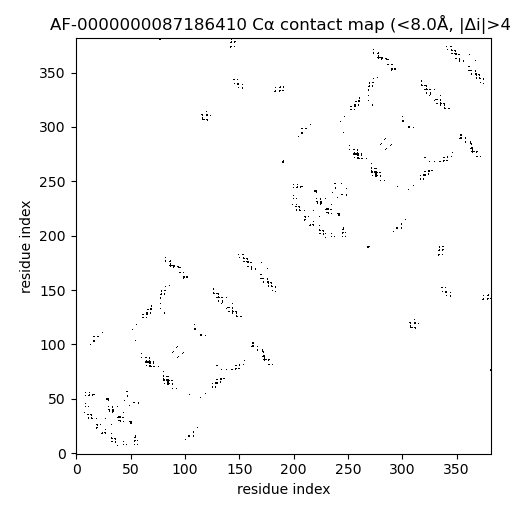1
ATOM 2687 O O . TYR B 1 159 ? -0.05 -17.047 1.734 1 95 159 TYR B O 1
ATOM 2695 N N . ASP B 1 160 ? -1.335 -15.508 2.754 1 94.56 160 ASP B N 1
ATOM 2696 C CA . ASP B 1 160 ? -0.8 -15.797 4.078 1 94.56 160 ASP B CA 1
ATOM 2697 C C . ASP B 1 160 ? -1.057 -17.25 4.465 1 94.56 160 ASP B C 1
ATOM 2699 O O . ASP B 1 160 ? -0.154 -17.938 4.941 1 94.56 160 ASP B O 1
ATOM 2703 N N . ARG B 1 161 ? -2.236 -17.672 4.242 1 94 161 ARG B N 1
ATOM 2704 C CA . ARG B 1 161 ? -2.58 -19.047 4.566 1 94 161 ARG B CA 1
ATOM 2705 C C . ARG B 1 161 ? -1.82 -20.031 3.678 1 94 161 ARG B C 1
ATOM 2707 O O . ARG B 1 161 ? -1.392 -21.094 4.137 1 94 161 ARG B O 1
ATOM 2714 N N . TRP B 1 162 ? -1.696 -19.672 2.439 1 94.62 162 TRP B N 1
ATOM 2715 C CA . TRP B 1 162 ? -0.974 -20.516 1.486 1 94.62 162 TRP B CA 1
ATOM 2716 C C . TRP B 1 162 ? 0.488 -20.656 1.893 1 94.62 162 TRP B C 1
ATOM 2718 O O . TRP B 1 162 ? 1.048 -21.766 1.826 1 94.62 162 TRP B O 1
ATOM 2728 N N . LEU B 1 163 ? 1.09 -19.625 2.352 1 93.81 163 LEU B N 1
ATOM 2729 C CA . LEU B 1 163 ? 2.48 -19.656 2.793 1 93.81 163 LEU B CA 1
ATOM 2730 C C . LEU B 1 163 ? 2.639 -20.562 4.012 1 93.81 163 LEU B C 1
ATOM 2732 O O . LEU B 1 163 ? 3.67 -21.219 4.172 1 93.81 163 LEU B O 1
ATOM 2736 N N . GLU B 1 164 ? 1.691 -20.562 4.867 1 90 164 GLU B N 1
ATOM 2737 C CA . GLU B 1 164 ? 1.764 -21.281 6.137 1 90 164 GLU B CA 1
ATOM 2738 C C . GLU B 1 164 ? 1.461 -22.766 5.945 1 90 164 GLU B C 1
ATOM 2740 O O . GLU B 1 164 ? 1.839 -23.594 6.773 1 90 164 GLU B O 1
ATOM 2745 N N . ALA B 1 165 ? 0.722 -23.062 4.949 1 82.06 165 ALA B N 1
ATOM 2746 C CA . ALA B 1 165 ? 0.282 -24.453 4.734 1 82.06 165 ALA B CA 1
ATOM 2747 C C . ALA B 1 165 ? 1.472 -25.375 4.484 1 82.06 165 ALA B C 1
ATOM 2749 O O . ALA B 1 165 ? 2.486 -24.953 3.926 1 82.06 165 ALA B O 1
ATOM 2750 N N . ASP B 1 166 ? 1.368 -26.516 5.102 1 69.56 166 ASP B N 1
ATOM 2751 C CA . ASP B 1 166 ? 2.408 -27.516 4.895 1 69.56 166 ASP B CA 1
ATOM 2752 C C . ASP B 1 166 ? 2.422 -28 3.447 1 69.56 166 ASP B C 1
ATOM 2754 O O . ASP B 1 166 ? 1.383 -28.031 2.783 1 69.56 166 ASP B O 1
ATOM 2758 N N . ALA B 1 167 ? 3.615 -28.25 2.822 1 58.81 167 ALA B N 1
ATOM 2759 C CA . ALA B 1 167 ? 3.857 -28.656 1.444 1 58.81 167 ALA B CA 1
ATOM 2760 C C . ALA B 1 167 ? 3.014 -29.891 1.084 1 58.81 167 ALA B C 1
ATOM 2762 O O . ALA B 1 167 ? 2.457 -29.953 -0.014 1 58.81 167 ALA B O 1
ATOM 2763 N N . ASP B 1 168 ? 2.975 -30.906 1.862 1 56.25 168 ASP B N 1
ATOM 2764 C CA . ASP B 1 168 ? 2.49 -32.25 1.5 1 56.25 168 ASP B CA 1
ATOM 2765 C C . ASP B 1 168 ? 0.967 -32.312 1.572 1 56.25 168 ASP B C 1
ATOM 2767 O O . ASP B 1 168 ? 0.352 -33.188 0.987 1 56.25 168 ASP B O 1
ATOM 2771 N N . GLY B 1 169 ? 0.311 -31.25 1.956 1 59.09 169 GLY B N 1
ATOM 2772 C CA . GLY B 1 169 ? -1.113 -31.453 2.17 1 59.09 169 GLY B CA 1
ATOM 2773 C C . GLY B 1 169 ? -1.891 -30.156 2.268 1 59.09 169 GLY B C 1
ATOM 2774 O O . GLY B 1 169 ? -3.078 -30.156 2.598 1 59.09 169 GLY B O 1
ATOM 2775 N N . GLY B 1 170 ? -1.215 -29.172 1.783 1 66.31 170 GLY B N 1
ATOM 2776 C CA . GLY B 1 170 ? -1.922 -27.938 2.045 1 66.31 170 GLY B CA 1
ATOM 2777 C C . GLY B 1 170 ? -2.793 -27.484 0.886 1 66.31 170 GLY B C 1
ATOM 2778 O O . GLY B 1 170 ? -2.615 -27.938 -0.244 1 66.31 170 GLY B O 1
ATOM 2779 N N . GLU B 1 171 ? -3.941 -27.016 1.18 1 84.69 171 GLU B N 1
ATOM 2780 C CA . GLU B 1 171 ? -4.855 -26.469 0.187 1 84.69 171 GLU B CA 1
ATOM 2781 C C . GLU B 1 171 ? -4.137 -25.5 -0.744 1 84.69 171 GLU B C 1
ATOM 2783 O O . GLU B 1 171 ? -3.23 -24.766 -0.32 1 84.69 171 GLU B O 1
ATOM 2788 N N . GLY B 1 172 ? -4.387 -25.719 -2.088 1 90.88 172 GLY B N 1
ATOM 2789 C CA . GLY B 1 172 ? -3.838 -24.812 -3.07 1 90.88 172 GLY B CA 1
ATOM 2790 C C . GLY B 1 172 ? -4.336 -23.391 -2.902 1 90.88 172 GLY B C 1
ATOM 2791 O O . GLY B 1 172 ? -5.266 -23.141 -2.133 1 90.88 172 GLY B O 1
ATOM 2792 N N . PHE B 1 173 ? -3.678 -22.469 -3.545 1 93.75 173 PHE B N 1
ATOM 2793 C CA . PHE B 1 173 ? -4.004 -21.062 -3.428 1 93.75 173 PHE B CA 1
ATOM 2794 C C . PHE B 1 173 ? -5.445 -20.797 -3.848 1 93.75 173 PHE B C 1
ATOM 2796 O O . PHE B 1 173 ? -6.152 -20.016 -3.203 1 93.75 173 PHE B O 1
ATOM 2803 N N . GLY B 1 174 ? -5.875 -21.406 -4.98 1 93.25 174 GLY B N 1
ATOM 2804 C CA . GLY B 1 174 ? -7.219 -21.203 -5.504 1 93.25 174 GLY B CA 1
ATOM 2805 C C . GLY B 1 174 ? -8.305 -21.453 -4.473 1 93.25 174 GLY B C 1
ATOM 2806 O O . GLY B 1 174 ? -9.094 -20.547 -4.164 1 93.25 174 GLY B O 1
ATOM 2807 N N . PRO B 1 175 ? -8.336 -22.672 -3.889 1 93.94 175 PRO B N 1
ATOM 2808 C CA . PRO B 1 175 ? -9.32 -22.953 -2.844 1 93.94 175 PRO B CA 1
ATOM 2809 C C . PRO B 1 175 ? -9.211 -22.016 -1.651 1 93.94 175 PRO B C 1
ATOM 2811 O O . PRO B 1 175 ? -10.234 -21.625 -1.074 1 93.94 175 PRO B O 1
ATOM 2814 N N . LEU B 1 176 ? -8.055 -21.641 -1.28 1 95.44 176 LEU B N 1
ATOM 2815 C CA . LEU B 1 176 ? -7.867 -20.703 -0.171 1 95.44 176 LEU B CA 1
ATOM 2816 C C . LEU B 1 176 ? -8.438 -19.344 -0.507 1 95.44 176 LEU B C 1
ATOM 2818 O O . LEU B 1 176 ? -8.992 -18.656 0.362 1 95.44 176 LEU B O 1
ATOM 2822 N N . ALA B 1 177 ? -8.305 -18.906 -1.749 1 96.88 177 ALA B N 1
ATOM 2823 C CA . ALA B 1 177 ? -8.891 -17.641 -2.186 1 96.88 177 ALA B CA 1
ATOM 2824 C C . ALA B 1 177 ? -10.406 -17.672 -2.078 1 96.88 177 ALA B C 1
ATOM 2826 O O . ALA B 1 177 ? -11.031 -16.703 -1.632 1 96.88 177 ALA B O 1
ATOM 2827 N N . ARG B 1 178 ? -10.992 -18.781 -2.418 1 96.06 178 ARG B N 1
ATOM 2828 C CA . ARG B 1 178 ? -12.445 -18.922 -2.332 1 96.06 178 ARG B CA 1
ATOM 2829 C C . ARG B 1 178 ? -12.906 -18.922 -0.88 1 96.06 178 ARG B C 1
ATOM 2831 O O . ARG B 1 178 ? -13.953 -18.344 -0.558 1 96.06 178 ARG B O 1
ATOM 2838 N N . GLN B 1 179 ? -12.164 -19.578 -0.047 1 95.75 179 GLN B N 1
ATOM 2839 C CA . GLN B 1 179 ? -12.477 -19.547 1.378 1 95.75 179 GLN B CA 1
ATOM 2840 C C . GLN B 1 179 ? -12.359 -18.141 1.941 1 95.75 179 GLN B C 1
ATOM 2842 O O . GLN B 1 179 ? -13.211 -17.703 2.727 1 95.75 179 GLN B O 1
ATOM 2847 N N . ALA B 1 180 ? -11.312 -17.422 1.521 1 97.25 180 ALA B N 1
ATOM 2848 C CA . ALA B 1 180 ? -11.117 -16.031 1.956 1 97.25 180 ALA B CA 1
ATOM 2849 C C . ALA B 1 180 ? -12.258 -15.141 1.477 1 97.25 180 ALA B C 1
ATOM 2851 O O . ALA B 1 180 ? -12.695 -14.242 2.199 1 97.25 180 ALA B O 1
ATOM 2852 N N . LEU B 1 181 ? -12.688 -15.383 0.266 1 97.38 181 LEU B N 1
ATOM 2853 C CA . LEU B 1 181 ? -13.812 -14.633 -0.272 1 97.38 181 LEU B CA 1
ATOM 2854 C C . LEU B 1 181 ? -15.047 -14.781 0.62 1 97.38 181 LEU B C 1
ATOM 2856 O O . LEU B 1 181 ? -15.703 -13.789 0.944 1 97.38 181 LEU B O 1
ATOM 2860 N N . ALA B 1 182 ? -15.375 -16.016 1.017 1 96.5 182 ALA B N 1
ATOM 2861 C CA . ALA B 1 182 ? -16.516 -16.266 1.879 1 96.5 182 ALA B CA 1
ATOM 2862 C C . ALA B 1 182 ? -16.391 -15.523 3.205 1 96.5 182 ALA B C 1
ATOM 2864 O O . ALA B 1 182 ? -17.359 -14.945 3.697 1 96.5 182 ALA B O 1
ATOM 2865 N N . LYS B 1 183 ? -15.203 -15.516 3.715 1 95.62 183 LYS B N 1
ATOM 2866 C CA . LYS B 1 183 ? -14.945 -14.828 4.977 1 95.62 183 LYS B CA 1
ATOM 2867 C C . LYS B 1 183 ? -15.117 -13.32 4.828 1 95.62 183 LYS B C 1
ATOM 2869 O O . LYS B 1 183 ? -15.719 -12.664 5.68 1 95.62 183 LYS B O 1
ATOM 2874 N N . VAL B 1 184 ? -14.609 -12.75 3.752 1 96.69 184 VAL B N 1
ATOM 2875 C CA . VAL B 1 184 ? -14.672 -11.312 3.494 1 96.69 184 VAL B CA 1
ATOM 2876 C C . VAL B 1 184 ? -16.125 -10.891 3.287 1 96.69 184 VAL B C 1
ATOM 2878 O O . VAL B 1 184 ? -16.547 -9.859 3.814 1 96.69 184 VAL B O 1
ATOM 2881 N N . ARG B 1 185 ? -16.891 -11.68 2.609 1 95.19 185 ARG B N 1
ATOM 2882 C CA . ARG B 1 185 ? -18.297 -11.375 2.385 1 95.19 185 ARG B CA 1
ATOM 2883 C C . ARG B 1 185 ? -19.078 -11.398 3.693 1 95.19 185 ARG B C 1
ATOM 2885 O O . ARG B 1 185 ? -19.875 -10.492 3.963 1 95.19 185 ARG B O 1
ATOM 2892 N N . ALA B 1 186 ? -18.844 -12.398 4.465 1 93.5 186 ALA B N 1
ATOM 2893 C CA . ALA B 1 186 ? -19.516 -12.508 5.75 1 93.5 186 ALA B CA 1
ATOM 2894 C C . ALA B 1 186 ? -19.188 -11.328 6.656 1 93.5 186 ALA B C 1
ATOM 2896 O O . ALA B 1 186 ? -20.062 -10.773 7.324 1 93.5 186 ALA B O 1
ATOM 2897 N N . ALA B 1 187 ? -17.953 -10.914 6.621 1 92.94 187 ALA B N 1
ATOM 2898 C CA . ALA B 1 187 ? -17.469 -9.812 7.453 1 92.94 187 ALA B CA 1
ATOM 2899 C C . ALA B 1 187 ? -18.031 -8.477 6.957 1 92.94 187 ALA B C 1
ATOM 2901 O O . ALA B 1 187 ? -18.266 -7.57 7.75 1 92.94 187 ALA B O 1
ATOM 2902 N N . GLY B 1 188 ? -18.094 -8.375 5.656 1 90.75 188 GLY B N 1
ATOM 2903 C CA . GLY B 1 188 ? -18.625 -7.156 5.062 1 90.75 188 GLY B CA 1
ATOM 2904 C C . GLY B 1 188 ? -20.047 -6.844 5.492 1 90.75 188 GLY B C 1
ATOM 2905 O O . GLY B 1 188 ? -20.422 -5.676 5.617 1 90.75 188 GLY B O 1
ATOM 2906 N N . ALA B 1 189 ? -20.828 -7.879 5.762 1 84 189 ALA B N 1
ATOM 2907 C CA . ALA B 1 189 ? -22.203 -7.719 6.203 1 84 189 ALA B CA 1
ATOM 2908 C C . ALA B 1 189 ? -22.266 -7.09 7.594 1 84 189 ALA B C 1
ATOM 2910 O O . ALA B 1 189 ? -23.281 -6.488 7.965 1 84 189 ALA B O 1
ATOM 2911 N N . GLY B 1 190 ? -21.172 -7.164 8.297 1 79.62 190 GLY B N 1
ATOM 2912 C CA . GLY B 1 190 ? -21.125 -6.633 9.648 1 79.62 190 GLY B CA 1
ATOM 2913 C C . GLY B 1 190 ? -20.484 -5.254 9.727 1 79.62 190 GLY B C 1
ATOM 2914 O O . GLY B 1 190 ? -20.344 -4.695 10.812 1 79.62 190 GLY B O 1
ATOM 2915 N N . CYS B 1 191 ? -20.094 -4.82 8.633 1 83.75 191 CYS B N 1
ATOM 2916 C CA . CYS B 1 191 ? -19.422 -3.529 8.625 1 83.75 191 CYS B CA 1
ATOM 2917 C C . CYS B 1 191 ? -20.406 -2.391 8.43 1 83.75 191 CYS B C 1
ATOM 2919 O O . CYS B 1 191 ? -20.203 -1.285 8.938 1 83.75 191 CYS B O 1
#

Radius of gyration: 22.74 Å; Cα contacts (8 Å, |Δi|>4): 476; chains: 2; bounding box: 53×69×45 Å

InterPro domains:
  IPR001647 DNA-binding HTH domain, TetR-type [PF00440] (14-55)
  IPR001647 DNA-binding HTH domain, TetR-type [PR00455] (12-25)
  IPR001647 DNA-binding HTH domain, TetR-type [PR00455] (33-56)
  IPR001647 DNA-binding HTH domain, TetR-type [PS50977] (6-66)
  IPR009057 Homedomain-like superfamil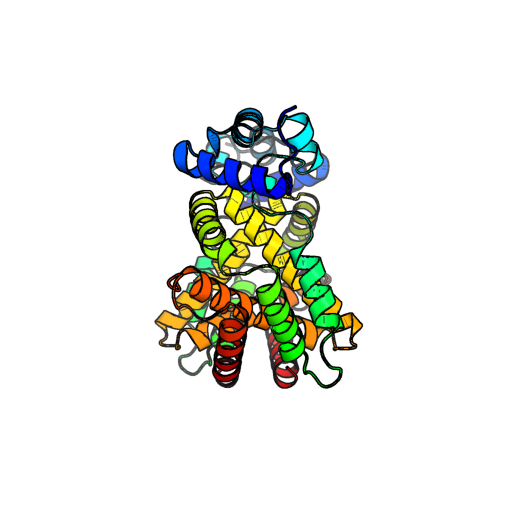y [SSF46689] (10-56)
  IPR050109 HTH-type, TetR-like transcriptional regulator [PTHR30055] (6-164)

Secondary structure (DSSP, 8-state):
-----S-HHHHHHHHHHHHHHHH-STT--HHHHHHHTT--HHHHHHH-SSGGGGGT-SSHHHHHHHHHHHHS-TT--HHHHHHHHHHHHHHHTS-HHHHHHHHHHHHHHHH-HHHHHHHHHHHHHHHHHHHHHHHHTT--HHHHHHHHHHHHHHHHHHHHHHHHS-TTTPPPHHHHHHHHHHHHHHHHTT-/-----S-HHHHHHHHHHHHHHHH-STT--HHHHHHHTT--HHHHHHH-SSGGGGGS-STHHHHHHHHHHHHS-TT--HHHHHHHHHHHHHHHTS-HHHHHHHHHHHHHHHH-HHHHHHHHHHHHHHHHHHHHHHHHTT--HHHHHHHHHHHHHHHHHHHHHHHHS-TTTPPPHHHHHHHHHHHHHHHHTT-

Sequence (382 aa):
MARWQPDAPGRLAAAALDLFEERGYEDTTVMEIAERAGLTKSTFFRYFPDKREVLFGRGTVAGLLVEGVASAPPSAGPLDAVVDALDALGRTFFTDDRREFSRRRQAVLNAHTELREREALKRLDLTASMVEALGRRGVPTATARVAAQLGTLVWEIAYDRWLEADADGGEGFGPLARQALAKVRAAGAGCMARWQPDAPGRLAAAALDLFEERGYEDTTVMEIAERAGLTKSTFFRYFPDKREVLFGRGTVAGLLVEGVASAPPSAGPLDAVVDALDALGRTFFTDDRREFSRRRQAVLNAHTELREREALKRLDLTASMVEALGRRGVPTATARVAAQLGTLVWEIAYDRWLEADADGGEGFGPLARQALAKVRAAGAGC